Protein AF-0000000076599115 (afdb_homodimer)

Structure (mmCIF, N/CA/C/O backbone):
data_AF-0000000076599115-model_v1
#
loop_
_entity.id
_entity.type
_entity.pdbx_description
1 polymer 'N-(2-amino-2-carboxyethyl)-L-glutamate synthase'
#
loop_
_atom_site.group_PDB
_atom_site.id
_atom_site.type_symbol
_atom_site.label_atom_id
_atom_site.label_alt_id
_atom_site.label_comp_id
_atom_site.label_asym_id
_atom_site.label_entity_id
_atom_site.label_seq_id
_atom_site.pdbx_PDB_ins_code
_atom_site.Cartn_x
_atom_site.Cartn_y
_atom_site.Cartn_z
_atom_site.occupancy
_atom_site.B_iso_or_equiv
_atom_site.auth_seq_id
_atom_site.auth_comp_id
_atom_site.auth_asym_id
_atom_site.auth_atom_id
_atom_site.pdbx_PDB_model_num
ATOM 1 N N . MET A 1 1 ? 2.121 16.156 -38.375 1 24.22 1 MET A N 1
ATOM 2 C CA . MET A 1 1 ? 1.671 15.008 -37.594 1 24.22 1 MET A CA 1
ATOM 3 C C . MET A 1 1 ? 2.566 14.797 -36.375 1 24.22 1 MET A C 1
ATOM 5 O O . MET A 1 1 ? 3.771 14.594 -36.531 1 24.22 1 MET A O 1
ATOM 9 N N . ALA A 1 2 ? 2.312 15.484 -35.188 1 31.33 2 ALA A N 1
ATOM 10 C CA . ALA A 1 2 ? 3.217 15.305 -34.062 1 31.33 2 ALA A CA 1
ATOM 11 C C . ALA A 1 2 ? 3.516 13.828 -33.812 1 31.33 2 ALA A C 1
ATOM 13 O O . ALA A 1 2 ? 2.598 13.016 -33.656 1 31.33 2 ALA A O 1
ATOM 14 N N . VAL A 1 3 ? 4.473 13.273 -34.438 1 33.03 3 VAL A N 1
ATOM 15 C CA . VAL A 1 3 ? 4.926 11.906 -34.219 1 33.03 3 VAL A CA 1
ATOM 16 C C . VAL A 1 3 ? 4.906 11.602 -32.719 1 33.03 3 VAL A C 1
ATOM 18 O O . VAL A 1 3 ? 5.605 12.25 -31.938 1 33.03 3 VAL A O 1
ATOM 21 N N . ASP A 1 4 ? 3.898 11.117 -32.062 1 41.09 4 ASP A N 1
ATOM 22 C CA . ASP A 1 4 ? 3.803 10.703 -30.672 1 41.09 4 ASP A CA 1
ATOM 23 C C . ASP A 1 4 ? 5.012 9.859 -30.266 1 41.09 4 ASP A C 1
ATOM 25 O O . ASP A 1 4 ? 5.152 8.719 -30.703 1 41.09 4 ASP A O 1
ATOM 29 N N . THR A 1 5 ? 6.172 10.289 -30.281 1 46.28 5 THR A N 1
ATOM 30 C CA . THR A 1 5 ? 7.379 9.547 -29.938 1 46.28 5 THR A CA 1
ATOM 31 C C . THR A 1 5 ? 7.145 8.695 -28.688 1 46.28 5 THR A C 1
ATOM 33 O O . THR A 1 5 ? 6.844 9.219 -27.609 1 46.28 5 THR A O 1
ATOM 36 N N . LEU A 1 6 ? 6.664 7.516 -28.875 1 57.72 6 LEU A N 1
ATOM 37 C CA . LEU A 1 6 ? 6.344 6.523 -27.859 1 57.72 6 LEU A CA 1
ATOM 38 C C . LEU A 1 6 ? 7.488 6.379 -26.875 1 57.72 6 LEU A C 1
ATOM 40 O O . LEU A 1 6 ? 8.609 6.02 -27.25 1 57.72 6 LEU A O 1
ATOM 44 N N . THR A 1 7 ? 7.672 7.16 -25.781 1 78.69 7 THR A N 1
ATOM 45 C CA . THR A 1 7 ? 8.719 7.094 -24.766 1 78.69 7 THR A CA 1
ATOM 46 C C . THR A 1 7 ? 8.43 5.977 -23.781 1 78.69 7 THR A C 1
ATOM 48 O O . THR A 1 7 ? 7.27 5.707 -23.453 1 78.69 7 THR A O 1
ATOM 51 N N . GLU A 1 8 ? 9.492 5.133 -23.531 1 89.38 8 GLU A N 1
ATOM 52 C CA . GLU A 1 8 ? 9.461 4.078 -22.531 1 89.38 8 GLU A CA 1
ATOM 53 C C . GLU A 1 8 ? 9.062 4.633 -21.172 1 89.38 8 GLU A C 1
ATOM 55 O O . GLU A 1 8 ? 9.477 5.734 -20.797 1 89.38 8 GLU A O 1
ATOM 60 N N . SER A 1 9 ? 8.094 3.992 -20.562 1 95.31 9 SER A N 1
ATOM 61 C CA . SER A 1 9 ? 7.598 4.422 -19.25 1 95.31 9 SER A CA 1
ATOM 62 C C . SER A 1 9 ? 8.266 3.645 -18.125 1 95.31 9 SER A C 1
ATOM 64 O O . SER A 1 9 ? 7.695 2.686 -17.594 1 95.31 9 SER A O 1
ATOM 66 N N . VAL A 1 10 ? 9.508 4.016 -17.781 1 97.94 10 VAL A N 1
ATOM 67 C CA . VAL A 1 10 ? 10.273 3.418 -16.703 1 97.94 10 VAL A CA 1
ATOM 68 C C . VAL A 1 10 ? 10.789 4.516 -15.766 1 97.94 10 VAL A C 1
ATOM 70 O O . VAL A 1 10 ? 11.547 5.391 -16.188 1 97.94 10 VAL A O 1
ATOM 73 N N . ALA A 1 11 ? 10.328 4.496 -14.555 1 97.94 11 ALA A N 1
ATOM 74 C CA . ALA A 1 11 ? 10.789 5.469 -13.562 1 97.94 11 ALA A CA 1
ATOM 75 C C . ALA A 1 11 ? 12.203 5.152 -13.102 1 97.94 11 ALA A C 1
ATOM 77 O O . ALA A 1 11 ? 12.617 3.99 -13.078 1 97.94 11 ALA A O 1
ATOM 78 N N . GLU A 1 12 ? 12.922 6.145 -12.648 1 96.81 12 GLU A N 1
ATOM 79 C CA . GLU A 1 12 ? 14.312 5.969 -12.227 1 96.81 12 GLU A CA 1
ATOM 80 C C . GLU A 1 12 ? 14.391 5.504 -10.781 1 96.81 12 GLU A C 1
ATOM 82 O O . GLU A 1 12 ? 15.422 4.992 -10.344 1 96.81 12 GLU A O 1
ATOM 87 N N . SER A 1 13 ? 13.297 5.773 -10.031 1 96.75 13 SER A N 1
ATOM 88 C CA . SER A 1 13 ? 13.203 5.359 -8.633 1 96.75 13 SER A CA 1
ATOM 89 C C . SER A 1 13 ? 11.75 5.238 -8.195 1 96.75 13 SER A C 1
ATOM 91 O O . SER A 1 13 ? 10.844 5.703 -8.883 1 96.75 13 SER A O 1
ATOM 93 N N . VAL A 1 14 ? 11.594 4.59 -7.043 1 97 14 VAL A N 1
ATOM 94 C CA . VAL A 1 14 ? 10.25 4.398 -6.5 1 97 14 VAL A CA 1
ATOM 95 C C . VAL A 1 14 ? 9.617 5.754 -6.191 1 97 14 VAL A C 1
ATOM 97 O O . VAL A 1 14 ? 8.398 5.914 -6.281 1 97 14 VAL A O 1
ATOM 100 N N . PHE A 1 15 ? 10.414 6.777 -5.906 1 94.81 15 PHE A N 1
ATOM 101 C CA . PHE A 1 15 ? 9.898 8.086 -5.535 1 94.81 15 PHE A CA 1
ATOM 102 C C . PHE A 1 15 ? 9.336 8.812 -6.75 1 94.81 15 PHE A C 1
ATOM 104 O O . PHE A 1 15 ? 8.484 9.695 -6.613 1 94.81 15 PHE A O 1
ATOM 111 N N . GLU A 1 16 ? 9.797 8.422 -7.934 1 96.25 16 GLU A N 1
ATOM 112 C CA . GLU A 1 16 ? 9.219 8.984 -9.148 1 96.25 16 GLU A CA 1
ATOM 113 C C . GLU A 1 16 ? 7.816 8.438 -9.406 1 96.25 16 GLU A C 1
ATOM 115 O O . GLU A 1 16 ? 7.078 8.961 -10.234 1 96.25 16 GLU A O 1
ATOM 120 N N . CYS A 1 17 ? 7.48 7.418 -8.617 1 97.88 17 CYS A N 1
ATOM 121 C CA . CYS A 1 17 ? 6.168 6.805 -8.773 1 97.88 17 CYS A CA 1
ATOM 122 C C . CYS A 1 17 ? 5.152 7.441 -7.832 1 97.88 17 CYS A C 1
ATOM 124 O O . CYS A 1 17 ? 3.984 7.051 -7.812 1 97.88 17 CYS A O 1
ATOM 126 N N . VAL A 1 18 ? 5.586 8.469 -7.039 1 98.44 18 VAL A N 1
ATOM 127 C CA . VAL A 1 18 ? 4.688 9.18 -6.141 1 98.44 18 VAL A CA 1
ATOM 128 C C . VAL A 1 18 ? 3.701 10.016 -6.953 1 98.44 18 VAL A C 1
ATOM 130 O O . VAL A 1 18 ? 4.098 10.734 -7.879 1 98.44 18 VAL A O 1
ATOM 133 N N . GLY A 1 19 ? 2.428 9.906 -6.613 1 98.19 19 GLY A N 1
ATOM 134 C CA . GLY A 1 19 ? 1.408 10.727 -7.25 1 98.19 19 GLY A CA 1
ATOM 135 C C . GLY A 1 19 ? 0.569 9.961 -8.258 1 98.19 19 GLY A C 1
ATOM 136 O O . GLY A 1 19 ? 0.533 8.727 -8.234 1 98.19 19 GLY A O 1
ATOM 137 N N . ASN A 1 20 ? -0.313 10.664 -8.961 1 97.38 20 ASN A N 1
ATOM 138 C CA . ASN A 1 20 ? -1.291 10.117 -9.891 1 97.38 20 ASN A CA 1
ATOM 139 C C . ASN A 1 20 ? -2.184 9.078 -9.219 1 97.38 20 ASN A C 1
ATOM 141 O O . ASN A 1 20 ? -2.383 7.984 -9.758 1 97.38 20 ASN A O 1
ATOM 145 N N . THR A 1 21 ? -2.551 9.414 -8.016 1 98.5 21 THR A N 1
ATOM 146 C CA . THR A 1 21 ? -3.416 8.5 -7.277 1 98.5 21 THR A CA 1
ATOM 147 C C . THR A 1 21 ? -4.859 8.617 -7.758 1 98.5 21 THR A C 1
ATOM 149 O O . THR A 1 21 ? -5.277 9.672 -8.234 1 98.5 21 THR A O 1
ATOM 152 N N . PRO A 1 22 ? -5.621 7.605 -7.629 1 98.56 22 PRO A N 1
ATOM 153 C CA . PRO A 1 22 ? -6.984 7.613 -8.172 1 98.56 22 PRO A CA 1
ATOM 154 C C . PRO A 1 22 ? -7.98 8.312 -7.25 1 98.56 22 PRO A C 1
ATOM 156 O O . PRO A 1 22 ? -7.652 8.633 -6.105 1 98.56 22 PRO A O 1
ATOM 159 N N . VAL A 1 23 ? -9.094 8.695 -7.84 1 98.75 23 VAL A N 1
ATOM 160 C CA . VAL A 1 23 ? -10.289 9.148 -7.125 1 98.75 23 VAL A CA 1
ATOM 161 C C . VAL A 1 23 ? -11.391 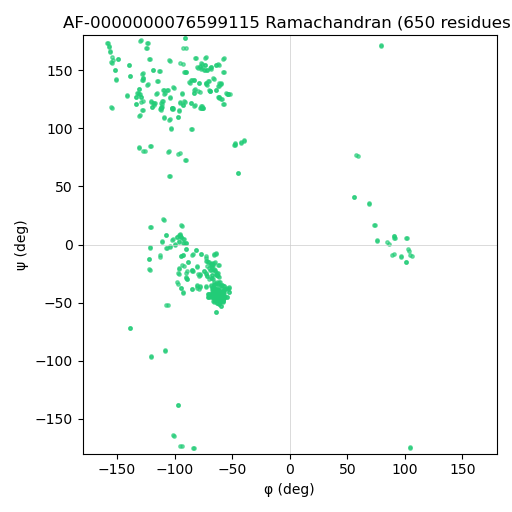8.102 -7.262 1 98.75 23 VAL A C 1
ATOM 163 O O . VAL A 1 23 ? -11.625 7.574 -8.352 1 98.75 23 VAL A O 1
ATOM 166 N N . VAL A 1 24 ? -12.016 7.793 -6.113 1 98.69 24 VAL A N 1
ATOM 167 C CA . VAL A 1 24 ? -13.031 6.742 -6.137 1 98.69 24 VAL A CA 1
ATOM 168 C C . VAL A 1 24 ? -14.32 7.254 -5.488 1 98.69 24 VAL A C 1
ATOM 170 O O . VAL A 1 24 ? -14.273 8 -4.508 1 98.69 24 VAL A O 1
ATOM 173 N N . ALA A 1 25 ? -15.43 6.867 -6.059 1 98.44 25 ALA A N 1
ATOM 174 C CA . ALA A 1 25 ? -16.719 7.152 -5.449 1 98.44 25 ALA A CA 1
ATOM 175 C C . ALA A 1 25 ? -17.016 6.176 -4.312 1 98.44 25 ALA A C 1
ATOM 177 O O . ALA A 1 25 ? -16.734 4.98 -4.422 1 98.44 25 ALA A O 1
ATOM 178 N N . LEU A 1 26 ? -17.562 6.668 -3.244 1 98.5 26 LEU A N 1
ATOM 179 C CA . LEU A 1 26 ? -17.891 5.852 -2.082 1 98.5 26 LEU A CA 1
ATOM 180 C C . LEU A 1 26 ? -19.406 5.602 -2.01 1 98.5 26 LEU A C 1
ATOM 182 O O . LEU A 1 26 ? -20.031 5.84 -0.976 1 98.5 26 LEU A O 1
ATOM 186 N N . ASN A 1 27 ? -19.922 5 -3.066 1 96.69 27 ASN A N 1
ATOM 187 C CA . ASN A 1 27 ? -21.359 4.883 -3.246 1 96.69 27 ASN A CA 1
ATOM 188 C C . ASN A 1 27 ? -21.969 3.883 -2.264 1 96.69 27 ASN A C 1
ATOM 190 O O . ASN A 1 27 ? -23.141 3.984 -1.919 1 96.69 27 ASN A O 1
ATOM 194 N N . ARG A 1 28 ? -21.219 2.906 -1.799 1 97.31 28 ARG A N 1
ATOM 195 C CA . ARG A 1 28 ? -21.75 1.896 -0.887 1 97.31 28 ARG A CA 1
ATOM 196 C C . ARG A 1 28 ? -21.797 2.422 0.544 1 97.31 28 ARG A C 1
ATOM 198 O O . ARG A 1 28 ? -22.734 2.121 1.289 1 97.31 28 ARG A O 1
ATOM 205 N N . LEU A 1 29 ? -20.859 3.207 0.912 1 98.19 29 LEU A N 1
ATOM 206 C CA . LEU A 1 29 ? -20.797 3.768 2.258 1 98.19 29 LEU A CA 1
ATOM 207 C C . LEU A 1 29 ? -21.75 4.949 2.406 1 98.19 29 LEU A C 1
ATOM 209 O O . LEU A 1 29 ? -22.297 5.172 3.484 1 98.19 29 LEU A O 1
ATOM 213 N N . PHE A 1 30 ? -21.859 5.75 1.384 1 98.19 30 PHE A N 1
ATOM 214 C CA . PHE A 1 30 ? -22.75 6.895 1.335 1 98.19 30 PHE A CA 1
ATOM 215 C C . PHE A 1 30 ? -23.734 6.762 0.178 1 98.19 30 PHE A C 1
ATOM 217 O O . PHE A 1 30 ? -23.594 7.426 -0.849 1 98.19 30 PHE A O 1
ATOM 224 N N . PRO A 1 31 ? -24.859 6.059 0.37 1 96.38 31 PRO A N 1
ATOM 225 C CA . PRO A 1 31 ? -25.734 5.672 -0.742 1 96.38 31 PRO A CA 1
ATOM 226 C C . PRO A 1 31 ? -26.812 6.715 -1.039 1 96.38 31 PRO A C 1
ATOM 228 O O . PRO A 1 31 ? -27.562 6.57 -2.002 1 96.38 31 PRO A O 1
ATOM 231 N N . GLU A 1 32 ? -26.812 7.793 -0.322 1 94.88 32 GLU A N 1
ATOM 232 C CA . GLU A 1 32 ? -27.875 8.781 -0.535 1 94.88 32 GLU A CA 1
ATOM 233 C C . GLU A 1 32 ? -27.797 9.375 -1.938 1 94.88 32 GLU A C 1
ATOM 235 O O . GLU A 1 32 ? -26.719 9.773 -2.393 1 94.88 32 GLU A O 1
ATOM 240 N N . PRO A 1 33 ? -28.891 9.469 -2.674 1 91.94 33 PRO A N 1
ATOM 241 C CA . PRO A 1 33 ? -28.891 9.883 -4.078 1 91.94 33 PRO A CA 1
ATOM 242 C C . PRO A 1 33 ? -28.453 11.336 -4.266 1 91.94 33 PRO A C 1
ATOM 244 O O . PRO A 1 33 ? -27.922 11.688 -5.316 1 91.94 33 PRO A O 1
ATOM 247 N N . ASP A 1 34 ? -28.75 12.227 -3.316 1 95.19 34 ASP A N 1
ATOM 248 C CA . ASP A 1 34 ? -28.422 13.633 -3.498 1 95.19 34 ASP A CA 1
ATOM 249 C C . ASP A 1 34 ? -27.062 13.969 -2.893 1 95.19 34 ASP A C 1
ATOM 251 O O . ASP A 1 34 ? -26.734 15.141 -2.699 1 95.19 34 ASP A O 1
ATOM 255 N N . VAL A 1 35 ? -26.328 12.883 -2.639 1 96.69 35 VAL A N 1
ATOM 256 C CA . VAL A 1 35 ? -25 13.062 -2.059 1 96.69 35 VAL A CA 1
ATOM 257 C C . VAL A 1 35 ? -23.984 12.258 -2.859 1 96.69 35 VAL A C 1
ATOM 259 O O . VAL A 1 35 ? -24.25 11.125 -3.252 1 96.69 35 VAL A O 1
ATOM 262 N N . GLU A 1 36 ? -22.969 12.859 -3.227 1 97.88 36 GLU A N 1
ATOM 263 C CA . GLU A 1 36 ? -21.828 12.18 -3.814 1 97.88 36 GLU A CA 1
ATOM 264 C C . GLU A 1 36 ? -20.562 12.391 -2.973 1 97.88 36 GLU A C 1
ATOM 266 O O . GLU A 1 36 ? -20.156 13.531 -2.74 1 97.88 36 GLU A O 1
ATOM 271 N N . VAL A 1 37 ? -20.047 11.344 -2.488 1 98.75 37 VAL A N 1
ATOM 272 C CA . VAL A 1 37 ? -18.766 11.398 -1.779 1 98.75 37 VAL A CA 1
ATOM 273 C C . VAL A 1 37 ? -17.688 10.695 -2.596 1 98.75 37 VAL A C 1
ATOM 275 O O . VAL A 1 37 ? -17.828 9.508 -2.91 1 98.75 37 VAL A O 1
ATOM 278 N N . ILE A 1 38 ? -16.656 11.414 -2.994 1 98.81 38 ILE A N 1
ATOM 279 C CA . ILE A 1 38 ? -15.531 10.836 -3.711 1 98.81 38 ILE A CA 1
ATOM 280 C C . ILE A 1 38 ? -14.25 11.023 -2.898 1 98.81 38 ILE A C 1
ATOM 282 O O . ILE A 1 38 ? -14.141 11.977 -2.123 1 98.81 38 ILE A O 1
ATOM 286 N N . ALA A 1 39 ? -13.32 10.102 -3.045 1 98.88 39 ALA A N 1
ATOM 287 C CA . ALA A 1 39 ? -12.125 10.109 -2.213 1 98.88 39 ALA A CA 1
ATOM 288 C C . ALA A 1 39 ? -10.859 10.008 -3.068 1 98.88 39 ALA A C 1
ATOM 290 O O . ALA A 1 39 ? -10.781 9.172 -3.971 1 98.88 39 ALA A O 1
ATOM 291 N N . LYS A 1 40 ? -9.922 10.953 -2.871 1 98.94 40 LYS A N 1
ATOM 292 C CA . LYS A 1 40 ? -8.57 10.867 -3.418 1 98.94 40 LYS A CA 1
ATOM 293 C C . LYS A 1 40 ? -7.723 9.867 -2.633 1 98.94 40 LYS A C 1
ATOM 295 O O . LYS A 1 40 ? -7.461 10.07 -1.444 1 98.94 40 LYS A O 1
ATOM 300 N N . LEU A 1 41 ? -7.238 8.773 -3.27 1 98.81 41 LEU A N 1
ATOM 301 C CA . LEU A 1 41 ? -6.617 7.652 -2.572 1 98.81 41 LEU A CA 1
ATOM 302 C C . LEU A 1 41 ? -5.109 7.863 -2.441 1 98.81 41 LEU A C 1
ATOM 304 O O . LEU A 1 41 ? -4.324 7.074 -2.969 1 98.81 41 LEU A O 1
ATOM 308 N N . GLU A 1 42 ? -4.742 8.766 -1.579 1 98.81 42 GLU A N 1
ATOM 309 C CA . GLU A 1 42 ? -3.33 9.039 -1.324 1 98.81 42 GLU A CA 1
ATOM 310 C C . GLU A 1 42 ? -2.662 7.855 -0.626 1 98.81 42 GLU A C 1
ATOM 312 O O . GLU A 1 42 ? -1.434 7.746 -0.62 1 98.81 42 GLU A O 1
ATOM 317 N N . LEU A 1 43 ? -3.441 6.953 -0.058 1 98.44 43 LEU A N 1
ATOM 318 C CA . LEU A 1 43 ? -2.934 5.734 0.564 1 98.44 43 LEU A CA 1
ATOM 319 C C . LEU A 1 43 ? -2.273 4.828 -0.471 1 98.44 43 LEU A C 1
ATOM 321 O O . LEU A 1 43 ? -1.613 3.85 -0.116 1 98.44 43 LEU A O 1
ATOM 325 N N . MET A 1 44 ? -2.373 5.156 -1.763 1 98.25 44 MET A N 1
ATOM 326 C CA . MET A 1 44 ? -1.821 4.316 -2.824 1 98.25 44 MET A CA 1
ATOM 327 C C . MET A 1 44 ? -0.459 4.836 -3.273 1 98.25 44 MET A C 1
ATOM 329 O O . MET A 1 44 ? 0.112 4.332 -4.242 1 98.25 44 MET A O 1
ATOM 333 N N . ASN A 1 45 ? 0.085 5.828 -2.613 1 98.5 45 ASN A N 1
ATOM 334 C CA . ASN A 1 45 ? 1.479 6.188 -2.846 1 98.5 45 ASN A CA 1
ATOM 335 C C . ASN A 1 45 ? 2.426 5.066 -2.432 1 98.5 45 ASN A C 1
ATOM 337 O O . ASN A 1 45 ? 2.09 4.254 -1.568 1 98.5 45 ASN A O 1
ATOM 341 N N . PRO A 1 46 ? 3.637 4.992 -3.021 1 97.19 46 PRO A N 1
ATOM 342 C CA . PRO A 1 46 ? 4.516 3.84 -2.809 1 97.19 46 PRO A CA 1
ATOM 343 C C . PRO A 1 46 ? 4.91 3.658 -1.345 1 97.19 46 PRO A C 1
ATOM 345 O O . PRO A 1 46 ? 5.047 2.525 -0.874 1 97.19 46 PRO A O 1
ATOM 348 N N . GLY A 1 47 ? 5.016 4.738 -0.647 1 96.56 47 GLY A N 1
ATOM 349 C CA . GLY A 1 47 ? 5.352 4.641 0.764 1 96.56 47 GLY A CA 1
ATOM 350 C C . GLY A 1 47 ? 4.148 4.395 1.65 1 96.56 47 GLY A C 1
ATOM 351 O O . GLY A 1 47 ? 4.293 4.18 2.857 1 96.56 47 GLY A O 1
ATOM 352 N N . GLY A 1 48 ? 2.953 4.465 1.083 1 97 48 GLY A N 1
ATOM 353 C CA . GLY A 1 48 ? 1.741 4.062 1.781 1 97 48 GLY A CA 1
ATOM 354 C C . GLY A 1 48 ? 0.951 5.238 2.324 1 97 48 GLY A C 1
ATOM 355 O O . GLY A 1 48 ? -0.01 5.055 3.074 1 97 48 GLY A O 1
ATOM 356 N N . SER A 1 49 ? 1.396 6.473 1.987 1 98.06 49 SER A N 1
ATOM 357 C CA . SER A 1 49 ? 0.66 7.625 2.494 1 98.06 49 SER A CA 1
ATOM 358 C C . SER A 1 49 ? 0.932 8.867 1.652 1 98.06 49 SER A C 1
ATOM 360 O O . SER A 1 49 ? 1.812 8.859 0.791 1 98.06 49 SER A O 1
ATOM 362 N N . MET A 1 50 ? 0.189 9.914 1.979 1 98.56 50 MET A N 1
ATOM 363 C CA . MET A 1 50 ? 0.322 11.188 1.277 1 98.56 50 MET A CA 1
ATOM 364 C C . MET A 1 50 ? 1.627 11.883 1.653 1 98.56 50 MET A C 1
ATOM 366 O O . MET A 1 50 ? 2.055 12.82 0.976 1 98.56 50 MET A O 1
ATOM 370 N N . LYS A 1 51 ? 2.287 11.391 2.758 1 98.75 51 LYS A N 1
ATOM 371 C CA . LYS A 1 51 ? 3.521 12.031 3.201 1 98.75 51 LYS A CA 1
ATOM 372 C C . LYS A 1 51 ? 4.648 11.82 2.193 1 98.75 51 LYS A C 1
ATOM 374 O O . LYS A 1 51 ? 5.641 12.547 2.195 1 98.75 51 LYS A O 1
ATOM 379 N N . ASP A 1 52 ? 4.5 10.82 1.324 1 98.75 52 ASP A N 1
ATOM 380 C CA . ASP A 1 52 ? 5.457 10.633 0.236 1 98.75 52 ASP A CA 1
ATOM 381 C C . ASP A 1 52 ? 5.602 11.914 -0.589 1 98.75 52 ASP A C 1
ATOM 383 O O . ASP A 1 52 ? 6.707 12.266 -1.004 1 98.75 52 ASP A O 1
ATOM 387 N N . ARG A 1 53 ? 4.484 12.602 -0.777 1 98.81 53 ARG A N 1
ATOM 388 C CA . ARG A 1 53 ? 4.496 13.812 -1.584 1 98.81 53 ARG A CA 1
ATOM 389 C C . ARG A 1 53 ? 5.312 14.914 -0.909 1 98.81 53 ARG A C 1
ATOM 391 O O . ARG A 1 53 ? 6.16 15.539 -1.543 1 98.81 53 ARG A O 1
ATOM 398 N N . SER A 1 54 ? 5.035 15.141 0.368 1 98.75 54 SER A N 1
ATOM 399 C CA . SER A 1 54 ? 5.723 16.203 1.084 1 98.75 54 SER A CA 1
ATOM 400 C C . SER A 1 54 ? 7.215 15.93 1.2 1 98.75 54 SER A C 1
ATOM 402 O O . SER A 1 54 ? 8.039 16.812 0.954 1 98.75 54 SER A O 1
ATOM 404 N N . ALA A 1 55 ? 7.547 14.672 1.573 1 98.81 55 ALA A N 1
ATOM 405 C CA . ALA A 1 55 ? 8.953 14.312 1.705 1 98.81 55 ALA A CA 1
ATOM 406 C C . ALA A 1 55 ? 9.695 14.492 0.382 1 98.81 55 ALA A C 1
ATOM 408 O O . ALA A 1 55 ? 10.773 15.086 0.342 1 98.81 55 ALA A O 1
ATOM 409 N N . ARG A 1 56 ? 9.086 14.016 -0.686 1 98.62 56 ARG A N 1
ATOM 410 C CA . ARG A 1 56 ? 9.703 14.117 -2.002 1 98.62 56 ARG A CA 1
ATOM 411 C C . ARG A 1 56 ? 9.906 15.578 -2.4 1 98.62 56 ARG A C 1
ATOM 413 O O . ARG A 1 56 ? 11 15.977 -2.797 1 98.62 56 ARG A O 1
ATOM 420 N N . HIS A 1 57 ? 8.852 16.328 -2.295 1 98.81 57 HIS A N 1
ATOM 421 C CA . HIS A 1 57 ? 8.898 17.734 -2.721 1 98.81 57 HIS A CA 1
ATOM 422 C C . HIS A 1 57 ? 9.906 18.531 -1.896 1 98.81 57 HIS A C 1
ATOM 424 O O . HIS A 1 57 ? 10.711 19.281 -2.449 1 98.81 57 HIS A O 1
ATOM 430 N N . ILE A 1 58 ? 9.906 18.375 -0.589 1 98.75 58 ILE A N 1
ATOM 431 C CA . ILE A 1 58 ? 10.805 19.094 0.302 1 98.75 58 ILE A CA 1
ATOM 432 C C . ILE A 1 58 ? 12.258 18.766 -0.04 1 98.75 58 ILE A C 1
ATOM 434 O O . ILE A 1 58 ? 13.078 19.672 -0.228 1 98.75 58 ILE A O 1
ATOM 438 N N . VAL A 1 59 ? 12.578 17.5 -0.169 1 98.62 59 VAL A N 1
ATOM 439 C CA . VAL A 1 59 ? 13.953 17.062 -0.368 1 98.62 59 VAL A CA 1
ATOM 440 C C . VAL A 1 59 ? 14.422 17.438 -1.771 1 98.62 59 VAL A C 1
ATOM 442 O O . VAL A 1 59 ? 15.5 18.016 -1.939 1 98.62 59 VAL A O 1
ATOM 445 N N . GLU A 1 60 ? 13.609 17.203 -2.799 1 98.38 60 GLU A N 1
ATOM 446 C CA . GLU A 1 60 ? 14.031 17.469 -4.172 1 98.38 60 GLU A CA 1
ATOM 447 C C . GLU A 1 60 ? 14.148 18.969 -4.434 1 98.38 60 GLU A C 1
ATOM 449 O O . GLU A 1 60 ? 15.07 19.422 -5.113 1 98.38 60 GLU A O 1
ATOM 454 N N . CYS A 1 61 ? 13.172 19.797 -3.939 1 98.5 61 CYS A N 1
ATOM 455 C CA . CYS A 1 61 ? 13.305 21.25 -4.051 1 98.5 61 CYS A CA 1
ATOM 456 C C . CYS A 1 61 ? 14.539 21.75 -3.314 1 98.5 61 CYS A C 1
ATOM 458 O O . CYS A 1 61 ? 15.266 22.594 -3.82 1 98.5 61 CYS A O 1
ATOM 460 N N . GLY A 1 62 ? 14.695 21.172 -2.08 1 98.38 62 GLY A N 1
ATOM 461 C CA . GLY A 1 62 ? 15.883 21.547 -1.328 1 98.38 62 GLY A CA 1
ATOM 462 C C . GLY A 1 62 ? 17.172 21.266 -2.07 1 98.38 62 GLY A C 1
ATOM 463 O O . GLY A 1 62 ? 18.094 22.094 -2.076 1 98.38 62 GLY A O 1
ATOM 464 N N . LEU A 1 63 ? 17.297 20.109 -2.695 1 98.06 63 LEU A N 1
ATOM 465 C CA . LEU A 1 63 ? 18.469 19.734 -3.463 1 98.06 63 LEU A CA 1
ATOM 466 C C . LEU A 1 63 ? 18.641 20.625 -4.684 1 98.06 63 LEU A C 1
ATOM 468 O O . LEU A 1 63 ? 19.75 21.078 -4.988 1 98.06 63 LEU A O 1
ATOM 472 N N . ARG A 1 64 ? 17.531 20.891 -5.359 1 98 64 ARG A N 1
ATOM 473 C CA . ARG A 1 64 ? 17.562 21.719 -6.566 1 98 64 ARG A CA 1
ATOM 474 C C . ARG A 1 64 ? 17.953 23.156 -6.242 1 98 64 ARG A C 1
ATOM 476 O O . ARG A 1 64 ? 18.75 23.766 -6.969 1 98 64 ARG A O 1
ATOM 483 N N . GLU A 1 65 ? 17.484 23.672 -5.105 1 97.81 65 GLU A N 1
ATOM 484 C CA . GLU A 1 65 ? 17.672 25.078 -4.762 1 97.81 65 GLU A CA 1
ATOM 485 C C . GLU A 1 65 ? 18.922 25.281 -3.91 1 97.81 65 GLU A C 1
ATOM 487 O O . GLU A 1 65 ? 19.375 26.406 -3.721 1 97.81 65 GLU A O 1
ATOM 492 N N . GLY A 1 66 ? 19.406 24.203 -3.336 1 96.88 66 GLY A N 1
ATOM 493 C CA . GLY A 1 66 ? 20.688 24.266 -2.648 1 96.88 66 GLY A CA 1
ATOM 494 C C . GLY A 1 66 ? 20.547 24.328 -1.138 1 96.88 66 GLY A C 1
ATOM 495 O O . GLY A 1 66 ? 21.547 24.25 -0.417 1 96.88 66 GLY A O 1
ATOM 496 N N . SER A 1 67 ? 19.297 24.406 -0.618 1 96.69 67 SER A N 1
ATOM 497 C CA . SER A 1 67 ? 19.109 24.438 0.828 1 96.69 67 SER A CA 1
ATOM 498 C C . SER A 1 67 ? 19.406 23.062 1.446 1 96.69 67 SER A C 1
ATOM 500 O O . SER A 1 67 ? 19.625 22.969 2.656 1 96.69 67 SER A O 1
ATOM 502 N N . ILE A 1 68 ? 19.406 22 0.659 1 97.31 68 ILE A N 1
ATOM 503 C CA . ILE A 1 68 ? 19.906 20.672 0.989 1 97.31 68 ILE A CA 1
ATOM 504 C C . ILE A 1 68 ? 21.062 20.312 0.047 1 97.31 68 ILE A C 1
ATOM 506 O O . ILE A 1 68 ? 20.891 20.297 -1.175 1 97.31 68 ILE A O 1
ATOM 510 N N . ARG A 1 69 ? 22.188 20.078 0.599 1 96.38 69 ARG A N 1
ATOM 511 C CA . ARG A 1 69 ? 23.359 19.719 -0.207 1 96.38 69 ARG A CA 1
ATOM 512 C C . ARG A 1 69 ? 23.5 18.203 -0.333 1 96.38 69 ARG A C 1
ATOM 514 O O . ARG A 1 69 ? 23 17.469 0.506 1 96.38 69 ARG A O 1
ATOM 521 N N . PRO A 1 70 ? 24.188 17.797 -1.428 1 95.19 70 PRO A N 1
ATOM 522 C CA . PRO A 1 70 ? 24.484 16.359 -1.5 1 95.19 70 PRO A CA 1
ATOM 523 C C . PRO A 1 70 ? 25.188 15.836 -0.246 1 95.19 70 PRO A C 1
ATOM 525 O O . PRO A 1 70 ? 26.094 16.484 0.277 1 95.19 70 PRO A O 1
ATOM 528 N N . GLY A 1 71 ? 24.641 14.75 0.295 1 95.38 71 GLY A N 1
ATOM 529 C CA . GLY A 1 71 ? 25.266 14.141 1.461 1 95.38 71 GLY A CA 1
ATOM 530 C C . GLY A 1 71 ? 24.812 14.766 2.77 1 95.38 71 GLY A C 1
ATOM 531 O O . GLY A 1 71 ? 25.25 14.336 3.844 1 95.38 71 GLY A O 1
ATOM 532 N N . SER A 1 72 ? 23.922 15.742 2.715 1 96.88 72 SER A N 1
ATOM 533 C CA . SER A 1 72 ? 23.438 16.406 3.916 1 96.88 72 SER A CA 1
ATOM 534 C C . SER A 1 72 ? 22.828 15.422 4.895 1 96.88 72 SER A C 1
ATOM 536 O O . SER A 1 72 ? 22.5 14.289 4.52 1 96.88 72 SER A O 1
ATOM 538 N N . HIS A 1 73 ? 22.766 15.898 6.133 1 98.19 73 HIS A N 1
ATOM 539 C CA . HIS A 1 73 ? 22.141 15.156 7.223 1 98.19 73 HIS A CA 1
ATOM 540 C C . HIS A 1 73 ? 20.781 15.734 7.578 1 98.19 73 HIS A C 1
ATOM 542 O O . HIS A 1 73 ? 20.688 16.828 8.148 1 98.19 73 HIS A O 1
ATOM 548 N N . LEU A 1 74 ? 19.734 15.023 7.211 1 98.69 74 LEU A N 1
ATOM 549 C CA . LEU A 1 74 ? 18.375 15.438 7.559 1 98.69 74 LEU A CA 1
ATOM 550 C C . LEU A 1 74 ? 18.016 14.992 8.969 1 98.69 74 LEU A C 1
ATOM 552 O O . LEU A 1 74 ? 18.391 13.891 9.391 1 98.69 74 LEU A O 1
ATOM 556 N N . VAL A 1 75 ? 17.297 15.828 9.703 1 98.69 75 VAL A N 1
ATOM 557 C CA . VAL A 1 75 ? 16.812 15.516 11.039 1 98.69 75 VAL A CA 1
ATOM 558 C C . VAL A 1 75 ? 15.328 15.852 11.148 1 98.69 75 VAL A C 1
ATOM 560 O O . VAL A 1 75 ? 14.891 16.891 10.641 1 98.69 75 VAL A O 1
ATOM 563 N N . GLU A 1 76 ? 14.555 15 11.68 1 98.38 76 GLU A N 1
ATOM 564 C CA . GLU A 1 76 ? 13.125 15.211 11.867 1 98.38 76 GLU A CA 1
ATOM 565 C C . GLU A 1 76 ? 12.609 14.43 13.078 1 98.38 76 GLU A C 1
ATOM 567 O O . GLU A 1 76 ? 13.219 13.445 13.492 1 98.38 76 GLU A O 1
ATOM 572 N N . SER A 1 77 ? 11.555 15 13.703 1 95.81 77 SER A N 1
ATOM 573 C CA . SER A 1 77 ? 10.852 14.297 14.766 1 95.81 77 SER A CA 1
ATOM 574 C C . SER A 1 77 ? 9.508 13.758 14.289 1 95.81 77 SER A C 1
ATOM 576 O O . SER A 1 77 ? 8.461 14.359 14.547 1 95.81 77 SER A O 1
ATOM 578 N N . SER A 1 78 ? 9.438 12.672 13.625 1 90.62 78 SER A N 1
ATOM 579 C CA . SER A 1 78 ? 8.25 11.961 13.156 1 90.62 78 SER A CA 1
ATOM 580 C C . SER A 1 78 ? 8.547 10.477 12.961 1 90.62 78 SER A C 1
ATOM 582 O O . SER A 1 78 ? 9.367 10.102 12.117 1 90.62 78 SER A O 1
ATOM 584 N N . SER A 1 79 ? 7.855 9.711 13.711 1 82.5 79 SER A N 1
ATOM 585 C CA . SER A 1 79 ? 8.109 8.281 13.594 1 82.5 79 SER A CA 1
ATOM 586 C C . SER A 1 79 ? 7.055 7.602 12.719 1 82.5 79 SER A C 1
ATOM 588 O O . SER A 1 79 ? 7.09 6.387 12.523 1 82.5 79 SER A O 1
ATOM 590 N N . GLY A 1 80 ? 6.109 8.344 12.219 1 93.62 80 GLY A N 1
ATOM 591 C CA . GLY A 1 80 ? 5.031 7.773 11.43 1 93.62 80 GLY A CA 1
ATOM 592 C C . GLY A 1 80 ? 5.266 7.867 9.938 1 93.62 80 GLY A C 1
ATOM 593 O O . GLY A 1 80 ? 6.379 7.625 9.461 1 93.62 80 GLY A O 1
ATOM 594 N N . ASN A 1 81 ? 4.25 8.188 9.242 1 96.19 81 ASN A N 1
ATOM 595 C CA . ASN A 1 81 ? 4.25 8.188 7.785 1 96.19 81 ASN A CA 1
ATOM 596 C C . ASN A 1 81 ? 5.273 9.172 7.227 1 96.19 81 ASN A C 1
ATOM 598 O O . ASN A 1 81 ? 5.957 8.875 6.246 1 96.19 81 ASN A O 1
ATOM 602 N N . PHE A 1 82 ? 5.43 10.328 7.828 1 97.94 82 PHE A N 1
ATOM 603 C CA . PHE A 1 82 ? 6.383 11.297 7.301 1 97.94 82 PHE A CA 1
ATOM 604 C C . PHE A 1 82 ? 7.816 10.828 7.531 1 97.94 82 PHE A C 1
ATOM 606 O O . PHE A 1 82 ? 8.68 11 6.664 1 97.94 82 PHE A O 1
ATOM 613 N N . GLY A 1 83 ? 8.094 10.289 8.727 1 97.75 83 GLY A N 1
ATOM 614 C CA . GLY A 1 83 ? 9.414 9.734 8.977 1 97.75 83 GLY A CA 1
ATOM 615 C C . GLY A 1 83 ? 9.828 8.688 7.965 1 97.75 83 GLY A C 1
ATOM 616 O O . GLY A 1 83 ? 10.945 8.711 7.457 1 97.75 83 GLY A O 1
ATOM 617 N N . ILE A 1 84 ? 8.93 7.812 7.668 1 97.44 84 ILE A N 1
ATOM 618 C CA . ILE A 1 84 ? 9.195 6.746 6.707 1 97.44 84 ILE A CA 1
ATOM 619 C C . ILE A 1 84 ? 9.414 7.34 5.32 1 97.44 84 ILE A C 1
ATOM 621 O O . ILE A 1 84 ? 10.367 6.977 4.625 1 97.44 84 ILE A O 1
ATOM 625 N N . ALA A 1 85 ? 8.578 8.258 4.93 1 98.62 85 ALA A N 1
ATOM 626 C CA . ALA A 1 85 ? 8.719 8.914 3.633 1 98.62 85 ALA A CA 1
ATOM 627 C C . ALA A 1 85 ? 10.055 9.641 3.523 1 98.62 85 ALA A C 1
ATOM 629 O O . ALA A 1 85 ? 10.719 9.578 2.486 1 98.62 85 ALA A O 1
ATOM 630 N N . LEU A 1 86 ? 10.43 10.32 4.57 1 98.69 86 LEU A N 1
ATOM 631 C CA . LEU A 1 86 ? 11.688 11.055 4.578 1 98.69 86 LEU A CA 1
ATOM 632 C C . LEU A 1 86 ? 12.875 10.094 4.508 1 98.69 86 LEU A C 1
ATOM 634 O O . LEU A 1 86 ? 13.891 10.391 3.869 1 98.69 86 LEU A O 1
ATOM 638 N N . ALA A 1 87 ? 12.75 8.977 5.188 1 98.5 87 ALA A N 1
ATOM 639 C CA . ALA A 1 87 ? 13.797 7.961 5.125 1 98.5 87 ALA A CA 1
ATOM 640 C C . ALA A 1 87 ? 13.969 7.441 3.703 1 98.5 87 ALA A C 1
ATOM 642 O O . ALA A 1 87 ? 15.102 7.246 3.242 1 98.5 87 ALA A O 1
ATOM 643 N N . ILE A 1 88 ? 12.898 7.207 3.01 1 98.38 88 ILE A N 1
ATOM 644 C CA . ILE A 1 88 ? 12.961 6.766 1.62 1 98.38 88 ILE A CA 1
ATOM 645 C C . ILE A 1 88 ? 13.625 7.844 0.768 1 98.38 88 ILE A C 1
ATOM 647 O O . ILE A 1 88 ? 14.508 7.551 -0.043 1 98.38 88 ILE A O 1
ATOM 651 N N . ALA A 1 89 ? 13.211 9.086 0.972 1 98.19 89 ALA A N 1
ATOM 652 C CA . ALA A 1 89 ? 13.789 10.195 0.226 1 98.19 89 ALA A CA 1
ATOM 653 C C . ALA A 1 89 ? 15.297 10.281 0.457 1 98.19 89 ALA A C 1
ATOM 655 O O . ALA A 1 89 ? 16.062 10.477 -0.487 1 98.19 89 ALA A O 1
ATOM 656 N N . ALA A 1 90 ? 15.664 10.156 1.721 1 97.94 90 ALA A N 1
ATOM 657 C CA . ALA A 1 90 ? 17.078 10.227 2.057 1 97.94 90 ALA A CA 1
ATOM 658 C C . ALA A 1 90 ? 17.859 9.102 1.372 1 97.94 90 ALA A C 1
ATOM 660 O O . ALA A 1 90 ? 18.922 9.344 0.801 1 97.94 90 ALA A O 1
ATOM 661 N N . ARG A 1 91 ? 17.328 7.934 1.364 1 96.56 91 ARG A N 1
ATOM 662 C CA . ARG A 1 91 ? 17.984 6.777 0.759 1 96.56 91 ARG A CA 1
ATOM 663 C C . ARG A 1 91 ? 18.156 6.977 -0.742 1 96.56 91 ARG A C 1
ATOM 665 O O . ARG A 1 91 ? 19.25 6.789 -1.27 1 96.56 91 ARG A O 1
ATOM 672 N N . ILE A 1 92 ? 17.125 7.402 -1.416 1 96.94 92 ILE A N 1
ATOM 673 C CA . ILE A 1 92 ? 17.109 7.523 -2.869 1 96.94 92 ILE A CA 1
ATOM 674 C C . ILE A 1 92 ? 18.078 8.625 -3.307 1 96.94 92 ILE A C 1
ATOM 676 O O . ILE A 1 92 ? 18.719 8.516 -4.359 1 96.94 92 ILE A O 1
ATOM 680 N N . HIS A 1 93 ? 18.281 9.617 -2.453 1 97.5 93 HIS A N 1
ATOM 681 C CA . HIS A 1 93 ? 19.062 10.766 -2.871 1 97.5 93 HIS A CA 1
ATOM 682 C C . HIS A 1 93 ? 20.438 10.773 -2.195 1 97.5 93 HIS A C 1
ATOM 684 O O . HIS A 1 93 ? 21.172 11.75 -2.295 1 97.5 93 HIS A O 1
ATOM 690 N N . GLY A 1 94 ? 20.766 9.672 -1.492 1 96.56 94 GLY A N 1
ATOM 691 C CA . GLY A 1 94 ? 22.078 9.555 -0.888 1 96.56 94 GLY A CA 1
ATOM 692 C C . GLY A 1 94 ? 22.297 10.523 0.26 1 96.56 94 GLY A C 1
ATOM 693 O O . GLY A 1 94 ? 23.375 11.117 0.385 1 96.56 94 GLY A O 1
ATOM 694 N N . LEU A 1 95 ? 21.312 10.82 1.062 1 97.81 95 LEU A N 1
ATOM 695 C CA . LEU A 1 95 ? 21.375 11.688 2.232 1 97.81 95 LEU A CA 1
ATOM 696 C C . LEU A 1 95 ? 21.359 10.867 3.518 1 97.81 95 LEU A C 1
ATOM 698 O O . LEU A 1 95 ? 21 9.688 3.502 1 97.81 95 LEU A O 1
ATOM 702 N N . ARG A 1 96 ? 21.828 11.453 4.566 1 97.44 96 ARG A N 1
ATOM 703 C CA . ARG A 1 96 ? 21.688 10.859 5.895 1 97.44 96 ARG A CA 1
ATOM 704 C C . ARG A 1 96 ? 20.406 11.32 6.57 1 97.44 96 ARG A C 1
ATOM 706 O O . ARG A 1 96 ? 19.922 12.43 6.324 1 97.44 96 ARG A O 1
ATOM 713 N N . PHE A 1 97 ? 19.859 10.5 7.367 1 98.44 97 PHE A N 1
ATOM 714 C CA . PHE A 1 97 ? 18.625 10.875 8.055 1 98.44 97 PHE A CA 1
ATOM 715 C C . PHE A 1 97 ? 18.625 10.359 9.484 1 98.44 97 PHE A C 1
ATOM 717 O O . PHE A 1 97 ? 18.875 9.18 9.727 1 98.44 97 PHE A O 1
ATOM 724 N N . THR A 1 98 ? 18.375 11.25 10.453 1 98.5 98 THR A N 1
ATOM 725 C CA . THR A 1 98 ? 18.094 10.906 11.852 1 98.5 98 THR A CA 1
ATOM 726 C C . THR A 1 98 ? 16.641 11.195 12.203 1 98.5 98 THR A C 1
ATOM 728 O O . THR A 1 98 ? 16.172 12.312 12.039 1 98.5 98 THR A O 1
ATOM 731 N N . CYS A 1 99 ? 16.016 10.188 12.648 1 98.38 99 CYS A N 1
ATOM 732 C CA . CYS A 1 99 ? 14.641 10.305 13.141 1 98.38 99 CYS A CA 1
ATOM 733 C C . CYS A 1 99 ? 14.617 10.328 14.664 1 98.38 99 CYS A C 1
ATOM 735 O O . CYS A 1 99 ? 14.984 9.344 15.312 1 98.38 99 CYS A O 1
ATOM 737 N N . VAL A 1 100 ? 14.148 11.414 15.25 1 98.19 100 VAL A N 1
ATOM 738 C CA . VAL A 1 100 ? 14.062 11.562 16.703 1 98.19 100 VAL A CA 1
ATOM 739 C C . VAL A 1 100 ? 12.68 11.117 17.188 1 98.19 100 VAL A C 1
ATOM 741 O O . VAL A 1 100 ? 11.664 11.68 16.766 1 98.19 100 VAL A O 1
ATOM 744 N N . LEU A 1 101 ? 12.727 10.141 18.016 1 96.62 101 LEU A N 1
ATOM 745 C CA . LEU A 1 101 ? 11.469 9.555 18.438 1 96.62 101 LEU A CA 1
ATOM 746 C C . LEU A 1 101 ? 11.398 9.453 19.969 1 96.62 101 LEU A C 1
ATOM 748 O O . LEU A 1 101 ? 12.32 9.898 20.656 1 96.62 101 LEU A O 1
ATOM 752 N N . ASP A 1 102 ? 10.266 9.016 20.453 1 94.38 102 ASP A N 1
ATOM 753 C CA . ASP A 1 102 ? 10.062 8.727 21.859 1 94.38 102 ASP A CA 1
ATOM 754 C C . ASP A 1 102 ? 9.586 7.285 22.062 1 94.38 102 ASP A C 1
ATOM 756 O O . ASP A 1 102 ? 9.367 6.559 21.094 1 94.38 102 ASP A O 1
ATOM 760 N N . PRO A 1 103 ? 9.469 6.801 23.266 1 91.12 103 PRO A N 1
ATOM 761 C CA . PRO A 1 103 ? 9.219 5.383 23.531 1 91.12 103 PRO A CA 1
ATOM 762 C C . PRO A 1 103 ? 7.848 4.926 23.031 1 91.12 103 PRO A C 1
ATOM 764 O O . PRO A 1 103 ? 7.57 3.727 23 1 91.12 103 PRO A O 1
ATOM 767 N N . LYS A 1 104 ? 7.066 5.824 22.641 1 86.75 104 LYS A N 1
ATOM 768 C CA . LYS A 1 104 ? 5.711 5.477 22.234 1 86.75 104 LYS A CA 1
ATOM 769 C C . LYS A 1 104 ? 5.656 5.164 20.734 1 86.75 104 LYS A C 1
ATOM 771 O O . LYS A 1 104 ? 4.613 4.754 20.219 1 86.75 104 LYS A O 1
ATOM 776 N N . ALA A 1 105 ? 6.723 5.324 20.062 1 89.56 105 ALA A N 1
ATOM 777 C CA . ALA A 1 105 ? 6.754 5.074 18.625 1 89.56 105 ALA A CA 1
ATOM 778 C C . ALA A 1 105 ? 6.375 3.631 18.312 1 89.56 105 ALA A C 1
ATOM 780 O O . ALA A 1 105 ? 6.797 2.705 19 1 89.56 105 ALA A O 1
ATOM 781 N N . ALA A 1 106 ? 5.543 3.451 17.219 1 88.19 106 ALA A N 1
ATOM 782 C CA . ALA A 1 106 ? 5.129 2.113 16.797 1 88.19 106 ALA A CA 1
ATOM 783 C C . ALA A 1 106 ? 6.332 1.271 16.375 1 88.19 106 ALA A C 1
ATOM 785 O O . ALA A 1 106 ? 7.098 1.66 15.492 1 88.19 106 ALA A O 1
ATOM 786 N N . PRO A 1 107 ? 6.449 0.082 16.969 1 88.81 107 PRO A N 1
ATOM 787 C CA . PRO A 1 107 ? 7.609 -0.761 16.672 1 88.81 107 PRO A CA 1
ATOM 788 C C . PRO A 1 107 ? 7.75 -1.052 15.172 1 88.81 107 PRO A C 1
ATOM 790 O O . PRO A 1 107 ? 8.867 -1.093 14.656 1 88.81 107 PRO A O 1
ATOM 793 N N . ALA A 1 108 ? 6.613 -1.246 14.516 1 88.62 108 ALA A N 1
ATOM 794 C CA . ALA A 1 108 ? 6.629 -1.528 13.086 1 88.62 108 ALA A CA 1
ATOM 795 C C . ALA A 1 108 ? 7.305 -0.398 12.312 1 88.62 108 ALA A C 1
ATOM 797 O O . ALA A 1 108 ? 8.109 -0.647 11.414 1 88.62 108 ALA A O 1
ATOM 798 N N . ASN A 1 109 ? 6.98 0.826 12.641 1 93.25 109 ASN A N 1
ATOM 799 C CA . ASN A 1 109 ? 7.562 1.98 11.969 1 93.25 109 ASN A CA 1
ATOM 800 C C . ASN A 1 109 ? 9.055 2.104 12.258 1 93.25 109 ASN A C 1
ATOM 802 O O . ASN A 1 109 ? 9.844 2.424 11.359 1 93.25 109 ASN A O 1
ATOM 806 N N . VAL A 1 110 ? 9.445 1.823 13.484 1 94.44 110 VAL A N 1
ATOM 807 C CA . VAL A 1 110 ? 10.852 1.897 13.883 1 94.44 110 VAL A CA 1
ATOM 808 C C . VAL A 1 110 ? 11.664 0.884 13.078 1 94.44 110 VAL A C 1
ATOM 810 O O . VAL A 1 110 ? 12.758 1.196 12.602 1 94.44 110 VAL A O 1
ATOM 813 N N . ALA A 1 111 ? 11.109 -0.29 12.922 1 92.88 111 ALA A N 1
ATOM 814 C CA . ALA A 1 111 ? 11.789 -1.328 12.148 1 92.88 111 ALA A CA 1
ATOM 815 C C . ALA A 1 111 ? 12 -0.887 10.703 1 92.88 111 ALA A C 1
ATOM 817 O O . ALA A 1 111 ? 13.086 -1.064 10.141 1 92.88 111 ALA A O 1
ATOM 818 N N . ILE A 1 112 ? 11 -0.349 10.086 1 95.94 112 ILE A N 1
ATOM 819 C CA . ILE A 1 112 ? 11.078 0.112 8.703 1 95.94 112 ILE A CA 1
ATOM 820 C C . ILE A 1 112 ? 12.141 1.201 8.586 1 95.94 112 ILE A C 1
ATOM 822 O O . ILE A 1 112 ? 12.969 1.17 7.668 1 95.94 112 ILE A O 1
ATOM 826 N N . LEU A 1 113 ? 12.148 2.133 9.539 1 97.62 113 LEU A N 1
ATOM 827 C CA . LEU A 1 113 ? 13.109 3.227 9.539 1 97.62 113 LEU A CA 1
ATOM 828 C C . LEU A 1 113 ? 14.539 2.693 9.602 1 97.62 113 LEU A C 1
ATOM 830 O O . LEU A 1 113 ? 15.398 3.121 8.836 1 97.62 113 LEU A O 1
ATOM 834 N N . ARG A 1 114 ? 14.758 1.738 10.445 1 96.38 114 ARG A N 1
ATOM 835 C CA . ARG A 1 114 ? 16.094 1.154 10.594 1 96.38 114 ARG A CA 1
ATOM 836 C C . ARG A 1 114 ? 16.516 0.446 9.312 1 96.38 114 ARG A C 1
ATOM 838 O O . ARG A 1 114 ? 17.672 0.576 8.875 1 96.38 114 ARG A O 1
ATOM 845 N N . HIS A 1 115 ? 15.609 -0.254 8.703 1 96.19 115 HIS A N 1
ATOM 846 C CA . HIS A 1 115 ? 15.93 -0.972 7.477 1 96.19 115 HIS A CA 1
ATOM 847 C C . HIS A 1 115 ? 16.219 -0.005 6.332 1 96.19 115 HIS A C 1
ATOM 849 O O . HIS A 1 115 ? 16.984 -0.329 5.418 1 96.19 115 HIS A O 1
ATOM 855 N N . LEU A 1 116 ? 15.656 1.154 6.426 1 97.5 116 LEU A N 1
ATOM 856 C CA . LEU A 1 116 ? 15.883 2.182 5.418 1 97.5 116 LEU A CA 1
ATOM 857 C C . LEU A 1 116 ? 17.203 2.906 5.672 1 97.5 116 LEU A C 1
ATOM 859 O O . LEU A 1 116 ? 17.594 3.783 4.898 1 97.5 116 LEU A O 1
ATOM 863 N N . GLY A 1 117 ? 17.844 2.572 6.773 1 96.88 117 GLY A N 1
ATOM 864 C CA . GLY A 1 117 ? 19.141 3.152 7.07 1 96.88 117 GLY A CA 1
ATOM 865 C C . GLY A 1 117 ? 19.062 4.426 7.887 1 96.88 117 GLY A C 1
ATOM 866 O O . GLY A 1 117 ? 20.062 5.125 8.062 1 96.88 117 GLY A O 1
ATOM 867 N N . ALA A 1 118 ? 17.875 4.746 8.344 1 97.88 118 ALA A N 1
ATOM 868 C CA . ALA A 1 118 ? 17.734 5.922 9.195 1 97.88 118 ALA A CA 1
ATOM 869 C C . ALA A 1 118 ? 18.359 5.684 10.57 1 97.88 118 ALA A C 1
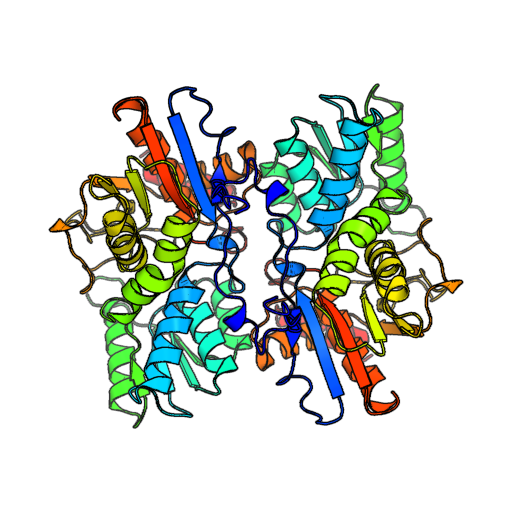ATOM 871 O O . ALA A 1 118 ? 18.266 4.582 11.117 1 97.88 118 ALA A O 1
ATOM 872 N N . GLU A 1 119 ? 19.016 6.684 11.094 1 97.5 119 GLU A N 1
ATOM 873 C CA . GLU A 1 119 ? 19.406 6.676 12.508 1 97.5 119 GLU A CA 1
ATOM 874 C C . GLU A 1 119 ? 18.219 7 13.406 1 97.5 119 GLU A C 1
ATOM 876 O O . GLU A 1 119 ? 17.594 8.062 13.273 1 97.5 119 GLU A O 1
ATOM 881 N N . VAL A 1 120 ? 17.891 6.055 14.258 1 97.56 120 VAL A N 1
ATOM 882 C CA . VAL A 1 120 ? 16.766 6.234 15.172 1 97.56 120 VAL A CA 1
ATOM 883 C C . VAL A 1 120 ? 17.266 6.727 16.516 1 97.56 120 VAL A C 1
ATOM 885 O O . VAL A 1 120 ? 18.031 6.031 17.203 1 97.56 120 VAL A O 1
ATOM 888 N N . ASP A 1 121 ? 16.891 7.938 16.891 1 97.75 121 ASP A N 1
ATOM 889 C CA . ASP A 1 121 ? 17.266 8.57 18.156 1 97.75 121 ASP A CA 1
ATOM 890 C C . ASP A 1 121 ? 16.062 8.672 19.094 1 97.75 121 ASP A C 1
ATOM 892 O O . ASP A 1 121 ? 15.188 9.523 18.906 1 97.75 121 ASP A O 1
ATOM 896 N N . VAL A 1 122 ? 16.062 7.879 20.156 1 97 122 VAL A N 1
ATOM 897 C CA . VAL A 1 122 ? 14.914 7.824 21.062 1 97 122 VAL A CA 1
ATOM 898 C C . VAL A 1 122 ? 15.195 8.641 22.312 1 97 122 VAL A C 1
ATOM 900 O O . VAL A 1 122 ? 16.094 8.312 23.094 1 97 122 VAL A O 1
ATOM 903 N N . VAL A 1 123 ? 14.398 9.656 22.484 1 96.81 123 VAL A N 1
ATOM 904 C CA . VAL A 1 123 ? 14.5 10.398 23.75 1 96.81 123 VAL A CA 1
ATOM 905 C C . VAL A 1 123 ? 13.836 9.609 24.859 1 96.81 123 VAL A C 1
ATOM 907 O O . VAL A 1 123 ? 12.883 8.859 24.625 1 96.81 123 VAL A O 1
ATOM 910 N N . THR A 1 124 ? 14.266 9.758 26.125 1 94.38 124 THR A N 1
ATOM 911 C CA . THR A 1 124 ? 13.734 8.93 27.219 1 94.38 124 THR A CA 1
ATOM 912 C C . THR A 1 124 ? 13.109 9.797 28.297 1 94.38 124 THR A C 1
ATOM 914 O O . THR A 1 124 ? 12.297 9.32 29.094 1 94.38 124 THR A O 1
ATOM 917 N N . GLU A 1 125 ? 13.5 11.047 28.359 1 94.06 125 GLU A N 1
ATOM 918 C CA . GLU A 1 125 ? 13.016 11.914 29.438 1 94.06 125 GLU A CA 1
ATOM 919 C C . GLU A 1 125 ? 11.75 12.648 29.016 1 94.06 125 GLU A C 1
ATOM 921 O O . GLU A 1 125 ? 11.727 13.344 28 1 94.06 125 GLU A O 1
ATOM 926 N N . PRO A 1 126 ? 10.695 12.492 29.781 1 92.31 126 PRO A N 1
ATOM 927 C CA . PRO A 1 126 ? 9.5 13.297 29.484 1 92.31 126 PRO A CA 1
ATOM 928 C C . PRO A 1 126 ? 9.758 14.797 29.594 1 92.31 126 PRO A C 1
ATOM 930 O O . PRO A 1 126 ? 10.688 15.219 30.281 1 92.31 126 PRO A O 1
ATOM 933 N N . ASP A 1 127 ? 8.938 15.492 28.859 1 90.88 127 ASP A N 1
ATOM 934 C CA . ASP A 1 127 ? 9.062 16.938 28.984 1 90.88 127 ASP A CA 1
ATOM 935 C C . ASP A 1 127 ? 8.297 17.469 30.188 1 90.88 127 ASP A C 1
ATOM 937 O O . ASP A 1 127 ? 7.832 16.688 31.031 1 90.88 127 ASP A O 1
ATOM 941 N N . GLU A 1 128 ? 8.227 18.797 30.375 1 86.12 128 GLU A N 1
ATOM 942 C CA . GLU A 1 128 ? 7.645 19.453 31.547 1 86.12 128 GLU A CA 1
ATOM 943 C C . GLU A 1 128 ? 6.137 19.219 31.594 1 86.12 128 GLU A C 1
ATOM 945 O O . GLU A 1 128 ? 5.523 19.391 32.656 1 86.12 128 GLU A O 1
ATOM 950 N N . MET A 1 129 ? 5.551 18.828 30.578 1 81.31 129 MET A N 1
ATOM 951 C CA . MET A 1 129 ? 4.105 18.625 30.516 1 81.31 129 MET A CA 1
ATOM 952 C C . MET A 1 129 ? 3.762 17.141 30.625 1 81.31 129 MET A C 1
ATOM 954 O O . MET A 1 129 ? 2.594 16.766 30.531 1 81.31 129 MET A O 1
ATOM 958 N N . GLY A 1 130 ? 4.734 16.344 30.828 1 79.94 130 GLY A N 1
ATOM 959 C CA . GLY A 1 130 ? 4.488 14.922 30.969 1 79.94 130 GLY A CA 1
ATOM 960 C C . GLY A 1 130 ? 4.551 14.172 29.656 1 79.94 130 GLY A C 1
ATOM 961 O O . GLY A 1 130 ? 4.539 12.938 29.641 1 79.94 130 GLY A O 1
ATOM 962 N N . GLY A 1 131 ? 4.652 14.891 28.578 1 84.62 131 GLY A N 1
ATOM 963 C CA . GLY A 1 131 ? 4.812 14.281 27.266 1 84.62 131 GLY A CA 1
ATOM 964 C C . GLY A 1 131 ? 6.246 14.32 26.766 1 84.62 131 GLY A C 1
ATOM 965 O O . GLY A 1 131 ? 7.184 14.391 27.562 1 84.62 131 GLY A O 1
ATOM 966 N N . TYR A 1 132 ? 6.477 14.102 25.5 1 91 132 TYR A N 1
ATOM 967 C CA . TYR A 1 132 ? 7.836 14.016 24.984 1 91 132 TYR A CA 1
ATOM 968 C C . TYR A 1 132 ? 8.078 15.062 23.906 1 91 132 TYR A C 1
ATOM 970 O O . TYR A 1 132 ? 9.188 15.188 23.375 1 91 132 TYR A O 1
ATOM 978 N N . LEU A 1 133 ? 7.059 15.797 23.578 1 87.62 133 LEU A N 1
ATOM 979 C CA . LEU A 1 133 ? 7.145 16.672 22.406 1 87.62 133 LEU A CA 1
ATOM 980 C C . LEU A 1 133 ? 8.281 17.672 22.562 1 87.62 133 LEU A C 1
ATOM 982 O O . LEU A 1 133 ? 9.133 17.781 21.672 1 87.62 133 LEU A O 1
ATOM 986 N N . HIS A 1 134 ? 8.312 18.391 23.625 1 91.12 134 HIS A N 1
ATOM 987 C CA . HIS A 1 134 ? 9.336 19.406 23.844 1 91.12 134 HIS A CA 1
ATOM 988 C C . HIS A 1 134 ? 10.727 18.781 23.906 1 91.12 134 HIS A C 1
ATOM 990 O O . HIS A 1 134 ? 11.695 19.344 23.406 1 91.12 134 HIS A O 1
ATOM 996 N N . THR A 1 135 ? 10.758 17.641 24.516 1 95.31 135 THR A N 1
ATOM 997 C CA . THR A 1 135 ? 12.039 16.938 24.609 1 95.31 135 THR A CA 1
ATOM 998 C C . THR A 1 135 ? 12.531 16.547 23.219 1 95.31 135 THR A C 1
ATOM 1000 O O . THR A 1 135 ? 13.719 16.672 22.922 1 95.31 135 THR A O 1
ATOM 1003 N N . ARG A 1 136 ? 11.672 16.047 22.391 1 96 136 ARG A N 1
ATOM 1004 C CA . ARG A 1 136 ? 12.047 15.672 21.031 1 96 136 ARG A CA 1
ATOM 1005 C C . ARG A 1 136 ? 12.516 16.891 20.234 1 96 136 ARG A C 1
ATOM 1007 O O . ARG A 1 136 ? 13.516 16.812 19.516 1 96 136 ARG A O 1
ATOM 1014 N N . ILE A 1 137 ? 11.875 18 20.406 1 94.19 137 ILE A N 1
ATOM 1015 C CA . ILE A 1 137 ? 12.234 19.219 19.672 1 94.19 137 ILE A CA 1
ATOM 1016 C C . ILE A 1 137 ? 13.602 19.703 20.141 1 94.19 137 ILE A C 1
ATOM 1018 O O . ILE A 1 137 ? 14.445 20.078 19.312 1 94.19 137 ILE A O 1
ATOM 1022 N N . ARG A 1 138 ? 13.812 19.703 21.422 1 96.12 138 ARG A N 1
ATOM 1023 C CA . ARG A 1 138 ? 15.109 20.094 21.953 1 96.12 138 ARG A CA 1
ATOM 1024 C C . ARG A 1 138 ? 16.219 19.203 21.406 1 96.12 138 ARG A C 1
ATOM 1026 O O . ARG A 1 138 ? 17.312 19.688 21.094 1 96.12 138 ARG A O 1
ATOM 1033 N N . ARG A 1 139 ? 15.906 17.906 21.359 1 97.44 139 ARG A N 1
ATOM 1034 C CA . ARG A 1 139 ? 16.891 16.953 20.844 1 97.44 139 ARG A CA 1
ATOM 1035 C C . ARG A 1 139 ? 17.203 17.234 19.375 1 97.44 139 ARG A C 1
ATOM 1037 O O . ARG A 1 139 ? 18.375 17.203 18.969 1 97.44 139 ARG A O 1
ATOM 1044 N N . VAL A 1 140 ? 16.203 17.531 18.531 1 97.75 140 VAL A N 1
ATOM 1045 C CA . VAL A 1 140 ? 16.406 17.891 17.125 1 97.75 140 VAL A CA 1
ATOM 1046 C C . VAL A 1 140 ? 17.312 19.109 17.031 1 97.75 140 VAL A C 1
ATOM 1048 O O . VAL A 1 140 ? 18.266 19.125 16.266 1 97.75 140 VAL A O 1
ATOM 1051 N N . GLN A 1 141 ? 17.031 20.094 17.859 1 96.88 141 GLN A N 1
ATOM 1052 C CA . GLN A 1 141 ? 17.797 21.344 17.828 1 96.88 141 GLN A CA 1
ATOM 1053 C C . GLN A 1 141 ? 19.25 21.109 18.234 1 96.88 141 GLN A C 1
ATOM 1055 O O . GLN A 1 141 ? 20.156 21.703 17.656 1 96.88 141 GLN A O 1
ATOM 1060 N N . LYS A 1 142 ? 19.391 20.266 19.172 1 97.44 142 LYS A N 1
ATOM 1061 C CA . LYS A 1 142 ? 20.75 19.938 19.625 1 97.44 142 LYS A CA 1
ATOM 1062 C C . LYS A 1 142 ? 21.547 19.266 18.5 1 97.44 142 LYS A C 1
ATOM 1064 O O . LYS A 1 142 ? 22.719 19.578 18.297 1 97.44 142 LYS A O 1
ATOM 1069 N N . ILE A 1 143 ? 20.938 18.312 17.797 1 97.38 143 ILE A N 1
ATOM 1070 C CA . ILE A 1 143 ? 21.609 17.609 16.719 1 97.38 143 ILE A CA 1
ATOM 1071 C C . ILE A 1 143 ? 21.984 18.594 15.609 1 97.38 143 ILE A C 1
ATOM 1073 O O . ILE A 1 143 ? 23.125 18.594 15.133 1 97.38 143 ILE A O 1
ATOM 1077 N N . VAL A 1 144 ? 21.078 19.422 15.273 1 97.06 144 VAL A N 1
ATOM 1078 C CA . VAL A 1 144 ? 21.281 20.359 14.172 1 97.06 144 VAL A CA 1
ATOM 1079 C C . VAL A 1 144 ? 22.375 21.359 14.547 1 97.06 144 VAL A C 1
ATOM 1081 O O . VAL A 1 144 ? 23.203 21.734 13.719 1 97.06 144 VAL A O 1
ATOM 1084 N N . ALA A 1 145 ? 22.406 21.812 15.781 1 95.75 145 ALA A N 1
ATOM 1085 C CA . ALA A 1 145 ? 23.406 22.766 16.25 1 95.75 145 ALA A CA 1
ATOM 1086 C C . ALA A 1 145 ? 24.797 22.141 16.312 1 95.75 145 ALA A C 1
ATOM 1088 O O . ALA A 1 145 ? 25.797 22.812 16.094 1 95.75 145 ALA A O 1
ATOM 1089 N N . GLY A 1 146 ? 24.891 20.859 16.531 1 93.75 146 GLY A N 1
ATOM 1090 C CA . GLY A 1 146 ? 26.156 20.203 16.766 1 93.75 146 GLY A CA 1
ATOM 1091 C C . GLY A 1 146 ? 26.781 19.609 15.516 1 93.75 146 GLY A C 1
ATOM 1092 O O . GLY A 1 146 ? 27.922 19.172 15.531 1 93.75 146 GLY A O 1
ATOM 1093 N N . ALA A 1 147 ? 26.109 19.562 14.461 1 88.62 147 ALA A N 1
ATOM 1094 C CA . ALA A 1 147 ? 26.625 18.906 13.25 1 88.62 147 ALA A CA 1
ATOM 1095 C C . ALA A 1 147 ? 26.484 19.828 12.039 1 88.62 147 ALA A C 1
ATOM 1097 O O . ALA A 1 147 ? 25.375 20.062 11.555 1 88.62 147 ALA A O 1
ATOM 1098 N N . PRO A 1 148 ? 27.719 20.25 11.602 1 85.38 148 PRO A N 1
ATOM 1099 C CA . PRO A 1 148 ? 27.672 21.062 10.391 1 85.38 148 PRO A CA 1
ATOM 1100 C C . PRO A 1 148 ? 27.016 20.344 9.219 1 85.38 148 PRO A C 1
ATOM 1102 O O . PRO A 1 148 ? 27.312 19.188 8.953 1 85.38 148 PRO A O 1
ATOM 1105 N N . GLY A 1 149 ? 25.938 20.906 8.688 1 87.5 149 GLY A N 1
ATOM 1106 C CA . GLY A 1 149 ? 25.281 20.344 7.523 1 87.5 149 GLY A CA 1
ATOM 1107 C C . GLY A 1 149 ? 23.969 19.656 7.863 1 87.5 149 GLY A C 1
ATOM 1108 O O . GLY A 1 149 ? 23.234 19.234 6.969 1 87.5 149 GLY A O 1
ATOM 1109 N N . ALA A 1 150 ? 23.734 19.484 9.203 1 96 150 ALA A N 1
ATOM 1110 C CA . ALA A 1 150 ? 22.453 18.906 9.602 1 96 150 ALA A CA 1
ATOM 1111 C C . ALA A 1 150 ? 21.312 19.891 9.398 1 96 150 ALA A C 1
ATOM 1113 O O . ALA A 1 150 ? 21.484 21.094 9.664 1 96 150 ALA A O 1
ATOM 1114 N N . ILE A 1 151 ? 20.234 19.391 8.883 1 97.75 151 ILE A N 1
ATOM 1115 C CA . ILE A 1 151 ? 19.094 20.234 8.547 1 97.75 151 ILE A CA 1
ATOM 1116 C C . ILE A 1 151 ? 17.828 19.672 9.188 1 97.75 151 ILE A C 1
ATOM 1118 O O . ILE A 1 151 ? 17.484 18.5 8.969 1 97.75 151 ILE A O 1
ATOM 1122 N N . TRP A 1 152 ? 17.188 20.547 9.992 1 98.31 152 TRP A N 1
ATOM 1123 C CA . TRP A 1 152 ? 15.844 20.188 10.438 1 98.31 152 TRP A CA 1
ATOM 1124 C C . TRP A 1 152 ? 14.82 20.422 9.336 1 98.31 152 TRP A C 1
ATOM 1126 O O . TRP A 1 152 ? 14.609 21.562 8.922 1 98.31 152 TRP A O 1
ATOM 1136 N N . ILE A 1 153 ? 14.172 19.359 8.891 1 98.31 153 ILE A N 1
ATOM 1137 C CA . ILE A 1 153 ? 13.203 19.453 7.801 1 98.31 153 ILE A CA 1
ATOM 1138 C C . ILE A 1 153 ? 11.984 20.234 8.258 1 98.31 153 ILE A C 1
ATOM 1140 O O . ILE A 1 153 ? 11.5 21.125 7.547 1 98.31 153 ILE A O 1
ATOM 1144 N N . ASN A 1 154 ? 11.453 19.953 9.508 1 97.75 154 ASN A N 1
ATOM 1145 C CA . ASN A 1 154 ? 10.391 20.688 10.18 1 97.75 154 ASN A CA 1
ATOM 1146 C C . ASN A 1 154 ? 9.117 20.734 9.344 1 97.75 154 ASN A C 1
ATOM 1148 O O . ASN A 1 154 ? 8.695 21.797 8.891 1 97.75 154 ASN A O 1
ATOM 1152 N N . GLN A 1 155 ? 8.391 19.656 9.328 1 97 155 GLN A N 1
ATOM 1153 C CA . GLN A 1 155 ? 7.199 19.531 8.5 1 97 155 GLN A CA 1
ATOM 1154 C C . GLN A 1 155 ? 6.113 20.5 8.953 1 97 155 GLN A C 1
ATOM 1156 O O . GLN A 1 155 ? 5.195 20.812 8.195 1 97 155 GLN A O 1
ATOM 1161 N N . TYR A 1 156 ? 6.195 21.078 10.133 1 96.56 156 TYR A N 1
ATOM 1162 C CA . TYR A 1 156 ? 5.156 21.938 10.695 1 96.56 156 TYR A CA 1
ATOM 1163 C C . TYR A 1 156 ? 5.301 23.375 10.188 1 96.56 156 TYR A C 1
ATOM 1165 O O . TYR A 1 156 ? 4.336 24.141 10.195 1 96.56 156 TYR A O 1
ATOM 1173 N N . ALA A 1 157 ? 6.52 23.672 9.773 1 98.06 157 ALA A N 1
ATOM 1174 C CA . ALA A 1 157 ? 6.793 25.062 9.445 1 98.06 157 ALA A CA 1
ATOM 1175 C C . ALA A 1 157 ? 7.273 25.203 8 1 98.06 157 ALA A C 1
ATOM 1177 O O . ALA A 1 157 ? 7.332 26.312 7.457 1 98.06 157 ALA A O 1
ATOM 1178 N N . ASN A 1 158 ? 7.625 24.109 7.305 1 98.56 158 ASN A N 1
ATOM 1179 C CA . ASN A 1 158 ? 8.219 24.094 5.973 1 98.56 158 ASN A CA 1
ATOM 1180 C C . ASN A 1 158 ? 7.176 24.375 4.895 1 98.56 158 ASN A C 1
ATOM 1182 O O . ASN A 1 158 ? 6.293 23.547 4.648 1 98.56 158 ASN A O 1
ATOM 1186 N N . ASP A 1 159 ? 7.316 25.469 4.137 1 98.75 159 ASP A N 1
ATOM 1187 C CA . ASP A 1 159 ? 6.344 25.859 3.125 1 98.75 159 ASP A CA 1
ATOM 1188 C C . ASP A 1 159 ? 6.277 24.828 2 1 98.75 159 ASP A C 1
ATOM 1190 O O . ASP A 1 159 ? 5.242 24.688 1.345 1 98.75 159 ASP A O 1
ATOM 1194 N N . ARG A 1 160 ? 7.27 24.109 1.868 1 98.88 160 ARG A N 1
ATOM 1195 C CA . ARG A 1 160 ? 7.277 23.094 0.822 1 98.88 160 ARG A CA 1
ATOM 1196 C C . ARG A 1 160 ? 6.316 21.953 1.155 1 98.88 160 ARG A C 1
ATOM 1198 O O . ARG A 1 160 ? 5.977 21.156 0.287 1 98.88 160 ARG A O 1
ATOM 1205 N N . ASN A 1 161 ? 5.918 21.953 2.438 1 98.81 161 ASN A N 1
ATOM 1206 C CA . ASN A 1 161 ? 4.922 20.969 2.852 1 98.81 161 ASN A CA 1
ATOM 1207 C C . ASN A 1 161 ? 3.59 21.188 2.145 1 98.81 161 ASN A C 1
ATOM 1209 O O . ASN A 1 161 ? 3.102 20.297 1.443 1 98.81 161 ASN A O 1
ATOM 1213 N N . TRP A 1 162 ? 2.959 22.375 2.264 1 98.88 162 TRP A N 1
ATOM 1214 C CA . TRP A 1 162 ? 1.688 22.594 1.584 1 98.88 162 TRP A CA 1
ATOM 1215 C C . TRP A 1 162 ? 1.892 22.75 0.08 1 98.88 162 TRP A C 1
ATOM 1217 O O . TRP A 1 162 ? 1.02 22.375 -0.711 1 98.88 162 TRP A O 1
ATOM 1227 N N . GLU A 1 163 ? 3.086 23.172 -0.394 1 98.94 163 GLU A N 1
ATOM 1228 C CA . GLU A 1 163 ? 3.375 23.281 -1.819 1 98.94 163 GLU A CA 1
ATOM 1229 C C . GLU A 1 163 ? 3.334 21.922 -2.506 1 98.94 163 GLU A C 1
ATOM 1231 O O . GLU A 1 163 ? 2.906 21.812 -3.656 1 98.94 163 GLU A O 1
ATOM 1236 N N . ALA A 1 164 ? 3.857 20.891 -1.787 1 98.94 164 ALA A N 1
ATOM 1237 C CA . ALA A 1 164 ? 3.824 19.531 -2.322 1 98.94 164 ALA A CA 1
ATOM 1238 C C . ALA A 1 164 ? 2.41 19.141 -2.738 1 98.94 164 ALA A C 1
ATOM 1240 O O . ALA A 1 164 ? 2.221 18.453 -3.744 1 98.94 164 ALA A O 1
ATOM 1241 N N . HIS A 1 165 ? 1.433 19.578 -1.984 1 98.94 165 HIS A N 1
ATOM 1242 C CA . HIS A 1 165 ? 0.043 19.219 -2.227 1 98.94 165 HIS A CA 1
ATOM 1243 C C . HIS A 1 165 ? -0.632 20.188 -3.18 1 98.94 165 HIS A C 1
ATOM 1245 O O . HIS A 1 165 ? -1.512 19.812 -3.953 1 98.94 165 HIS A O 1
ATOM 1251 N N . TYR A 1 166 ? -0.177 21.453 -3.16 1 98.94 166 TYR A N 1
ATOM 1252 C CA . TYR A 1 166 ? -0.641 22.406 -4.16 1 98.94 166 TYR A CA 1
ATOM 1253 C C . TYR A 1 166 ? -0.276 21.938 -5.566 1 98.94 166 TYR A C 1
ATOM 1255 O O . TYR A 1 166 ? -1.136 21.875 -6.449 1 98.94 166 TYR A O 1
ATOM 1263 N N . HIS A 1 167 ? 0.966 21.531 -5.762 1 98.81 167 HIS A N 1
ATOM 1264 C CA . HIS A 1 167 ? 1.475 21.141 -7.074 1 98.81 167 HIS A CA 1
ATOM 1265 C C . HIS A 1 167 ? 1.223 19.656 -7.348 1 98.81 167 HIS A C 1
ATOM 1267 O O . HIS A 1 167 ? 1.36 19.203 -8.484 1 98.81 167 HIS A O 1
ATOM 1273 N N . GLY A 1 168 ? 0.889 18.891 -6.312 1 98.62 168 GLY A N 1
ATOM 1274 C CA . GLY A 1 168 ? 0.666 17.453 -6.426 1 98.62 168 GLY A CA 1
ATOM 1275 C C . GLY A 1 168 ? -0.795 17.062 -6.297 1 98.62 168 GLY A C 1
ATOM 1276 O O . GLY A 1 168 ? -1.536 17.094 -7.281 1 98.62 168 GLY A O 1
ATOM 1277 N N . THR A 1 169 ? -1.217 16.766 -5.086 1 98.88 169 THR A N 1
ATOM 1278 C CA . THR A 1 169 ? -2.545 16.234 -4.805 1 98.88 169 THR A CA 1
ATOM 1279 C C . THR A 1 169 ? -3.627 17.188 -5.32 1 98.88 169 THR A C 1
ATOM 1281 O O . THR A 1 169 ? -4.566 16.75 -5.992 1 98.88 169 THR A O 1
ATOM 1284 N N . GLY A 1 170 ? -3.504 18.484 -4.988 1 98.88 170 GLY A N 1
ATOM 1285 C CA . GLY A 1 170 ? -4.477 19.469 -5.434 1 98.88 170 GLY A CA 1
ATOM 1286 C C . GLY A 1 170 ? -4.527 19.625 -6.941 1 98.88 170 GLY A C 1
ATOM 1287 O O . GLY A 1 170 ? -5.609 19.719 -7.523 1 98.88 170 GLY A O 1
ATOM 1288 N N . ALA A 1 171 ? -3.393 19.656 -7.578 1 98.81 171 ALA A N 1
ATOM 1289 C CA . ALA A 1 171 ? -3.324 19.766 -9.031 1 98.81 171 ALA A CA 1
ATOM 1290 C C . ALA A 1 171 ? -3.951 18.562 -9.711 1 98.81 171 ALA A C 1
ATOM 1292 O O . ALA A 1 171 ? -4.676 18.703 -10.703 1 98.81 171 ALA A O 1
ATOM 1293 N N . GLU A 1 172 ? -3.619 17.391 -9.227 1 98.75 172 GLU A N 1
ATOM 1294 C CA . GLU A 1 172 ? -4.223 16.172 -9.773 1 98.75 172 GLU A CA 1
ATOM 1295 C C . GLU A 1 172 ? -5.742 16.219 -9.656 1 98.75 172 GLU A C 1
ATOM 1297 O O . GLU A 1 172 ? -6.457 15.898 -10.609 1 98.75 172 GLU A O 1
ATOM 1302 N N . LEU A 1 173 ? -6.227 16.594 -8.484 1 98.75 173 LEU A N 1
ATOM 1303 C CA . LEU A 1 173 ? -7.664 16.672 -8.258 1 98.75 173 LEU A CA 1
ATOM 1304 C C . LEU A 1 173 ? -8.305 17.672 -9.211 1 98.75 173 LEU A C 1
ATOM 1306 O O . LEU A 1 173 ? -9.383 17.422 -9.758 1 98.75 173 LEU A O 1
ATOM 1310 N N . ALA A 1 174 ? -7.68 18.797 -9.375 1 98.44 174 ALA A N 1
ATOM 1311 C CA . ALA A 1 174 ? -8.203 19.828 -10.266 1 98.44 174 ALA A CA 1
ATOM 1312 C C . ALA A 1 174 ? -8.344 19.312 -11.688 1 98.44 174 ALA A C 1
ATOM 1314 O O . ALA A 1 174 ? -9.258 19.703 -12.414 1 98.44 174 ALA A O 1
ATOM 1315 N N . GLU A 1 175 ? -7.402 18.438 -12.062 1 97.62 175 GLU A N 1
ATOM 1316 C CA . GLU A 1 175 ? -7.449 17.844 -13.391 1 97.62 175 GLU A CA 1
ATOM 1317 C C . GLU A 1 175 ? -8.484 16.719 -13.453 1 97.62 175 GLU A C 1
ATOM 1319 O O . GLU A 1 175 ? -9.172 16.562 -14.469 1 97.62 175 GLU A O 1
ATOM 1324 N N . GLN A 1 176 ? -8.625 16 -12.43 1 98.12 176 GLN A N 1
ATOM 1325 C CA . GLN A 1 176 ? -9.461 14.805 -12.406 1 98.12 176 GLN A CA 1
ATOM 1326 C C . GLN A 1 176 ? -10.938 15.164 -12.281 1 98.12 176 GLN A C 1
ATOM 1328 O O . GLN A 1 176 ? -11.805 14.391 -12.688 1 98.12 176 GLN A O 1
ATOM 1333 N N . LEU A 1 177 ? -11.195 16.328 -11.703 1 98 177 LEU A N 1
ATOM 1334 C CA . LEU A 1 177 ? -12.586 16.703 -11.461 1 98 177 LEU A CA 1
ATOM 1335 C C . LEU A 1 177 ? -13.062 17.703 -12.508 1 98 177 LEU A C 1
ATOM 1337 O O . LEU A 1 177 ? -12.328 18.625 -12.883 1 98 177 LEU A O 1
ATOM 1341 N N . ILE A 1 178 ? -14.25 17.438 -12.977 1 96.88 178 ILE A N 1
ATOM 1342 C CA . ILE A 1 178 ? -14.898 18.375 -13.891 1 96.88 178 ILE A CA 1
ATOM 1343 C C . ILE A 1 178 ? -16.031 19.094 -13.164 1 96.88 178 ILE A C 1
ATOM 1345 O O . ILE A 1 178 ? -16.109 20.328 -13.188 1 96.88 178 ILE A O 1
ATOM 1349 N N . ARG A 1 179 ? -16.938 18.328 -12.516 1 96.44 179 ARG A N 1
ATOM 1350 C CA . ARG A 1 179 ? -18.016 18.922 -11.734 1 96.44 179 ARG A CA 1
ATOM 1351 C C . ARG A 1 179 ? -17.5 19.531 -10.438 1 96.44 179 ARG A C 1
ATOM 1353 O O . ARG A 1 179 ? -16.625 18.938 -9.773 1 96.44 179 ARG A O 1
ATOM 1360 N N . PRO A 1 180 ? -17.953 20.609 -10.07 1 97.62 180 PRO A N 1
ATOM 1361 C CA . PRO A 1 180 ? -17.469 21.297 -8.875 1 97.62 180 PRO A CA 1
ATOM 1362 C C . PRO A 1 180 ? -17.844 20.578 -7.586 1 97.62 180 PRO A C 1
ATOM 1364 O O . PRO A 1 180 ? -19.016 20.203 -7.402 1 97.62 180 PRO A O 1
ATOM 1367 N N . PRO A 1 181 ? -16.922 20.406 -6.723 1 98.31 181 PRO A N 1
ATOM 1368 C CA . PRO A 1 181 ? -17.266 19.953 -5.379 1 98.31 181 PRO A CA 1
ATOM 1369 C C . PRO A 1 181 ? -17.781 21.078 -4.484 1 98.31 181 PRO A C 1
ATOM 1371 O O . PRO A 1 181 ? -17.406 22.234 -4.664 1 98.31 181 PRO A O 1
ATOM 1374 N N . SER A 1 182 ? -18.641 20.656 -3.498 1 98.44 182 SER A N 1
ATOM 1375 C CA . SER A 1 182 ? -19.125 21.578 -2.482 1 98.44 182 SER A CA 1
ATOM 1376 C C . SER A 1 182 ? -18.141 21.688 -1.318 1 98.44 182 SER A C 1
ATOM 1378 O O . SER A 1 182 ? -17.938 22.766 -0.771 1 98.44 182 SER A O 1
ATOM 1380 N N . TYR A 1 183 ? -17.547 20.578 -0.972 1 98.75 183 TYR A N 1
ATOM 1381 C CA . TYR A 1 183 ? -16.703 20.516 0.209 1 98.75 183 TYR A CA 1
ATOM 1382 C C . TYR A 1 183 ? -15.445 19.688 -0.065 1 98.75 183 TYR A C 1
ATOM 1384 O O . TYR A 1 183 ? -15.492 18.719 -0.808 1 98.75 183 TYR A O 1
ATOM 1392 N N . LEU A 1 184 ? -14.414 20.109 0.539 1 98.94 184 LEU A N 1
ATOM 1393 C CA . LEU A 1 184 ? -13.203 19.312 0.727 1 98.94 184 LEU A CA 1
ATOM 1394 C C . LEU A 1 184 ? -13.016 18.953 2.195 1 98.94 184 LEU A C 1
ATOM 1396 O O . LEU A 1 184 ? -12.984 19.828 3.061 1 98.94 184 LEU A O 1
ATOM 1400 N N . PHE A 1 185 ? -12.961 17.641 2.453 1 98.94 185 PHE A N 1
ATOM 1401 C CA . PHE A 1 185 ? -12.648 17.172 3.795 1 98.94 185 PHE A CA 1
ATOM 1402 C C . PHE A 1 185 ? -11.227 16.609 3.857 1 98.94 185 PHE A C 1
ATOM 1404 O O . PHE A 1 185 ? -10.82 15.844 2.986 1 98.94 185 PHE A O 1
ATOM 1411 N N . GLY A 1 186 ? -10.469 16.969 4.82 1 98.94 186 GLY A N 1
ATOM 1412 C CA . GLY A 1 186 ? -9.125 16.453 5.027 1 98.94 186 GLY A CA 1
ATOM 1413 C C . GLY A 1 186 ? -8.703 16.453 6.484 1 98.94 186 GLY A C 1
ATOM 1414 O O . GLY A 1 186 ? -9.016 17.391 7.223 1 98.94 186 GLY A O 1
ATOM 1415 N N . ALA A 1 187 ? -8 15.43 6.867 1 98.88 187 ALA A N 1
ATOM 1416 C CA . ALA A 1 187 ? -7.438 15.359 8.211 1 98.88 187 ALA A CA 1
ATOM 1417 C C . ALA A 1 187 ? -6.277 16.344 8.375 1 98.88 187 ALA A C 1
ATOM 1419 O O . ALA A 1 187 ? -5.551 16.609 7.418 1 98.88 187 ALA A O 1
ATOM 1420 N N . VAL A 1 188 ? -6.105 16.828 9.641 1 98.69 188 VAL A N 1
ATOM 1421 C CA . VAL A 1 188 ? -5.051 17.812 9.82 1 98.69 188 VAL A CA 1
ATOM 1422 C C . VAL A 1 188 ? -4.129 17.391 10.961 1 98.69 188 VAL A C 1
ATOM 1424 O O . VAL A 1 188 ? -4.559 16.703 11.891 1 98.69 188 VAL A O 1
ATOM 1427 N N . SER A 1 189 ? -2.938 17.719 10.812 1 97.06 189 SER A N 1
ATOM 1428 C CA . SER A 1 189 ? -1.851 17.781 11.781 1 97.06 189 SER A CA 1
ATOM 1429 C C . SER A 1 189 ? -0.992 19.031 11.57 1 97.06 189 SER A C 1
ATOM 1431 O O . SER A 1 189 ? -1.373 20.125 11.977 1 97.06 189 SER A O 1
ATOM 1433 N N . THR A 1 190 ? -0.199 19 10.453 1 97.56 190 THR A N 1
ATOM 1434 C CA . THR A 1 190 ? 0.562 20.188 10.07 1 97.56 190 THR A CA 1
ATOM 1435 C C . THR A 1 190 ? -0.325 21.188 9.328 1 97.56 190 THR A C 1
ATOM 1437 O O . THR A 1 190 ? 0.041 22.344 9.172 1 97.56 190 THR A O 1
ATOM 1440 N N . THR A 1 191 ? -1.421 20.781 8.82 1 98.69 191 THR A N 1
ATOM 1441 C CA . THR A 1 191 ? -2.396 21.469 7.992 1 98.69 191 THR A CA 1
ATOM 1442 C C . THR A 1 191 ? -1.886 21.609 6.559 1 98.69 191 THR A C 1
ATOM 1444 O O . THR A 1 191 ? -2.576 22.156 5.695 1 98.69 191 THR A O 1
ATOM 1447 N N . GLY A 1 192 ? -0.716 21.047 6.246 1 98.69 192 GLY A N 1
ATOM 1448 C CA . GLY A 1 192 ? -0.076 21.203 4.949 1 98.69 192 GLY A CA 1
ATOM 1449 C C . GLY A 1 192 ? -0.898 20.641 3.805 1 98.69 192 GLY A C 1
ATOM 1450 O O . GLY A 1 192 ? -1.136 21.328 2.809 1 98.69 192 GLY A O 1
ATOM 1451 N N . SER A 1 193 ? -1.395 19.422 3.977 1 98.81 193 SER A N 1
ATOM 1452 C CA . SER A 1 193 ? -2.121 18.781 2.889 1 98.81 193 SER A CA 1
ATOM 1453 C C . SER A 1 193 ? -3.441 19.484 2.607 1 98.81 193 SER A C 1
ATOM 1455 O O . SER A 1 193 ? -3.791 19.719 1.448 1 98.81 193 SER A O 1
ATOM 1457 N N . LEU A 1 194 ? -4.16 19.875 3.674 1 98.88 194 LEU A N 1
ATOM 1458 C CA . LEU A 1 194 ? -5.457 20.516 3.5 1 98.88 194 LEU A CA 1
ATOM 1459 C C . LEU A 1 194 ? -5.297 21.875 2.836 1 98.88 194 LEU A C 1
ATOM 1461 O O . LEU A 1 194 ? -6.039 22.219 1.909 1 98.88 194 LEU A O 1
ATOM 1465 N N . LEU A 1 195 ? -4.316 22.625 3.285 1 98.88 195 LEU A N 1
ATOM 1466 C CA . LEU A 1 195 ? -4.074 23.953 2.734 1 98.88 195 LEU A CA 1
ATOM 1467 C C . LEU A 1 195 ? -3.643 23.875 1.274 1 98.88 195 LEU A C 1
ATOM 1469 O O . LEU A 1 195 ? -4.176 24.578 0.421 1 98.88 195 LEU A O 1
ATOM 1473 N N . GLY A 1 196 ? -2.666 22.969 1.003 1 98.94 196 GLY A N 1
ATOM 1474 C CA . GLY A 1 196 ? -2.205 22.828 -0.37 1 98.94 196 GLY A CA 1
ATOM 1475 C C . GLY A 1 196 ? -3.311 22.438 -1.331 1 98.94 196 GLY A C 1
ATOM 1476 O O . GLY A 1 196 ? -3.451 23.031 -2.4 1 98.94 196 GLY A O 1
ATOM 1477 N N . CYS A 1 197 ? -4.098 21.469 -0.968 1 98.94 197 CYS A N 1
ATOM 1478 C CA . CYS A 1 197 ? -5.188 20.984 -1.814 1 98.94 197 CYS A CA 1
ATOM 1479 C C . CYS A 1 197 ? -6.242 22.078 -2.012 1 98.94 197 CYS A C 1
ATOM 1481 O O . CYS A 1 197 ? -6.688 22.312 -3.135 1 98.94 197 CYS A O 1
ATOM 1483 N N . SER A 1 198 ? -6.66 22.734 -0.927 1 98.94 198 SER A N 1
ATOM 1484 C CA . SER A 1 198 ? -7.734 23.719 -1.016 1 98.94 198 SER A CA 1
ATOM 1485 C C . SER A 1 198 ? -7.305 24.938 -1.837 1 98.94 198 SER A C 1
ATOM 1487 O O . SER A 1 198 ? -8.086 25.453 -2.635 1 98.94 198 SER A O 1
ATOM 1489 N N . ARG A 1 199 ? -6.062 25.422 -1.615 1 98.94 199 ARG A N 1
ATOM 1490 C CA . ARG A 1 199 ? -5.551 26.547 -2.377 1 98.94 199 ARG A CA 1
ATOM 1491 C C . ARG A 1 199 ? -5.594 26.266 -3.875 1 98.94 199 ARG A C 1
ATOM 1493 O O . ARG A 1 199 ? -6.043 27.109 -4.656 1 98.94 199 ARG A O 1
ATOM 1500 N N . ARG A 1 200 ? -5.156 25.062 -4.262 1 98.94 200 ARG A N 1
ATOM 1501 C CA . ARG A 1 200 ? -5.137 24.719 -5.68 1 98.94 200 ARG A CA 1
ATOM 1502 C C . ARG A 1 200 ? -6.555 24.531 -6.219 1 98.94 200 ARG A C 1
ATOM 1504 O O . ARG A 1 200 ? -6.887 25.047 -7.285 1 98.94 200 ARG A O 1
ATOM 1511 N N . LEU A 1 201 ? -7.402 23.844 -5.504 1 98.88 201 LEU A N 1
ATOM 1512 C CA . LEU A 1 201 ? -8.75 23.531 -5.969 1 98.88 201 LEU A CA 1
ATOM 1513 C C . LEU A 1 201 ? -9.586 24.797 -6.102 1 98.88 201 LEU A C 1
ATOM 1515 O O . LEU A 1 201 ? -10.43 24.891 -6.996 1 98.88 201 LEU A O 1
ATOM 1519 N N . ARG A 1 202 ? -9.391 25.766 -5.246 1 98.81 202 ARG A N 1
ATOM 1520 C CA . ARG A 1 202 ? -10.18 27 -5.262 1 98.81 202 ARG A CA 1
ATOM 1521 C C . ARG A 1 202 ? -9.867 27.828 -6.496 1 98.81 202 ARG A C 1
ATOM 1523 O O . ARG A 1 202 ? -10.641 28.719 -6.871 1 98.81 202 ARG A O 1
ATOM 1530 N N . GLU A 1 203 ? -8.695 27.609 -7.105 1 98.75 203 GLU A N 1
ATOM 1531 C CA . GLU A 1 203 ? -8.414 28.266 -8.383 1 98.75 203 GLU A CA 1
ATOM 1532 C C . GLU A 1 203 ? -9.406 27.828 -9.453 1 98.75 203 GLU A C 1
ATOM 1534 O O . GLU A 1 203 ? -9.766 28.625 -10.328 1 98.75 203 GLU A O 1
ATOM 1539 N N . ARG A 1 204 ? -9.844 26.625 -9.406 1 97.88 204 ARG A N 1
ATOM 1540 C CA . ARG A 1 204 ? -10.781 26.078 -10.375 1 97.88 204 ARG A CA 1
ATOM 1541 C C . ARG A 1 204 ? -12.211 26.125 -9.844 1 97.88 204 ARG A C 1
ATOM 1543 O O . ARG A 1 204 ? -13.156 26.328 -10.609 1 97.88 204 ARG A O 1
ATOM 1550 N N . PHE A 1 205 ? -12.32 25.984 -8.602 1 98.44 205 PHE A N 1
ATOM 1551 C CA . PHE A 1 205 ? -13.609 25.938 -7.922 1 98.44 205 PHE A CA 1
ATOM 1552 C C . PHE A 1 205 ? -13.656 26.953 -6.781 1 98.44 205 PHE A C 1
ATOM 1554 O O . PHE A 1 205 ? -13.609 26.578 -5.609 1 98.44 205 PHE A O 1
ATOM 1561 N N . PRO A 1 206 ? -13.891 28.172 -7.023 1 98.5 206 PRO A N 1
ATOM 1562 C CA . PRO A 1 206 ? -13.719 29.25 -6.043 1 98.5 206 PRO A CA 1
ATOM 1563 C C . PRO A 1 206 ? -14.703 29.141 -4.875 1 98.5 206 PRO A C 1
ATOM 1565 O O . PRO A 1 206 ? -14.438 29.672 -3.795 1 98.5 206 PRO A O 1
ATOM 1568 N N . ASP A 1 207 ? -15.812 28.469 -4.988 1 98.19 207 ASP A N 1
ATOM 1569 C CA . ASP A 1 207 ? -16.828 28.406 -3.947 1 98.19 207 ASP A CA 1
ATOM 1570 C C . ASP A 1 207 ? -16.609 27.203 -3.039 1 98.19 207 ASP A C 1
ATOM 1572 O O . ASP A 1 207 ? -17.422 26.922 -2.154 1 98.19 207 ASP A O 1
ATOM 1576 N N . LEU A 1 208 ? -15.523 26.484 -3.25 1 98.81 208 LEU A N 1
ATOM 1577 C CA . LEU A 1 208 ? -15.219 25.281 -2.475 1 98.81 208 LEU A CA 1
ATOM 1578 C C . LEU A 1 208 ? -15.109 25.609 -0.988 1 98.81 208 LEU A C 1
ATOM 1580 O O . LEU A 1 208 ? -14.359 26.516 -0.6 1 98.81 208 LEU A O 1
ATOM 1584 N N . ARG A 1 209 ? -15.867 24.922 -0.196 1 98.75 209 ARG A N 1
ATOM 1585 C CA . ARG A 1 209 ? -15.734 25.016 1.254 1 98.75 209 ARG A CA 1
ATOM 1586 C C . ARG A 1 209 ? -14.766 23.953 1.777 1 98.75 209 ARG A C 1
ATOM 1588 O O . ARG A 1 209 ? -14.68 22.859 1.222 1 98.75 209 ARG A O 1
ATOM 1595 N N . VAL A 1 210 ? -14.094 24.297 2.816 1 98.88 210 VAL A N 1
ATOM 1596 C CA . VAL A 1 210 ? -13.031 23.438 3.338 1 98.88 210 VAL A CA 1
ATOM 1597 C C . VAL A 1 210 ? -13.352 23.031 4.777 1 98.88 210 VAL A C 1
ATOM 1599 O O . VAL A 1 210 ? -13.562 23.906 5.633 1 98.88 210 VAL A O 1
ATOM 1602 N N . ALA A 1 211 ? -13.414 21.766 5.023 1 98.88 211 ALA A N 1
ATOM 1603 C CA . ALA A 1 211 ? -13.656 21.219 6.359 1 98.88 211 ALA A CA 1
ATOM 1604 C C . ALA A 1 211 ? -12.414 20.5 6.879 1 98.88 211 ALA A C 1
ATOM 1606 O O . ALA A 1 211 ? -12.016 19.469 6.324 1 98.88 211 ALA A O 1
ATOM 1607 N N . ALA A 1 212 ? -11.844 21 7.941 1 98.94 212 ALA A N 1
ATOM 1608 C CA . ALA A 1 212 ? -10.727 20.344 8.617 1 98.94 212 ALA A CA 1
ATOM 1609 C C . ALA A 1 212 ? -11.234 19.266 9.578 1 98.94 212 ALA A C 1
ATOM 1611 O O . ALA A 1 212 ? -12.156 19.516 10.359 1 98.94 212 ALA A O 1
ATOM 1612 N N . VAL A 1 213 ? -10.656 18.109 9.461 1 98.88 213 VAL A N 1
ATOM 1613 C CA . VAL A 1 213 ? -10.938 17.047 10.406 1 98.88 213 VAL A CA 1
ATOM 1614 C C . VAL A 1 213 ? -9.797 16.922 11.406 1 98.88 213 VAL A C 1
ATOM 1616 O O . VAL A 1 213 ? -8.656 16.625 11.039 1 98.88 213 VAL A O 1
ATOM 1619 N N . ASP A 1 214 ? -10.07 17.156 12.625 1 98.69 214 ASP A N 1
ATOM 1620 C CA . ASP A 1 214 ? -9.078 17.141 13.695 1 98.69 214 ASP A CA 1
ATOM 1621 C C . ASP A 1 214 ? -9.445 16.125 14.781 1 98.69 214 ASP A C 1
ATOM 1623 O O . ASP A 1 214 ? -10.57 15.625 14.812 1 98.69 214 ASP A O 1
ATOM 1627 N N . ALA A 1 215 ? -8.445 15.742 15.547 1 97.88 215 ALA A N 1
ATOM 1628 C CA . ALA A 1 215 ? -8.68 14.766 16.609 1 97.88 215 ALA A CA 1
ATOM 1629 C C . ALA A 1 215 ? -9.125 15.453 17.891 1 97.88 215 ALA A C 1
ATOM 1631 O O . ALA A 1 215 ? -8.625 16.516 18.25 1 97.88 215 ALA A O 1
ATOM 1632 N N . VAL A 1 216 ? -10.094 14.82 18.562 1 97 216 VAL A N 1
ATOM 1633 C CA . VAL A 1 216 ? -10.352 15.242 19.938 1 97 216 VAL A CA 1
ATOM 1634 C C . VAL A 1 216 ? -9.062 15.164 20.75 1 97 216 VAL A C 1
ATOM 1636 O O . VAL A 1 216 ? -8.344 14.156 20.688 1 97 216 VAL A O 1
ATOM 1639 N N . GLY A 1 217 ? -8.75 16.25 21.453 1 95.12 217 GLY A N 1
ATOM 1640 C CA . GLY A 1 217 ? -7.504 16.328 22.188 1 95.12 217 GLY A CA 1
ATOM 1641 C C . GLY A 1 217 ? -6.434 17.141 21.484 1 95.12 217 GLY A C 1
ATOM 1642 O O . GLY A 1 217 ? -5.402 17.469 22.078 1 95.12 217 GLY A O 1
ATOM 1643 N N . SER A 1 218 ? -6.648 17.406 20.188 1 96 218 SER A N 1
ATOM 1644 C CA . SER A 1 218 ? -5.758 18.281 19.422 1 96 218 SER A CA 1
ATOM 1645 C C . SER A 1 218 ? -5.949 19.734 19.797 1 96 218 SER A C 1
ATOM 1647 O O . SER A 1 218 ? -7.07 20.172 20.062 1 96 218 SER A O 1
ATOM 1649 N N . VAL A 1 219 ? -4.918 20.578 19.703 1 96.12 219 VAL A N 1
ATOM 1650 C CA . VAL A 1 219 ? -5.023 21.969 20.141 1 96.12 219 VAL A CA 1
ATOM 1651 C C . VAL A 1 219 ? -4.98 22.891 18.938 1 96.12 219 VAL A C 1
ATOM 1653 O O . VAL A 1 219 ? -4.996 24.125 19.094 1 96.12 219 VAL A O 1
ATOM 1656 N N . ILE A 1 220 ? -4.914 22.328 17.734 1 97.69 220 ILE A N 1
ATOM 1657 C CA . ILE A 1 220 ? -4.707 23.094 16.5 1 97.69 220 ILE A CA 1
ATOM 1658 C C . ILE A 1 220 ? -5.746 24.219 16.422 1 97.69 220 ILE A C 1
ATOM 1660 O O . ILE A 1 220 ? -5.414 25.359 16.094 1 97.69 220 ILE A O 1
ATOM 1664 N N . PHE A 1 221 ? -6.949 23.922 16.781 1 97.88 221 PHE A N 1
ATOM 1665 C CA . PHE A 1 221 ? -8.031 24.875 16.625 1 97.88 221 PHE A CA 1
ATOM 1666 C C . PHE A 1 221 ? -8.492 25.391 17.984 1 97.88 221 PHE A C 1
ATOM 1668 O O . PHE A 1 221 ? -9.656 25.781 18.141 1 97.88 221 PHE A O 1
ATOM 1675 N N . GLY A 1 222 ? -7.648 25.297 18.984 1 94.06 222 GLY A N 1
ATOM 1676 C CA . GLY A 1 222 ? -7.898 25.906 20.266 1 94.06 222 GLY A CA 1
ATOM 1677 C C . GLY A 1 222 ? -8.617 25 21.234 1 94.06 222 GLY A C 1
ATOM 1678 O O . GLY A 1 222 ? -9.039 25.438 22.312 1 94.06 222 GLY A O 1
ATOM 1679 N N . GLY A 1 223 ? -8.828 23.766 20.875 1 89.06 223 GLY A N 1
ATOM 1680 C CA . GLY A 1 223 ? -9.453 22.828 21.797 1 89.06 223 GLY A CA 1
ATOM 1681 C C . GLY A 1 223 ? -8.531 22.391 22.922 1 89.06 223 GLY A C 1
ATOM 1682 O O . GLY A 1 223 ? -7.324 22.641 22.875 1 89.06 223 GLY A O 1
ATOM 1683 N N . PRO A 1 224 ? -9.125 21.891 23.984 1 91.44 224 PRO A N 1
ATOM 1684 C CA . PRO A 1 224 ? -8.312 21.406 25.109 1 91.44 224 PRO A CA 1
ATOM 1685 C C . PRO A 1 224 ? -7.395 20.25 24.734 1 91.44 224 PRO A C 1
ATOM 1687 O O . PRO A 1 224 ? -7.809 19.344 24 1 91.44 224 PRO A O 1
ATOM 1690 N N . ALA A 1 225 ? -6.176 20.328 25.203 1 91.56 225 ALA A N 1
ATOM 1691 C CA . ALA A 1 225 ? -5.246 19.234 24.984 1 91.56 225 ALA A CA 1
ATOM 1692 C C . ALA A 1 225 ? -5.762 17.938 25.625 1 91.56 225 ALA A C 1
ATOM 1694 O O . ALA A 1 225 ? -6.348 17.969 26.703 1 91.56 225 ALA A O 1
ATOM 1695 N N . GLY A 1 226 ? -5.637 16.859 25.016 1 90.25 226 GLY A N 1
ATOM 1696 C CA . GLY A 1 226 ? -6.02 15.555 25.531 1 90.25 226 GLY A CA 1
ATOM 1697 C C . GLY A 1 226 ? -5.289 14.406 24.859 1 90.25 226 GLY A C 1
ATOM 1698 O O . GLY A 1 226 ? -4.578 14.609 23.875 1 90.25 226 GLY A O 1
ATOM 1699 N N . PRO A 1 227 ? -5.453 13.25 25.422 1 89 227 PRO A N 1
ATOM 1700 C CA . PRO A 1 227 ? -4.793 12.078 24.828 1 89 227 PRO A CA 1
ATOM 1701 C C . PRO A 1 227 ? -5.336 11.719 23.453 1 89 227 PRO A C 1
ATOM 1703 O O . PRO A 1 227 ? -6.531 11.883 23.188 1 89 227 PRO A O 1
ATOM 1706 N N . ARG A 1 228 ? -4.473 11.305 22.641 1 90.88 228 ARG A N 1
ATOM 1707 C CA . ARG A 1 228 ? -4.762 10.82 21.297 1 90.88 228 ARG A CA 1
ATOM 1708 C C . ARG A 1 228 ? -4.027 9.508 21.016 1 90.88 228 ARG A C 1
ATOM 1710 O O . ARG A 1 228 ? -2.795 9.484 20.969 1 90.88 228 ARG A O 1
ATOM 1717 N N . ASP A 1 229 ? -4.746 8.469 20.719 1 92 229 ASP A N 1
ATOM 1718 C CA . ASP A 1 229 ? -4.117 7.16 20.562 1 92 229 ASP A CA 1
ATOM 1719 C C . ASP A 1 229 ? -3.844 6.859 19.094 1 92 229 ASP A C 1
ATOM 1721 O O . ASP A 1 229 ? -3.031 5.992 18.766 1 92 229 ASP A O 1
ATOM 1725 N N . VAL A 1 230 ? -4.562 7.445 18.188 1 92.88 230 VAL A N 1
ATOM 1726 C CA . VAL A 1 230 ? -4.352 7.242 16.766 1 92.88 230 VAL A CA 1
ATOM 1727 C C . VAL A 1 230 ? -3.273 8.195 16.25 1 92.88 230 VAL A C 1
ATOM 1729 O O . VAL A 1 230 ? -3.42 9.414 16.359 1 92.88 230 VAL A O 1
ATOM 1732 N N . PRO A 1 231 ? -2.225 7.668 15.695 1 90.12 231 PRO A N 1
ATOM 1733 C CA . PRO A 1 231 ? -1.14 8.531 15.227 1 90.12 231 PRO A CA 1
ATOM 1734 C C . PRO A 1 231 ? -1.477 9.234 13.906 1 90.12 231 PRO A C 1
ATOM 1736 O O . PRO A 1 231 ? -2.357 8.781 13.172 1 90.12 231 PRO A O 1
ATOM 1739 N N . GLY A 1 232 ? -0.844 10.359 13.656 1 91.19 232 GLY A N 1
ATOM 1740 C CA . GLY A 1 232 ? -0.857 10.984 12.344 1 91.19 232 GLY A CA 1
ATOM 1741 C C . GLY A 1 232 ? -1.899 12.078 12.211 1 91.19 232 GLY A C 1
ATOM 1742 O O . GLY A 1 232 ? -1.908 12.82 11.227 1 91.19 232 GLY A O 1
ATOM 1743 N N . ILE A 1 233 ? -2.791 12.18 13.219 1 96.56 233 ILE A N 1
ATOM 1744 C CA . ILE A 1 233 ? -3.826 13.203 13.172 1 96.56 233 ILE A CA 1
ATOM 1745 C C . ILE A 1 233 ? -3.812 14.016 14.461 1 96.56 233 ILE A C 1
ATOM 1747 O O . ILE A 1 233 ? -3.578 13.477 15.539 1 96.56 233 ILE A O 1
ATOM 1751 N N . GLY A 1 234 ? -4.062 15.289 14.305 1 95.69 234 GLY A N 1
ATOM 1752 C CA . GLY A 1 234 ? -4.02 16.188 15.445 1 95.69 234 GLY A CA 1
ATOM 1753 C C . GLY A 1 234 ? -2.609 16.594 15.836 1 95.69 234 GLY A C 1
ATOM 1754 O O . GLY A 1 234 ? -1.638 16.094 15.266 1 95.69 234 GLY A O 1
ATOM 1755 N N . ALA A 1 235 ? -2.539 17.516 16.734 1 93.25 235 ALA A N 1
ATOM 1756 C CA . ALA A 1 235 ? -1.244 17.969 17.219 1 93.25 235 ALA A CA 1
ATOM 1757 C C . ALA A 1 235 ? -1.374 18.562 18.625 1 93.25 235 ALA A C 1
ATOM 1759 O O . ALA A 1 235 ? -2.453 19.016 19.016 1 93.25 235 ALA A O 1
ATOM 1760 N N . SER A 1 236 ? -0.28 18.547 19.297 1 90.38 236 SER A N 1
ATOM 1761 C CA . SER A 1 236 ? -0.218 19.125 20.625 1 90.38 236 SER A CA 1
ATOM 1762 C C . SER A 1 236 ? 0.304 20.562 20.594 1 90.38 236 SER A C 1
ATOM 1764 O O . SER A 1 236 ? 0.638 21.141 21.625 1 90.38 236 SER A O 1
ATOM 1766 N N . ARG A 1 237 ? 0.424 21.094 19.422 1 90.56 237 ARG A N 1
ATOM 1767 C CA . ARG A 1 237 ? 0.78 22.484 19.172 1 90.56 237 ARG A CA 1
ATOM 1768 C C . ARG A 1 237 ? 0.127 22.984 17.891 1 90.56 237 ARG A C 1
ATOM 1770 O O . ARG A 1 237 ? -0.243 22.203 17.031 1 90.56 237 ARG A O 1
ATOM 1777 N N . VAL A 1 238 ? 0.067 24.234 17.844 1 96.69 238 VAL A N 1
ATOM 1778 C CA . VAL A 1 238 ? -0.43 24.844 16.609 1 96.69 238 VAL A CA 1
ATOM 1779 C C . VAL A 1 238 ? 0.703 24.938 15.594 1 96.69 238 VAL A C 1
ATOM 1781 O O . VAL A 1 238 ? 1.718 25.594 15.844 1 96.69 238 VAL A O 1
ATOM 1784 N N . PRO A 1 239 ? 0.573 24.297 14.438 1 97.25 239 PRO A N 1
ATOM 1785 C CA . PRO A 1 239 ? 1.657 24.344 13.453 1 97.25 239 PRO A CA 1
ATOM 1786 C C . PRO A 1 239 ? 1.828 25.734 12.844 1 97.25 239 PRO A C 1
ATOM 1788 O O . PRO A 1 239 ? 0.856 26.484 12.727 1 97.25 239 PRO A O 1
ATOM 1791 N N . GLU A 1 240 ? 3.016 26.078 12.445 1 98.19 240 GLU A N 1
ATOM 1792 C CA . GLU A 1 240 ? 3.316 27.375 11.844 1 98.19 240 GLU A CA 1
ATOM 1793 C C . GLU A 1 240 ? 2.576 27.547 10.523 1 98.19 240 GLU A C 1
ATOM 1795 O O . GLU A 1 240 ? 2.248 28.672 10.141 1 98.19 240 GLU A O 1
ATOM 1800 N N . LEU A 1 241 ? 2.258 26.453 9.891 1 98.62 241 LEU A N 1
ATOM 1801 C CA . LEU A 1 241 ? 1.604 26.5 8.586 1 98.62 241 LEU A CA 1
ATOM 1802 C C . LEU A 1 241 ? 0.121 26.828 8.734 1 98.62 241 LEU A C 1
ATOM 1804 O O . LEU A 1 241 ? -0.55 27.141 7.746 1 98.62 241 LEU A O 1
ATOM 1808 N N . PHE A 1 242 ? -0.379 26.844 9.953 1 98.5 242 PHE A N 1
ATOM 1809 C CA . PHE A 1 242 ? -1.805 26.969 10.234 1 98.5 242 PHE A CA 1
ATOM 1810 C C . PHE A 1 242 ? -2.344 28.297 9.695 1 98.5 242 PHE A C 1
ATOM 1812 O O . PHE A 1 242 ? -1.798 29.359 9.984 1 98.5 242 PHE A O 1
ATOM 1819 N N . ALA A 1 243 ? -3.391 28.172 8.891 1 98.5 243 ALA A N 1
ATOM 1820 C CA . ALA A 1 243 ? -4.082 29.328 8.312 1 98.5 243 ALA A CA 1
ATOM 1821 C C . ALA A 1 243 ? -5.59 29.219 8.523 1 98.5 243 ALA A C 1
ATOM 1823 O O . ALA A 1 243 ? -6.332 28.875 7.598 1 98.5 243 ALA A O 1
ATOM 1824 N N . PRO A 1 244 ? -6.066 29.625 9.68 1 97.44 244 PRO A N 1
ATOM 1825 C CA . PRO A 1 244 ? -7.469 29.406 10.031 1 97.44 244 PRO A CA 1
ATOM 1826 C C . PRO A 1 244 ? -8.438 30.109 9.086 1 97.44 244 PRO A C 1
ATOM 1828 O O . PRO A 1 244 ? -9.547 29.625 8.852 1 97.44 244 PRO A O 1
ATOM 1831 N N . ALA A 1 245 ? -8.062 31.219 8.461 1 98.25 245 ALA A N 1
ATOM 1832 C CA . ALA A 1 245 ? -8.93 31.984 7.57 1 98.25 245 ALA A CA 1
ATOM 1833 C C . ALA A 1 245 ? -9.25 31.188 6.305 1 98.25 245 ALA A C 1
ATOM 1835 O O . ALA A 1 245 ? -10.211 31.5 5.598 1 98.25 245 ALA A O 1
ATOM 1836 N N . GLU A 1 246 ? -8.445 30.141 6.039 1 98.62 246 GLU A N 1
ATOM 1837 C CA . GLU A 1 246 ? -8.617 29.359 4.816 1 98.62 246 GLU A CA 1
ATOM 1838 C C . GLU A 1 246 ? -9.453 28.109 5.07 1 98.62 246 GLU A C 1
ATOM 1840 O O . GLU A 1 246 ? -9.688 27.328 4.156 1 98.62 246 GLU A O 1
ATOM 1845 N N . ILE A 1 247 ? -9.906 27.969 6.25 1 98.75 247 ILE A N 1
ATOM 1846 C CA . ILE A 1 247 ? -10.68 26.812 6.664 1 98.75 247 ILE A CA 1
ATOM 1847 C C . ILE A 1 247 ? -12.094 27.25 7.055 1 98.75 247 ILE A C 1
ATOM 1849 O O . ILE A 1 247 ? -12.266 28.141 7.883 1 98.75 247 ILE A O 1
ATOM 1853 N N . ASP A 1 248 ? -13.07 26.609 6.535 1 98.56 248 ASP A N 1
ATOM 1854 C CA . ASP A 1 248 ? -14.453 27.047 6.727 1 98.56 248 ASP A CA 1
ATOM 1855 C C . ASP A 1 248 ? -15.102 26.328 7.906 1 98.56 248 ASP A C 1
ATOM 1857 O O . ASP A 1 248 ? -15.945 26.891 8.602 1 98.56 248 ASP A O 1
ATOM 1861 N N . ASP A 1 249 ? -14.797 25.078 8.078 1 98.12 249 ASP A N 1
ATOM 1862 C CA . ASP A 1 249 ? -15.391 24.25 9.125 1 98.12 249 ASP A CA 1
ATOM 1863 C C . ASP A 1 249 ? -14.352 23.344 9.766 1 98.12 249 ASP A C 1
ATOM 1865 O O . ASP A 1 249 ? -13.32 23.047 9.164 1 98.12 249 ASP A O 1
ATOM 1869 N N . VAL A 1 250 ? -14.609 22.969 11 1 98.5 250 VAL A N 1
ATOM 1870 C CA . VAL A 1 250 ? -13.766 22.031 11.719 1 98.5 250 VAL A CA 1
ATOM 1871 C C . VAL A 1 250 ? -14.633 20.953 12.367 1 98.5 250 VAL A C 1
ATOM 1873 O O . VAL A 1 250 ? -15.68 21.25 12.938 1 98.5 250 VAL A O 1
ATOM 1876 N N . VAL A 1 251 ? -14.312 19.719 12.188 1 98.44 251 VAL A N 1
ATOM 1877 C CA . VAL A 1 251 ? -14.969 18.594 12.836 1 98.44 251 VAL A CA 1
ATOM 1878 C C . VAL A 1 251 ? -13.953 17.828 13.688 1 98.44 251 VAL A C 1
ATOM 1880 O O . VAL A 1 251 ? -12.93 17.375 13.18 1 98.44 251 VAL A O 1
ATOM 1883 N N . HIS A 1 252 ? -14.203 17.703 14.977 1 98.31 252 HIS A N 1
ATOM 1884 C CA . HIS A 1 252 ? -13.359 16.906 15.859 1 98.31 252 HIS A CA 1
ATOM 1885 C C . HIS A 1 252 ? -13.891 15.484 15.992 1 98.31 252 HIS A C 1
ATOM 1887 O O . HIS A 1 252 ? -15.078 15.281 16.219 1 98.31 252 HIS A O 1
ATOM 1893 N N . VAL A 1 253 ? -13.016 14.562 15.805 1 98 253 VAL A N 1
ATOM 1894 C CA . VAL A 1 253 ? -13.383 13.148 15.883 1 98 253 VAL A CA 1
ATOM 1895 C C . VAL A 1 253 ? -12.508 12.445 16.922 1 98 253 VAL A C 1
ATOM 1897 O O . VAL A 1 253 ? -11.312 12.727 17.031 1 98 253 VAL A O 1
ATOM 1900 N N . ASN A 1 254 ? -13.078 11.578 17.75 1 97.56 254 ASN A N 1
ATOM 1901 C CA . ASN A 1 254 ? -12.289 10.844 18.734 1 97.56 254 ASN A CA 1
ATOM 1902 C C . ASN A 1 254 ? -11.789 9.516 18.172 1 97.56 254 ASN A C 1
ATOM 1904 O O . ASN A 1 254 ? -12.117 9.141 17.047 1 97.56 254 ASN A O 1
ATOM 1908 N N . ASP A 1 255 ? -11.023 8.797 18.984 1 97.81 255 ASP A N 1
ATOM 1909 C CA . ASP A 1 255 ? -10.344 7.586 18.547 1 97.81 255 ASP A CA 1
ATOM 1910 C C . ASP A 1 255 ? -11.344 6.504 18.156 1 97.81 255 ASP A C 1
ATOM 1912 O O . ASP A 1 255 ? -11.125 5.758 17.203 1 97.81 255 ASP A O 1
ATOM 1916 N N . PHE A 1 256 ? -12.422 6.422 18.938 1 98.25 256 PHE A N 1
ATOM 1917 C CA . PHE A 1 256 ? -13.422 5.395 18.656 1 98.25 256 PHE A CA 1
ATOM 1918 C C . PHE A 1 256 ? -14.133 5.664 17.344 1 98.25 256 PHE A C 1
ATOM 1920 O O . PHE A 1 256 ? -14.305 4.758 16.516 1 98.25 256 PHE A O 1
ATOM 1927 N N . GLU A 1 257 ? -14.531 6.91 17.109 1 98.38 257 GLU A N 1
ATOM 1928 C CA . GLU A 1 257 ? -15.156 7.305 15.859 1 98.38 257 GLU A CA 1
ATOM 1929 C C . GLU A 1 257 ? -14.234 7.039 14.672 1 98.38 257 GLU A C 1
ATOM 1931 O O . GLU A 1 257 ? -14.68 6.598 13.609 1 98.38 257 GLU A O 1
ATOM 1936 N N . THR A 1 258 ? -12.961 7.348 14.883 1 98.62 258 THR A N 1
ATOM 1937 C CA . THR A 1 258 ? -11.945 7.082 13.875 1 98.62 258 THR A CA 1
ATOM 1938 C C . THR A 1 258 ? -11.914 5.602 13.516 1 98.62 258 THR A C 1
ATOM 1940 O O . THR A 1 258 ? -11.93 5.246 12.336 1 98.62 258 THR A O 1
ATOM 1943 N N . ALA A 1 259 ? -11.891 4.73 14.516 1 98.44 259 ALA A N 1
ATOM 1944 C CA . ALA A 1 259 ? -11.82 3.287 14.297 1 98.44 259 ALA A CA 1
ATOM 1945 C C . ALA A 1 259 ? -13.062 2.777 13.578 1 98.44 259 ALA A C 1
ATOM 1947 O O . ALA A 1 259 ? -12.969 1.948 12.672 1 98.44 259 ALA A O 1
ATOM 1948 N N . VAL A 1 260 ? -14.227 3.299 13.953 1 98.56 260 VAL A N 1
ATOM 1949 C CA . VAL A 1 260 ? -15.477 2.93 13.297 1 98.56 260 VAL A CA 1
ATOM 1950 C C . VAL A 1 260 ? -15.438 3.348 11.828 1 98.56 260 VAL A C 1
ATOM 1952 O O . VAL A 1 260 ? -15.836 2.584 10.945 1 98.56 260 VAL A O 1
ATOM 1955 N N . GLY A 1 261 ? -14.93 4.543 11.578 1 98.81 261 GLY A N 1
ATOM 1956 C CA . GLY A 1 261 ? -14.797 5.012 10.211 1 98.81 261 GLY A CA 1
ATOM 1957 C C . GLY A 1 261 ? -13.938 4.109 9.352 1 98.81 261 GLY A C 1
ATOM 1958 O O . GLY A 1 261 ? -14.289 3.807 8.211 1 98.81 261 GLY A O 1
ATOM 1959 N N . CYS A 1 262 ? -12.812 3.672 9.891 1 98.69 262 CYS A N 1
ATOM 1960 C CA . CYS A 1 262 ? -11.914 2.771 9.172 1 98.69 262 CYS A CA 1
ATOM 1961 C C . CYS A 1 262 ? -12.602 1.442 8.875 1 98.69 262 CYS A C 1
ATOM 1963 O O . CYS A 1 262 ? -12.57 0.96 7.742 1 98.69 262 CYS A O 1
ATOM 1965 N N . ARG A 1 263 ? -13.172 0.872 9.906 1 98.38 263 ARG A N 1
ATOM 1966 C CA . ARG A 1 263 ? -13.781 -0.453 9.805 1 98.38 263 ARG A CA 1
ATOM 1967 C C . ARG A 1 263 ? -14.969 -0.442 8.859 1 98.38 263 ARG A C 1
ATOM 1969 O O . ARG A 1 263 ? -15.133 -1.356 8.047 1 98.38 263 ARG A O 1
ATOM 1976 N N . ASP A 1 264 ? -15.789 0.633 8.883 1 98.5 264 ASP A N 1
ATOM 1977 C CA . ASP A 1 264 ? -16.922 0.759 7.973 1 98.5 264 ASP A CA 1
ATOM 1978 C C . ASP A 1 264 ? -16.453 0.924 6.527 1 98.5 264 ASP A C 1
ATOM 1980 O O . ASP A 1 264 ? -17.062 0.383 5.605 1 98.5 264 ASP A O 1
ATOM 1984 N N . LEU A 1 265 ? -15.438 1.739 6.375 1 98.81 265 LEU A N 1
ATOM 1985 C CA . LEU A 1 265 ? -14.875 1.948 5.047 1 98.81 265 LEU A CA 1
ATOM 1986 C C . LEU A 1 265 ? -14.406 0.629 4.441 1 98.81 265 LEU A C 1
ATOM 1988 O O . LEU A 1 265 ? -14.656 0.356 3.266 1 98.81 265 LEU A O 1
ATOM 1992 N N . LEU A 1 266 ? -13.695 -0.183 5.195 1 98.5 266 LEU A N 1
ATOM 1993 C CA . LEU A 1 266 ? -13.234 -1.492 4.746 1 98.5 266 LEU A CA 1
ATOM 1994 C C . LEU A 1 266 ? -14.414 -2.408 4.438 1 98.5 266 LEU A C 1
ATOM 1996 O O . LEU A 1 266 ? -14.461 -3.023 3.371 1 98.5 266 LEU A O 1
ATOM 2000 N N . ALA A 1 267 ? -15.367 -2.432 5.305 1 97.81 267 ALA A N 1
ATOM 2001 C CA . ALA A 1 267 ? -16.516 -3.32 5.199 1 97.81 267 ALA A CA 1
ATOM 2002 C C . ALA A 1 267 ? -17.391 -2.961 3.996 1 97.81 267 ALA A C 1
ATOM 2004 O O . ALA A 1 267 ? -17.938 -3.844 3.332 1 97.81 267 ALA A O 1
ATOM 2005 N N . ALA A 1 268 ? -17.516 -1.694 3.727 1 98.19 268 ALA A N 1
ATOM 2006 C CA . ALA A 1 268 ? -18.469 -1.266 2.701 1 98.19 268 ALA A CA 1
ATOM 2007 C C . ALA A 1 268 ? -17.781 -1.148 1.341 1 98.19 268 ALA A C 1
ATOM 2009 O O . ALA A 1 268 ? -18.375 -1.513 0.316 1 98.19 268 ALA A O 1
ATOM 2010 N N . GLU A 1 269 ? -16.562 -0.604 1.322 1 98.5 269 GLU A N 1
ATOM 2011 C CA . GLU A 1 269 ? -15.953 -0.192 0.059 1 98.5 269 GLU A CA 1
ATOM 2012 C C . GLU A 1 269 ? -14.75 -1.06 -0.282 1 98.5 269 GLU A C 1
ATOM 2014 O O . GLU A 1 269 ? -14.211 -0.976 -1.389 1 98.5 269 GLU A O 1
ATOM 2019 N N . GLY A 1 270 ? -14.258 -1.923 0.663 1 98.25 270 GLY A N 1
ATOM 2020 C CA . GLY A 1 270 ? -13.062 -2.723 0.444 1 98.25 270 GLY A CA 1
ATOM 2021 C C . GLY A 1 270 ? -11.781 -1.912 0.512 1 98.25 270 GLY A C 1
ATOM 2022 O O . GLY A 1 270 ? -10.742 -2.332 -0.01 1 98.25 270 GLY A O 1
ATOM 2023 N N . ILE A 1 271 ? -11.867 -0.718 1.082 1 98.62 271 ILE A N 1
ATOM 2024 C CA . ILE A 1 271 ? -10.688 0.133 1.191 1 98.62 271 ILE A CA 1
ATOM 2025 C C . ILE A 1 271 ? -10.062 -0.022 2.578 1 98.62 271 ILE A C 1
ATOM 2027 O O . ILE A 1 271 ? -10.68 0.333 3.586 1 98.62 271 ILE A O 1
ATOM 2031 N N . PHE A 1 272 ? -8.914 -0.645 2.672 1 98.12 272 PHE A N 1
ATOM 2032 C CA . PHE A 1 272 ? -8.164 -0.863 3.904 1 98.12 272 PHE A CA 1
ATOM 2033 C C . PHE A 1 272 ? -7.301 0.345 4.23 1 98.12 272 PHE A C 1
ATOM 2035 O O . PHE A 1 272 ? -6.191 0.479 3.711 1 98.12 272 PHE A O 1
ATOM 2042 N N . ALA A 1 273 ? -7.785 1.21 5.148 1 98.44 273 ALA A N 1
ATOM 2043 C CA . ALA A 1 273 ? -7.168 2.521 5.336 1 98.44 273 ALA A CA 1
ATOM 2044 C C . ALA A 1 273 ? -6.75 2.727 6.789 1 98.44 273 ALA A C 1
ATOM 2046 O O . ALA A 1 273 ? -7.035 1.888 7.648 1 98.44 273 ALA A O 1
ATOM 2047 N N . GLY A 1 274 ? -5.98 3.783 7.016 1 97.81 274 GLY A N 1
ATOM 2048 C CA . GLY A 1 274 ? -5.461 4.109 8.336 1 97.81 274 GLY A CA 1
ATOM 2049 C C . GLY A 1 274 ? -6.32 5.109 9.086 1 97.81 274 GLY A C 1
ATOM 2050 O O . GLY A 1 274 ? -7.41 5.461 8.633 1 97.81 274 GLY A O 1
ATOM 2051 N N . GLY A 1 275 ? -5.809 5.531 10.227 1 98 275 GLY A N 1
ATOM 2052 C CA . GLY A 1 275 ? -6.562 6.336 11.18 1 98 275 GLY A CA 1
ATOM 2053 C C . GLY A 1 275 ? -6.988 7.676 10.617 1 98 275 GLY A C 1
ATOM 2054 O O . GLY A 1 275 ? -8.133 8.102 10.805 1 98 275 GLY A O 1
ATOM 2055 N N . SER A 1 276 ? -6.043 8.398 9.945 1 98.44 276 SER A N 1
ATOM 2056 C CA . SER A 1 276 ? -6.398 9.695 9.375 1 98.44 276 SER A CA 1
ATOM 2057 C C . SER A 1 276 ? -7.555 9.562 8.391 1 98.44 276 SER A C 1
ATOM 2059 O O . SER A 1 276 ? -8.469 10.391 8.383 1 98.44 276 SER A O 1
ATOM 2061 N N . THR A 1 277 ? -7.539 8.508 7.598 1 98.88 277 THR A N 1
ATOM 2062 C CA . THR A 1 277 ? -8.609 8.258 6.641 1 98.88 277 THR A CA 1
ATOM 2063 C C . THR A 1 277 ? -9.922 7.945 7.367 1 98.88 277 THR A C 1
ATOM 2065 O O . THR A 1 277 ? -10.969 8.484 7.016 1 98.88 277 THR A O 1
ATOM 2068 N N . GLY A 1 278 ? -9.836 7.086 8.398 1 98.81 278 GLY A N 1
ATOM 2069 C CA . GLY A 1 278 ? -11.031 6.777 9.172 1 98.81 278 GLY A CA 1
ATOM 2070 C C . GLY A 1 278 ? -11.656 8 9.82 1 98.81 278 GLY A C 1
ATOM 2071 O O . GLY A 1 278 ? -12.883 8.094 9.922 1 98.81 278 GLY A O 1
ATOM 2072 N N . SER A 1 279 ? -10.812 8.93 10.258 1 98.88 279 SER A N 1
ATOM 2073 C CA . SER A 1 279 ? -11.305 10.172 10.836 1 98.88 279 SER A CA 1
ATOM 2074 C C . SER A 1 279 ? -12.086 10.992 9.82 1 98.88 279 SER A C 1
ATOM 2076 O O . SER A 1 279 ? -13.125 11.578 10.148 1 98.88 279 SER A O 1
ATOM 2078 N N . VAL A 1 280 ? -11.625 11.031 8.617 1 98.94 280 VAL A N 1
ATOM 2079 C CA . VAL A 1 280 ? -12.289 11.781 7.559 1 98.94 280 VAL A CA 1
ATOM 2080 C C . VAL A 1 280 ? -13.656 11.164 7.266 1 98.94 280 VAL A C 1
ATOM 2082 O O . VAL A 1 280 ? -14.648 11.875 7.129 1 98.94 280 VAL A O 1
ATOM 2085 N N . VAL A 1 281 ? -13.719 9.836 7.215 1 98.94 281 VAL A N 1
ATOM 2086 C CA . VAL A 1 281 ? -14.977 9.133 6.984 1 98.94 281 VAL A CA 1
ATOM 2087 C C . VAL A 1 281 ? -15.969 9.461 8.094 1 98.94 281 VAL A C 1
ATOM 2089 O O . VAL A 1 281 ? -17.125 9.789 7.832 1 98.94 281 VAL A O 1
ATOM 2092 N N . ALA A 1 282 ? -15.492 9.406 9.328 1 98.88 282 ALA A N 1
ATOM 2093 C CA . ALA A 1 282 ? -16.344 9.703 10.477 1 98.88 282 ALA A CA 1
ATOM 2094 C C . ALA A 1 282 ? -16.859 11.141 10.422 1 98.88 282 ALA A C 1
ATOM 2096 O O . ALA A 1 282 ? -18.031 11.391 10.703 1 98.88 282 ALA A O 1
ATOM 2097 N N . ALA A 1 283 ? -15.992 12.062 10.078 1 98.88 283 ALA A N 1
ATOM 2098 C CA . ALA A 1 283 ? -16.359 13.469 10 1 98.88 283 ALA A CA 1
ATOM 2099 C C . ALA A 1 283 ? -17.438 13.695 8.93 1 98.88 283 ALA A C 1
ATOM 2101 O O . ALA A 1 283 ? -18.391 14.438 9.156 1 98.88 283 ALA A O 1
ATOM 2102 N N . ILE A 1 284 ? -17.266 13.078 7.781 1 98.88 284 ILE A N 1
ATOM 2103 C CA . ILE A 1 284 ? -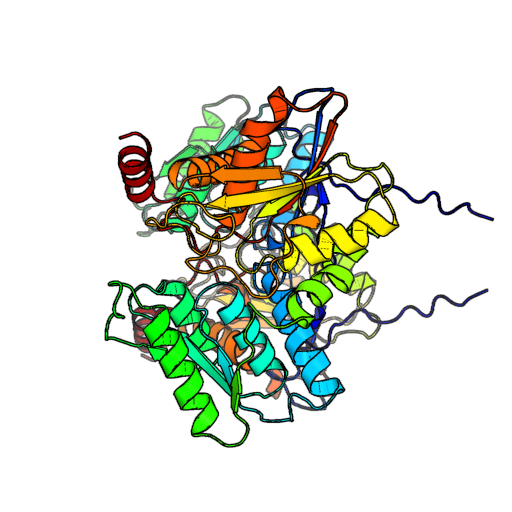18.234 13.219 6.695 1 98.88 284 ILE A CA 1
ATOM 2104 C C . ILE A 1 284 ? -19.594 12.672 7.137 1 98.88 284 ILE A C 1
ATOM 2106 O O . ILE A 1 284 ? -20.625 13.32 6.945 1 98.88 284 ILE A O 1
ATOM 2110 N N . ARG A 1 285 ? -19.547 11.508 7.742 1 98.12 285 ARG A N 1
ATOM 2111 C CA . ARG A 1 285 ? -20.797 10.883 8.195 1 98.12 285 ARG A CA 1
ATOM 2112 C C . ARG A 1 285 ? -21.547 11.797 9.164 1 98.12 285 ARG A C 1
ATOM 2114 O O . ARG A 1 285 ? -22.766 11.914 9.086 1 98.12 285 ARG A O 1
ATOM 2121 N N . ARG A 1 286 ? -20.828 12.43 9.984 1 97.75 286 ARG A N 1
ATOM 2122 C CA . ARG A 1 286 ? -21.406 13.297 11 1 97.75 286 ARG A CA 1
ATOM 2123 C C . ARG A 1 286 ? -21.953 14.578 10.375 1 97.75 286 ARG A C 1
ATOM 2125 O O . ARG A 1 286 ? -22.969 15.109 10.82 1 97.75 286 ARG A O 1
ATOM 2132 N N . THR A 1 287 ? -21.328 15.094 9.406 1 97.75 287 THR A N 1
ATOM 2133 C CA . THR A 1 287 ? -21.625 16.422 8.867 1 97.75 287 THR A CA 1
ATOM 2134 C C . THR A 1 287 ? -22.672 16.344 7.758 1 97.75 287 THR A C 1
ATOM 2136 O O . THR A 1 287 ? -23.453 17.266 7.57 1 97.75 287 THR A O 1
ATOM 2139 N N . LEU A 1 288 ? -22.75 15.273 7.07 1 96.44 288 LEU A N 1
ATOM 2140 C CA . LEU A 1 288 ? -23.5 15.125 5.832 1 96.44 288 LEU A CA 1
ATOM 2141 C C . LEU A 1 288 ? -24.969 15.461 6.043 1 96.44 288 LEU A C 1
ATOM 2143 O O . LEU A 1 288 ? -25.578 16.156 5.227 1 96.44 288 LEU A O 1
ATOM 2147 N N . PRO A 1 289 ? -25.625 15.031 7.18 1 95.19 289 PRO A N 1
ATOM 2148 C CA . PRO A 1 289 ? -27.047 15.312 7.375 1 95.19 289 PRO A CA 1
ATOM 2149 C C . PRO A 1 289 ? -27.344 16.812 7.445 1 95.19 289 PRO A C 1
ATOM 2151 O O . PRO A 1 289 ? -28.484 17.219 7.215 1 95.19 289 PRO A O 1
ATOM 2154 N N . HIS A 1 290 ? -26.359 17.641 7.672 1 95.19 290 HIS A N 1
ATOM 2155 C CA . HIS A 1 290 ? -26.578 19.062 7.891 1 95.19 290 HIS A CA 1
ATOM 2156 C C . HIS A 1 290 ? -26.125 19.891 6.684 1 95.19 290 HIS A C 1
ATOM 2158 O O . HIS A 1 290 ? -26.281 21.109 6.664 1 95.19 290 HIS A O 1
ATOM 2164 N N . LEU A 1 291 ? -25.578 19.234 5.723 1 95.62 291 LEU A N 1
ATOM 2165 C CA . LEU A 1 291 ? -25.078 19.938 4.547 1 95.62 291 LEU A CA 1
ATOM 2166 C C . LEU A 1 291 ? -26.203 20.172 3.533 1 95.62 291 LEU A C 1
ATOM 2168 O O . LEU A 1 291 ? -27.078 19.312 3.371 1 95.62 291 LEU A O 1
ATOM 2172 N N . PRO A 1 292 ? -26.188 21.344 2.893 1 94.56 292 PRO A N 1
ATOM 2173 C CA . PRO A 1 292 ? -27.172 21.578 1.832 1 94.56 292 PRO A CA 1
ATOM 2174 C C . PRO A 1 292 ? -27.094 20.531 0.725 1 94.56 292 PRO A C 1
ATOM 2176 O O . PRO A 1 292 ? -26.016 20.047 0.404 1 94.56 292 PRO A O 1
ATOM 2179 N N . ARG A 1 293 ? -28.266 20.219 0.097 1 94.75 293 ARG A N 1
ATOM 2180 C CA . ARG A 1 293 ? -28.344 19.234 -0.977 1 94.75 293 ARG A CA 1
ATOM 2181 C C . ARG A 1 293 ? -28.719 19.891 -2.299 1 94.75 293 ARG A C 1
ATOM 2183 O O . ARG A 1 293 ? -29.469 20.875 -2.32 1 94.75 293 ARG A O 1
ATOM 2190 N N . PRO A 1 294 ? -28.297 19.422 -3.463 1 96.56 294 PRO A N 1
ATOM 2191 C CA . PRO A 1 294 ? -27.344 18.328 -3.602 1 96.56 294 PRO A CA 1
ATOM 2192 C C . PRO A 1 294 ? -25.938 18.719 -3.115 1 96.56 294 PRO A C 1
ATOM 2194 O O . PRO A 1 294 ? -25.594 19.906 -3.08 1 96.56 294 PRO A O 1
ATOM 2197 N N . CYS A 1 295 ? -25.203 17.766 -2.682 1 96.94 295 CYS A N 1
ATOM 2198 C CA . CYS A 1 295 ? -23.891 18.016 -2.107 1 96.94 295 CYS A CA 1
ATOM 2199 C C . CYS A 1 295 ? -22.844 17.047 -2.68 1 96.94 295 CYS A C 1
ATOM 2201 O O . CYS A 1 295 ? -23.094 15.844 -2.742 1 96.94 295 CYS A O 1
ATOM 2203 N N . ARG A 1 296 ? -21.797 17.562 -3.168 1 98.25 296 ARG A N 1
ATOM 2204 C CA . ARG A 1 296 ? -20.656 16.766 -3.615 1 98.25 296 ARG A CA 1
ATOM 2205 C C . ARG A 1 296 ? -19.438 16.984 -2.723 1 98.25 296 ARG A C 1
ATOM 2207 O O . ARG A 1 296 ? -18.922 18.109 -2.648 1 98.25 296 ARG A O 1
ATOM 2214 N N . VAL A 1 297 ? -18.984 15.922 -2.066 1 98.75 297 VAL A N 1
ATOM 2215 C CA . VAL A 1 297 ? -17.891 15.984 -1.115 1 98.75 297 VAL A CA 1
ATOM 2216 C C . VAL A 1 297 ? -16.656 15.32 -1.711 1 98.75 297 VAL A C 1
ATOM 2218 O O . VAL A 1 297 ? -16.734 14.203 -2.236 1 98.75 297 VAL A O 1
ATOM 2221 N N . VAL A 1 298 ? -15.523 15.992 -1.658 1 98.88 298 VAL A N 1
ATOM 2222 C CA . VAL A 1 298 ? -14.219 15.406 -1.94 1 98.88 298 VAL A CA 1
ATOM 2223 C C . VAL A 1 298 ? -13.469 15.164 -0.634 1 98.88 298 VAL A C 1
ATOM 2225 O O . VAL A 1 298 ? -13.352 16.062 0.198 1 98.88 298 VAL A O 1
ATOM 2228 N N . ALA A 1 299 ? -13.031 13.953 -0.46 1 98.94 299 ALA A N 1
ATOM 2229 C CA . ALA A 1 299 ? -12.281 13.57 0.732 1 98.94 299 ALA A CA 1
ATOM 2230 C C . ALA A 1 299 ? -10.852 13.18 0.377 1 98.94 299 ALA A C 1
ATOM 2232 O O . ALA A 1 299 ? -10.609 12.547 -0.651 1 98.94 299 ALA A O 1
ATOM 2233 N N . ILE A 1 300 ? -9.898 13.562 1.201 1 98.94 300 ILE A N 1
ATOM 2234 C CA . ILE A 1 300 ? -8.523 13.086 1.074 1 98.94 300 ILE A CA 1
ATOM 2235 C C . ILE A 1 300 ? -8.305 11.891 1.996 1 98.94 300 ILE A C 1
ATOM 2237 O O . ILE A 1 300 ? -8.531 11.984 3.205 1 98.94 300 ILE A O 1
ATOM 2241 N N . PHE A 1 301 ? -7.906 10.742 1.452 1 98.94 301 PHE A N 1
ATOM 2242 C CA . PHE A 1 301 ? -7.578 9.539 2.209 1 98.94 301 PHE A CA 1
ATOM 2243 C C . PHE A 1 301 ? -6.066 9.359 2.303 1 98.94 301 PHE A C 1
ATOM 2245 O O . PHE A 1 301 ? -5.449 8.797 1.396 1 98.94 301 PHE A O 1
ATOM 2252 N N . PRO A 1 302 ? -5.465 9.742 3.418 1 98.62 302 PRO A N 1
ATOM 2253 C CA . PRO A 1 302 ? -4.023 9.992 3.477 1 98.62 302 PRO A CA 1
ATOM 2254 C C . PRO A 1 302 ? -3.209 8.703 3.598 1 98.62 302 PRO A C 1
ATOM 2256 O O . PRO A 1 302 ? -2.031 8.68 3.23 1 98.62 302 PRO A O 1
ATOM 2259 N N . ASP A 1 303 ? -3.818 7.586 4.152 1 97.94 303 ASP A N 1
ATOM 2260 C CA . ASP A 1 303 ? -2.898 6.527 4.559 1 97.94 303 ASP A CA 1
ATOM 2261 C C . ASP A 1 303 ? -3.582 5.164 4.527 1 97.94 303 ASP A C 1
ATOM 2263 O O . ASP A 1 303 ? -4.809 5.078 4.613 1 97.94 303 ASP A O 1
ATOM 2267 N N . ARG A 1 304 ? -2.732 4.121 4.441 1 97.06 304 ARG A N 1
ATOM 2268 C CA . ARG A 1 304 ? -3.244 2.758 4.344 1 97.06 304 ARG A CA 1
ATOM 2269 C C . ARG A 1 304 ? -3.361 2.119 5.723 1 97.06 304 ARG A C 1
ATOM 2271 O O . ARG A 1 304 ? -2.822 2.639 6.703 1 97.06 304 ARG A O 1
ATOM 2278 N N . GLY A 1 305 ? -4.004 1 5.816 1 96.44 305 GLY A N 1
ATOM 2279 C CA . GLY A 1 305 ? -4.41 0.41 7.082 1 96.44 305 GLY A CA 1
ATOM 2280 C C . GLY A 1 305 ? -3.393 -0.568 7.637 1 96.44 305 GLY A C 1
ATOM 2281 O O . GLY A 1 305 ? -3.463 -0.944 8.812 1 96.44 305 GLY A O 1
ATOM 2282 N N . ASP A 1 306 ? -2.363 -0.938 6.887 1 92.94 306 ASP A N 1
ATOM 2283 C CA . ASP A 1 306 ? -1.475 -2.049 7.219 1 92.94 306 ASP A CA 1
ATOM 2284 C C . ASP A 1 306 ? -0.726 -1.785 8.523 1 92.94 306 ASP A C 1
ATOM 2286 O O . ASP A 1 306 ? -0.395 -2.721 9.25 1 92.94 306 ASP A O 1
ATOM 2290 N N . ARG A 1 307 ? -0.58 -0.558 8.859 1 89.56 307 ARG A N 1
ATOM 2291 C CA . ARG A 1 307 ? 0.232 -0.208 10.016 1 89.56 307 ARG A CA 1
ATOM 2292 C C . ARG A 1 307 ? -0.637 -0.024 11.258 1 89.56 307 ARG A C 1
ATOM 2294 O O . ARG A 1 307 ? -0.154 0.424 12.297 1 89.56 307 ARG A O 1
ATOM 2301 N N . TYR A 1 308 ? -1.914 -0.375 11.117 1 93.5 308 TYR A N 1
ATOM 2302 C CA . TYR A 1 308 ? -2.852 -0.125 12.203 1 93.5 308 TYR A CA 1
ATOM 2303 C C . TYR A 1 308 ? -3.502 -1.422 12.672 1 93.5 308 TYR A C 1
ATOM 2305 O O . TYR A 1 308 ? -4.531 -1.397 13.352 1 93.5 308 TYR A O 1
ATOM 2313 N N . LEU A 1 309 ? -2.924 -2.557 12.289 1 92 309 LEU A N 1
ATOM 2314 C CA . LEU A 1 309 ? -3.512 -3.855 12.594 1 92 309 LEU A CA 1
ATOM 2315 C C . LEU A 1 309 ? -3.574 -4.082 14.102 1 92 309 LEU A C 1
ATOM 2317 O O . LEU A 1 309 ? -4.508 -4.719 14.594 1 92 309 LEU A O 1
ATOM 2321 N N . ASP A 1 310 ? -2.643 -3.568 14.859 1 90.5 310 ASP A N 1
ATOM 2322 C CA . ASP A 1 310 ? -2.604 -3.758 16.297 1 90.5 310 ASP A CA 1
ATOM 2323 C C . ASP A 1 310 ? -3.277 -2.596 17.031 1 90.5 310 ASP A C 1
ATOM 2325 O O . ASP A 1 310 ? -3.207 -2.498 18.25 1 90.5 310 ASP A O 1
ATOM 2329 N N . LEU A 1 311 ? -3.883 -1.703 16.359 1 93.5 311 LEU A N 1
ATOM 2330 C CA . LEU A 1 311 ? -4.621 -0.555 16.875 1 93.5 311 LEU A CA 1
ATOM 2331 C C . LEU A 1 311 ? -6.074 -0.597 16.422 1 93.5 311 LEU A C 1
ATOM 2333 O O . LEU A 1 311 ? -6.848 -1.448 16.875 1 93.5 311 LEU A O 1
ATOM 2337 N N . ILE A 1 312 ? -6.309 0.102 15.391 1 95.62 312 ILE A N 1
ATOM 2338 C CA . ILE A 1 312 ? -7.641 0.368 14.852 1 95.62 312 ILE A CA 1
ATOM 2339 C C . ILE A 1 312 ? -8.344 -0.95 14.539 1 95.62 312 ILE A C 1
ATOM 2341 O O . ILE A 1 312 ? -9.539 -1.097 14.797 1 95.62 312 ILE A O 1
ATOM 2345 N N . TYR A 1 313 ? -7.621 -1.95 14.094 1 96.19 313 TYR A N 1
ATOM 2346 C CA . TYR A 1 313 ? -8.242 -3.174 13.602 1 96.19 313 TYR A CA 1
ATOM 2347 C C . TYR A 1 313 ? -8.125 -4.297 14.625 1 96.19 313 TYR A C 1
ATOM 2349 O O . TYR A 1 313 ? -8.578 -5.418 14.383 1 96.19 313 TYR A O 1
ATOM 2357 N N . ASP A 1 314 ? -7.473 -4.012 15.727 1 95.44 314 ASP A N 1
ATOM 2358 C CA . ASP A 1 314 ? -7.402 -4.953 16.844 1 95.44 314 ASP A CA 1
ATOM 2359 C C . ASP A 1 314 ? -8.656 -4.867 17.703 1 95.44 314 ASP A C 1
ATOM 2361 O O . ASP A 1 314 ? -9.062 -3.777 18.109 1 95.44 314 ASP A O 1
ATOM 2365 N N . GLU A 1 315 ? -9.234 -6.012 18.062 1 95.75 315 GLU A N 1
ATOM 2366 C CA . GLU A 1 315 ? -10.484 -6.035 18.812 1 95.75 315 GLU A CA 1
ATOM 2367 C C . GLU A 1 315 ? -10.305 -5.492 20.219 1 95.75 315 GLU A C 1
ATOM 2369 O O . GLU A 1 315 ? -11.188 -4.82 20.75 1 95.75 315 GLU A O 1
ATOM 2374 N N . GLY A 1 316 ? -9.219 -5.906 20.812 1 96.69 316 GLY A N 1
ATOM 2375 C CA . GLY A 1 316 ? -8.945 -5.383 22.156 1 96.69 316 GLY A CA 1
ATOM 2376 C C . GLY A 1 316 ? -8.781 -3.873 22.172 1 96.69 316 GLY A C 1
ATOM 2377 O O . GLY A 1 316 ? -9.367 -3.197 23.031 1 96.69 316 GLY A O 1
ATOM 2378 N N . TRP A 1 317 ? -7.988 -3.338 21.281 1 96.19 317 TRP A N 1
ATOM 2379 C CA . TRP A 1 317 ? -7.809 -1.895 21.172 1 96.19 317 TRP A CA 1
ATOM 2380 C C . TRP A 1 317 ? -9.141 -1.197 20.906 1 96.19 317 TRP A C 1
ATOM 2382 O O . TRP A 1 317 ? -9.422 -0.151 21.5 1 96.19 317 TRP A O 1
ATOM 2392 N N . PHE A 1 318 ? -9.961 -1.786 20.031 1 97.12 318 PHE A N 1
ATOM 2393 C CA . PHE A 1 318 ? -11.25 -1.218 19.656 1 97.12 318 PHE A CA 1
ATOM 2394 C C . PHE A 1 318 ? -12.164 -1.11 20.859 1 97.12 318 PHE A C 1
ATOM 2396 O O . PHE A 1 318 ? -12.789 -0.071 21.094 1 97.12 318 PHE A O 1
ATOM 2403 N N . ALA A 1 319 ? -12.219 -2.141 21.641 1 97.25 319 ALA A N 1
ATOM 2404 C CA . ALA A 1 319 ? -13.047 -2.164 22.844 1 97.25 319 ALA A CA 1
ATOM 2405 C C . ALA A 1 319 ? -12.578 -1.124 23.844 1 97.25 319 ALA A C 1
ATOM 2407 O O . ALA A 1 319 ? -13.391 -0.461 24.5 1 97.25 319 ALA A O 1
ATOM 2408 N N . ALA A 1 320 ? -11.336 -1.012 23.969 1 96.62 320 ALA A N 1
ATOM 2409 C CA . ALA A 1 320 ? -10.773 -0.034 24.906 1 96.62 320 ALA A CA 1
ATOM 2410 C C . ALA A 1 320 ? -11.094 1.391 24.469 1 96.62 320 ALA A C 1
ATOM 2412 O O . ALA A 1 320 ? -11.391 2.252 25.297 1 96.62 320 ALA A O 1
ATOM 2413 N N . ALA A 1 321 ? -10.961 1.629 23.156 1 96.44 321 ALA A N 1
ATOM 2414 C CA . ALA A 1 321 ? -11.281 2.947 22.609 1 96.44 321 ALA A CA 1
ATOM 2415 C C . ALA A 1 321 ? -12.75 3.293 22.844 1 96.44 321 ALA A C 1
ATOM 2417 O O . ALA A 1 321 ? -13.078 4.434 23.188 1 96.44 321 ALA A O 1
ATOM 2418 N N . ARG A 1 322 ? -13.602 2.33 22.656 1 96.25 322 ARG A N 1
ATOM 2419 C CA . ARG A 1 322 ? -15.023 2.535 22.891 1 96.25 322 ARG A CA 1
ATOM 2420 C C . ARG A 1 322 ? -15.289 2.941 24.328 1 96.25 322 ARG A C 1
ATOM 2422 O O . ARG A 1 322 ? -16.047 3.879 24.594 1 96.25 322 ARG A O 1
ATOM 2429 N N . GLN A 1 323 ? -14.641 2.258 25.203 1 95.19 323 GLN A N 1
ATOM 2430 C CA . GLN A 1 323 ? -14.82 2.533 26.625 1 95.19 323 GLN A CA 1
ATOM 2431 C C . GLN A 1 323 ? -14.297 3.922 26.984 1 95.19 323 GLN A C 1
ATOM 2433 O O . GLN A 1 323 ? -14.945 4.656 27.734 1 95.19 323 GLN A O 1
ATOM 2438 N N . ARG A 1 324 ? -13.18 4.293 26.453 1 92.31 324 ARG A N 1
ATOM 2439 C CA . ARG A 1 324 ? -12.539 5.566 26.75 1 92.31 324 ARG A CA 1
ATOM 2440 C C . ARG A 1 324 ? -13.344 6.734 26.203 1 92.31 324 ARG A C 1
ATOM 2442 O O . ARG A 1 324 ? -13.398 7.805 26.812 1 92.31 324 ARG A O 1
ATOM 2449 N N . CYS A 1 325 ? -13.977 6.566 25.062 1 88 325 CYS A N 1
ATOM 2450 C CA . CYS A 1 325 ? -14.594 7.688 24.359 1 88 325 CYS A CA 1
ATOM 2451 C C . CYS A 1 325 ? -16.078 7.781 24.688 1 88 325 CYS A C 1
ATOM 2453 O O . CYS A 1 325 ? -16.719 8.789 24.406 1 88 325 CYS A O 1
ATOM 2455 N N . THR A 1 326 ? -16.734 6.727 25.156 1 81.19 326 THR A N 1
ATOM 2456 C CA . THR A 1 326 ? -18.141 6.77 25.531 1 81.19 326 THR A CA 1
ATOM 2457 C C . THR A 1 326 ? -18.312 7.176 27 1 81.19 326 THR A C 1
ATOM 2459 O O . THR A 1 326 ? -19.375 7.645 27.391 1 81.19 326 THR A O 1
ATOM 2462 N N . ASN A 1 327 ? -17.328 6.984 27.766 1 67.44 327 ASN A N 1
ATOM 2463 C CA . ASN A 1 327 ? -17.438 7.414 29.156 1 67.44 327 ASN A CA 1
ATOM 2464 C C . ASN A 1 327 ? -17.109 8.898 29.297 1 67.44 327 ASN A C 1
ATOM 2466 O O . ASN A 1 327 ? -16.172 9.398 28.688 1 67.44 327 ASN A O 1
ATOM 2470 N N . MET B 1 1 ? -11.438 18.406 -35.5 1 23.69 1 MET B N 1
ATOM 2471 C CA . MET B 1 1 ? -10.742 18.594 -34.219 1 23.69 1 MET B CA 1
ATOM 2472 C C . MET B 1 1 ? -11.32 17.688 -33.125 1 23.69 1 MET B C 1
ATOM 2474 O O . MET B 1 1 ? -12.508 17.766 -32.812 1 23.69 1 MET B O 1
ATOM 2478 N N . ALA B 1 2 ? -10.867 16.375 -32.969 1 31.3 2 ALA B N 1
ATOM 2479 C CA . ALA B 1 2 ? -11.484 15.516 -31.984 1 31.3 2 ALA B CA 1
ATOM 2480 C C . ALA B 1 2 ? -11.617 16.234 -30.641 1 31.3 2 ALA B C 1
ATOM 2482 O O . ALA B 1 2 ? -10.633 16.75 -30.109 1 31.3 2 ALA B O 1
ATOM 2483 N N . VAL B 1 3 ? -12.633 16.953 -30.422 1 33.22 3 VAL B N 1
ATOM 2484 C CA . VAL B 1 3 ? -12.914 17.609 -29.141 1 33.22 3 VAL B CA 1
ATOM 2485 C C . VAL B 1 3 ? -12.555 16.688 -27.984 1 33.22 3 VAL B C 1
ATOM 2487 O O . VAL B 1 3 ? -13.117 15.594 -27.859 1 33.22 3 VAL B O 1
ATOM 2490 N N . ASP B 1 4 ? -11.383 16.609 -27.406 1 41.44 4 ASP B N 1
ATOM 2491 C CA . ASP B 1 4 ? -10.953 15.82 -26.25 1 41.44 4 ASP B CA 1
ATOM 2492 C C . ASP B 1 4 ? -11.977 15.906 -25.125 1 41.44 4 ASP B C 1
ATOM 2494 O O . ASP B 1 4 ? -12.125 16.953 -24.484 1 41.44 4 ASP B O 1
ATOM 2498 N N . THR B 1 5 ? -13.141 15.516 -25.234 1 46.53 5 THR B N 1
ATOM 2499 C CA . THR B 1 5 ? -14.18 15.594 -24.203 1 46.53 5 THR B CA 1
ATOM 2500 C C . THR B 1 5 ? -13.617 15.219 -22.844 1 46.53 5 THR B C 1
ATOM 2502 O O . THR B 1 5 ? -13.148 14.094 -22.641 1 46.53 5 THR B O 1
ATOM 2505 N N . LEU B 1 6 ? -13.094 16.172 -22.141 1 58.16 6 LEU B N 1
ATOM 2506 C CA . LEU B 1 6 ? -12.484 16.062 -20.828 1 58.16 6 LEU B CA 1
ATOM 2507 C C . LEU B 1 6 ? -13.383 15.281 -19.875 1 58.16 6 LEU B C 1
ATOM 2509 O O . LEU B 1 6 ? -14.516 15.688 -19.609 1 58.16 6 LEU B O 1
ATOM 2513 N N . THR B 1 7 ? -13.398 13.945 -19.766 1 78.94 7 THR B N 1
ATOM 2514 C CA . THR B 1 7 ? -14.203 13.109 -18.875 1 78.94 7 THR B CA 1
ATOM 2515 C C . THR B 1 7 ? -13.609 13.078 -17.469 1 78.94 7 THR B C 1
ATOM 2517 O O . THR B 1 7 ? -12.391 13.125 -17.312 1 78.94 7 THR B O 1
ATOM 2520 N N . GLU B 1 8 ? -14.523 13.305 -16.469 1 89.69 8 GLU B N 1
ATOM 2521 C CA . GLU B 1 8 ? -14.18 13.203 -15.047 1 89.69 8 GLU B CA 1
ATOM 2522 C C . GLU B 1 8 ? -13.555 11.844 -14.734 1 89.69 8 GLU B C 1
ATOM 2524 O O . GLU B 1 8 ? -13.977 10.82 -15.273 1 89.69 8 GLU B O 1
ATOM 2529 N N . SER B 1 9 ? -12.422 11.883 -14.062 1 95.5 9 SER B N 1
ATOM 2530 C CA . SER B 1 9 ? -11.703 10.664 -13.703 1 95.5 9 SER B CA 1
ATOM 2531 C C . SER B 1 9 ? -12.023 10.227 -12.281 1 95.5 9 SER B C 1
ATOM 2533 O O . SER B 1 9 ? -11.266 10.5 -11.352 1 95.5 9 SER B O 1
ATOM 2535 N N . VAL B 1 10 ? -13.188 9.602 -12.094 1 97.94 10 VAL B N 1
ATOM 2536 C CA . VAL B 1 10 ? -13.641 9.07 -10.812 1 97.94 10 VAL B CA 1
ATOM 2537 C C . VAL B 1 10 ? -14.055 7.609 -10.977 1 97.94 10 VAL B C 1
ATOM 2539 O O . VAL B 1 10 ? -14.969 7.301 -11.742 1 97.94 10 VAL B O 1
ATOM 2542 N N . ALA B 1 11 ? -13.344 6.734 -10.328 1 97.94 11 ALA B N 1
ATOM 2543 C CA . ALA B 1 11 ? -13.68 5.312 -10.375 1 97.94 11 ALA B CA 1
ATOM 2544 C C . ALA B 1 11 ? -14.922 5.012 -9.547 1 97.94 11 ALA B C 1
ATOM 2546 O O . ALA B 1 11 ? -15.195 5.695 -8.555 1 97.94 11 ALA B O 1
ATOM 2547 N N . GLU B 1 12 ? -15.625 3.971 -9.875 1 96.81 12 GLU B N 1
ATOM 2548 C CA . GLU B 1 12 ? -16.859 3.615 -9.18 1 96.81 12 GLU B CA 1
ATOM 2549 C C . GLU B 1 12 ? -16.578 2.795 -7.926 1 96.81 12 GLU B C 1
ATOM 2551 O O . GLU B 1 12 ? -17.438 2.68 -7.047 1 96.81 12 GLU B O 1
ATOM 2556 N N . SER B 1 13 ? -15.383 2.164 -7.918 1 96.81 13 SER B N 1
ATOM 2557 C CA . SER B 1 13 ? -14.945 1.368 -6.773 1 96.81 13 SER B CA 1
ATOM 2558 C C . SER B 1 13 ? -13.422 1.251 -6.727 1 96.81 13 SER B C 1
ATOM 2560 O O . SER B 1 13 ? -12.742 1.585 -7.699 1 96.81 13 SER B O 1
ATOM 2562 N N . VAL B 1 14 ? -12.961 0.791 -5.582 1 97 14 VAL B N 1
ATOM 2563 C CA . VAL B 1 14 ? -11.523 0.636 -5.398 1 97 14 VAL B CA 1
ATOM 2564 C C . VAL B 1 14 ? -10.984 -0.399 -6.383 1 97 14 VAL B C 1
ATOM 2566 O O . VAL B 1 14 ? -9.828 -0.311 -6.816 1 97 14 VAL B O 1
ATOM 2569 N N . PHE B 1 15 ? -11.781 -1.349 -6.855 1 94.94 15 PHE B N 1
ATOM 2570 C CA . PHE B 1 15 ? -11.336 -2.408 -7.75 1 94.94 15 PHE B CA 1
ATOM 2571 C C . PHE B 1 15 ? -11.125 -1.871 -9.164 1 94.94 15 PHE B C 1
ATOM 2573 O O . PHE B 1 15 ? -10.352 -2.441 -9.938 1 94.94 15 PHE B O 1
ATOM 2580 N N . GLU B 1 16 ? -11.789 -0.769 -9.453 1 96.31 16 GLU B N 1
ATOM 2581 C CA . GLU B 1 16 ? -11.547 -0.13 -10.742 1 96.31 16 GLU B CA 1
ATOM 2582 C C . GLU B 1 16 ? -10.18 0.547 -10.773 1 96.31 16 GLU B C 1
ATOM 2584 O O . GLU B 1 16 ? -9.695 0.927 -11.836 1 96.31 16 GLU B O 1
ATOM 2589 N N . CYS B 1 17 ? -9.594 0.639 -9.586 1 97.94 17 CYS B N 1
ATOM 2590 C CA . CYS B 1 17 ? -8.281 1.277 -9.484 1 97.94 17 CYS B CA 1
ATOM 2591 C C . CYS B 1 17 ? -7.164 0.25 -9.609 1 97.94 17 CYS B C 1
ATOM 2593 O O . CYS B 1 17 ? -5.984 0.602 -9.555 1 97.94 17 CYS B O 1
ATOM 2595 N N . VAL B 1 18 ? -7.52 -1.059 -9.812 1 98.5 18 VAL B N 1
ATOM 2596 C CA . VAL B 1 18 ? -6.527 -2.111 -9.992 1 98.5 18 VAL B CA 1
ATOM 2597 C C . VAL B 1 18 ? -5.82 -1.929 -11.336 1 98.5 18 VAL B C 1
ATOM 2599 O O . VAL B 1 18 ? -6.473 -1.722 -12.367 1 98.5 18 VAL B O 1
ATOM 2602 N N . GLY B 1 19 ? -4.496 -1.989 -11.312 1 98.19 19 GLY B N 1
ATOM 2603 C CA . GLY B 1 19 ? -3.719 -1.923 -12.539 1 98.19 19 GLY B CA 1
ATOM 2604 C C . GLY B 1 19 ? -3.047 -0.579 -12.75 1 98.19 19 GLY B C 1
ATOM 2605 O O . GLY B 1 19 ? -2.885 0.194 -11.805 1 98.19 19 GLY B O 1
ATOM 2606 N N . ASN B 1 20 ? -2.416 -0.398 -13.906 1 97.38 20 ASN B N 1
ATOM 2607 C CA . ASN B 1 20 ? -1.612 0.766 -14.266 1 97.38 20 ASN B CA 1
ATOM 2608 C C . ASN B 1 20 ? -0.496 1.01 -13.258 1 97.38 20 ASN B C 1
ATOM 2610 O O . ASN B 1 20 ? -0.308 2.135 -12.789 1 97.38 20 ASN B O 1
ATOM 2614 N N . THR B 1 21 ? 0.083 -0.093 -12.859 1 98.5 21 THR B N 1
ATOM 2615 C CA . THR B 1 21 ? 1.176 0.015 -11.898 1 98.5 21 THR B CA 1
ATOM 2616 C C . THR B 1 21 ? 2.463 0.456 -12.594 1 98.5 21 THR B C 1
ATOM 2618 O O . THR B 1 21 ? 2.658 0.188 -13.781 1 98.5 21 THR B O 1
ATOM 2621 N N . PRO B 1 22 ? 3.336 1.091 -11.914 1 98.5 22 PRO B N 1
ATOM 2622 C CA . PRO B 1 22 ? 4.539 1.639 -12.539 1 98.5 22 PRO B CA 1
ATOM 2623 C C . PRO B 1 22 ? 5.637 0.594 -12.727 1 98.5 22 PRO B C 1
ATOM 2625 O O . PRO B 1 22 ? 5.535 -0.515 -12.195 1 98.5 22 PRO B O 1
ATOM 2628 N N . VAL B 1 23 ? 6.551 0.9 -13.617 1 98.75 23 VAL B N 1
ATOM 2629 C CA . VAL B 1 23 ? 7.816 0.19 -13.781 1 98.75 23 VAL B CA 1
ATOM 2630 C C . VAL B 1 23 ? 8.969 1.073 -13.305 1 98.75 23 VAL B C 1
ATOM 2632 O O . VAL B 1 23 ? 9.008 2.268 -13.617 1 98.75 23 VAL B O 1
ATOM 2635 N N . VAL B 1 24 ? 9.852 0.464 -12.492 1 98.69 24 VAL B N 1
ATOM 2636 C CA . VAL B 1 24 ? 10.938 1.254 -11.93 1 98.69 24 VAL B CA 1
ATOM 2637 C C . VAL B 1 24 ? 12.273 0.568 -12.203 1 98.69 24 VAL B C 1
ATOM 2639 O O . VAL B 1 24 ? 12.367 -0.661 -12.164 1 98.69 24 VAL B O 1
ATOM 2642 N N . ALA B 1 25 ? 13.273 1.366 -12.5 1 98.44 25 ALA B N 1
ATOM 2643 C CA . ALA B 1 25 ? 14.633 0.851 -12.633 1 98.44 25 ALA B CA 1
ATOM 2644 C C . ALA B 1 25 ? 15.266 0.638 -11.258 1 98.44 25 ALA B C 1
ATOM 2646 O O . ALA B 1 25 ? 15.086 1.454 -10.352 1 98.44 25 ALA B O 1
ATOM 2647 N N . LEU B 1 26 ? 15.969 -0.438 -11.094 1 98.5 26 LEU B N 1
ATOM 2648 C CA . LEU B 1 26 ? 16.625 -0.771 -9.836 1 98.5 26 LEU B CA 1
ATOM 2649 C C . LEU B 1 26 ? 18.125 -0.51 -9.93 1 98.5 26 LEU B C 1
ATOM 2651 O O . LEU B 1 26 ? 18.938 -1.389 -9.617 1 98.5 26 LEU B O 1
ATOM 2655 N N . ASN B 1 27 ? 18.469 0.738 -10.219 1 96.69 27 ASN B N 1
ATOM 2656 C CA . ASN B 1 27 ? 19.844 1.104 -10.555 1 96.69 27 ASN B CA 1
ATOM 2657 C C . ASN B 1 27 ? 20.75 1.051 -9.328 1 96.69 27 ASN B C 1
ATOM 2659 O O . ASN B 1 27 ? 21.953 0.845 -9.445 1 96.69 27 ASN B O 1
ATOM 2663 N N . ARG B 1 28 ? 20.219 1.243 -8.133 1 97.31 28 ARG B N 1
ATOM 2664 C CA . ARG B 1 28 ? 21.031 1.246 -6.918 1 97.31 28 ARG B CA 1
ATOM 2665 C C . ARG B 1 28 ? 21.328 -0.177 -6.461 1 97.31 28 ARG B C 1
ATOM 2667 O O . ARG B 1 28 ? 22.438 -0.458 -5.984 1 97.31 28 ARG B O 1
ATOM 2674 N N . LEU B 1 29 ? 20.422 -1.061 -6.641 1 98.12 29 LEU B N 1
ATOM 2675 C CA . LEU B 1 29 ? 20.594 -2.453 -6.234 1 98.12 29 LEU B CA 1
ATOM 2676 C C . LEU B 1 29 ? 21.422 -3.221 -7.254 1 98.12 29 LEU B C 1
ATOM 2678 O O . LEU B 1 29 ? 22.172 -4.133 -6.891 1 98.12 29 LEU B O 1
ATOM 2682 N N . PHE B 1 30 ? 21.234 -2.936 -8.508 1 98.19 30 PHE B N 1
ATOM 2683 C CA . PHE B 1 30 ? 21.969 -3.535 -9.609 1 98.19 30 PHE B CA 1
ATOM 2684 C C . PHE B 1 30 ? 22.688 -2.467 -10.43 1 98.19 30 PHE B C 1
ATOM 2686 O O . PHE B 1 30 ? 22.25 -2.127 -11.531 1 98.19 30 PHE B O 1
ATOM 2693 N N . PRO B 1 31 ? 23.891 -2.049 -10.016 1 96.31 31 PRO B N 1
ATOM 2694 C CA . PRO B 1 31 ? 24.531 -0.864 -10.586 1 96.31 31 PRO B CA 1
ATOM 2695 C C . PRO B 1 31 ? 25.406 -1.193 -11.797 1 96.31 31 PRO B C 1
ATOM 2697 O O . PRO B 1 31 ? 25.953 -0.288 -12.438 1 96.31 31 PRO B O 1
ATOM 2700 N N . GLU B 1 32 ? 25.453 -2.422 -12.18 1 94.81 32 GLU B N 1
ATOM 2701 C CA . GLU B 1 32 ? 26.328 -2.779 -13.289 1 94.81 32 GLU B CA 1
ATOM 2702 C C . GLU B 1 32 ? 25.891 -2.094 -14.586 1 94.81 32 GLU B C 1
ATOM 2704 O O . GLU B 1 32 ? 24.719 -2.109 -14.938 1 94.81 32 GLU B O 1
ATOM 2709 N N . PRO B 1 33 ? 26.797 -1.486 -15.336 1 91.75 33 PRO B N 1
ATOM 2710 C CA . PRO B 1 33 ? 26.469 -0.682 -16.516 1 91.75 33 PRO B CA 1
ATOM 2711 C C . PRO B 1 33 ? 25.844 -1.511 -17.641 1 91.75 33 PRO B C 1
ATOM 2713 O O . PRO B 1 33 ? 25.047 -0.993 -18.422 1 91.75 33 PRO B O 1
ATOM 2716 N N . ASP B 1 34 ? 26.234 -2.771 -17.812 1 95.06 34 ASP B N 1
ATOM 2717 C CA . ASP B 1 34 ? 25.734 -3.564 -18.938 1 95.06 34 ASP B CA 1
ATOM 2718 C C . ASP B 1 34 ? 24.516 -4.383 -18.531 1 95.06 34 ASP B C 1
ATOM 2720 O O . ASP B 1 34 ? 24.109 -5.312 -19.234 1 95.06 34 ASP B O 1
ATOM 2724 N N . VAL B 1 35 ? 23.969 -3.949 -17.391 1 96.62 35 VAL B N 1
ATOM 2725 C CA . VAL B 1 35 ? 22.797 -4.645 -16.875 1 96.62 35 VAL B CA 1
ATOM 2726 C C . VAL B 1 35 ? 21.703 -3.629 -16.531 1 96.62 35 VAL B C 1
ATOM 2728 O O . VAL B 1 35 ? 22 -2.576 -15.953 1 96.62 35 VAL B O 1
ATOM 2731 N N . GLU B 1 36 ? 20.594 -3.834 -16.984 1 97.88 36 GLU B N 1
ATOM 2732 C CA . GLU B 1 36 ? 19.422 -3.07 -16.578 1 97.88 36 GLU B CA 1
ATOM 2733 C C . GLU B 1 36 ? 18.359 -3.979 -15.953 1 97.88 36 GLU B C 1
ATOM 2735 O O . GLU B 1 36 ? 17.891 -4.926 -16.594 1 97.88 36 GLU B O 1
ATOM 2740 N N . VAL B 1 37 ? 18.062 -3.736 -14.742 1 98.75 37 VAL B N 1
ATOM 2741 C CA . VAL B 1 37 ? 16.984 -4.445 -14.078 1 98.75 37 VAL B CA 1
ATOM 2742 C C . VAL B 1 37 ? 15.828 -3.484 -13.797 1 98.75 37 VAL B C 1
ATOM 2744 O O . VAL B 1 37 ? 16 -2.475 -13.117 1 98.75 37 VAL B O 1
ATOM 2747 N N . ILE B 1 38 ? 14.656 -3.746 -14.367 1 98.81 38 ILE B N 1
ATOM 2748 C CA . ILE B 1 38 ? 13.469 -2.947 -14.109 1 98.81 38 ILE B CA 1
ATOM 2749 C C . ILE B 1 38 ? 12.383 -3.82 -13.484 1 98.81 38 ILE B C 1
ATOM 2751 O O . ILE B 1 38 ? 12.344 -5.031 -13.711 1 98.81 38 ILE B O 1
ATOM 2755 N N . ALA B 1 39 ? 11.547 -3.211 -12.672 1 98.88 39 ALA B N 1
ATOM 2756 C CA . ALA B 1 39 ? 10.562 -3.973 -11.914 1 98.88 39 ALA B CA 1
ATOM 2757 C C . ALA B 1 39 ? 9.164 -3.389 -12.086 1 98.88 39 ALA B C 1
ATOM 2759 O O . ALA B 1 39 ? 8.969 -2.174 -11.984 1 98.88 39 ALA B O 1
ATOM 2760 N N . LYS B 1 40 ? 8.195 -4.242 -12.484 1 98.94 40 LYS B N 1
ATOM 2761 C CA . LYS B 1 40 ? 6.773 -3.91 -12.461 1 98.94 40 LYS B CA 1
ATOM 2762 C C . LYS B 1 40 ? 6.219 -3.959 -11.039 1 98.94 40 LYS B C 1
ATOM 2764 O O . LYS B 1 40 ? 6.199 -5.02 -10.414 1 98.94 40 LYS B O 1
ATOM 2769 N N . LEU B 1 41 ? 5.719 -2.822 -10.492 1 98.81 41 LEU B N 1
ATOM 2770 C CA . LEU B 1 41 ? 5.383 -2.697 -9.078 1 98.81 41 LEU B CA 1
ATOM 2771 C C . LEU B 1 41 ? 3.93 -3.082 -8.828 1 98.81 41 LEU B C 1
ATOM 2773 O O . LEU B 1 41 ? 3.133 -2.254 -8.383 1 98.81 41 LEU B O 1
ATOM 2777 N N . GLU B 1 42 ? 3.668 -4.359 -8.906 1 98.81 42 GLU B N 1
ATOM 2778 C CA . GLU B 1 42 ? 2.324 -4.867 -8.648 1 98.81 42 GLU B CA 1
ATOM 2779 C C . GLU B 1 42 ? 1.944 -4.703 -7.18 1 98.81 42 GLU B C 1
ATOM 2781 O O . GLU B 1 42 ? 0.764 -4.762 -6.828 1 98.81 42 GLU B O 1
ATOM 2786 N N . LEU B 1 43 ? 2.914 -4.477 -6.309 1 98.44 43 LEU B N 1
ATOM 2787 C CA . LEU B 1 43 ? 2.676 -4.219 -4.895 1 98.44 43 LEU B CA 1
ATOM 2788 C C . LEU B 1 43 ? 1.903 -2.92 -4.703 1 98.44 43 LEU B C 1
ATOM 2790 O O . LEU B 1 43 ? 1.438 -2.627 -3.598 1 98.44 43 LEU B O 1
ATOM 2794 N N . MET B 1 44 ? 1.691 -2.133 -5.766 1 98.25 44 MET B N 1
ATOM 2795 C CA . MET B 1 44 ? 1.012 -0.845 -5.66 1 98.25 44 MET B CA 1
ATOM 2796 C C . MET B 1 44 ? -0.461 -0.975 -6.039 1 98.25 44 MET B C 1
ATOM 2798 O O . MET B 1 44 ? -1.174 0.026 -6.125 1 98.25 44 MET B O 1
ATOM 2802 N N . ASN B 1 45 ? -0.939 -2.17 -6.273 1 98.5 45 ASN B N 1
ATOM 2803 C CA . ASN B 1 45 ? -2.381 -2.367 -6.395 1 98.5 45 ASN B CA 1
ATOM 2804 C C . ASN B 1 45 ? -3.1 -2.055 -5.086 1 98.5 45 ASN B C 1
ATOM 2806 O O . ASN B 1 45 ? -2.51 -2.156 -4.008 1 98.5 45 ASN B O 1
ATOM 2810 N N . PRO B 1 46 ? -4.402 -1.681 -5.141 1 97.25 46 PRO B N 1
ATOM 2811 C CA . PRO B 1 46 ? -5.098 -1.193 -3.945 1 97.25 46 PRO B CA 1
ATOM 2812 C C . PRO B 1 46 ? -5.148 -2.232 -2.826 1 97.25 46 PRO B C 1
ATOM 2814 O O . PRO B 1 46 ? -5.062 -1.878 -1.647 1 97.25 46 PRO B O 1
ATOM 2817 N N . GLY B 1 47 ? -5.211 -3.461 -3.193 1 96.56 47 GLY B N 1
ATOM 2818 C CA . GLY B 1 47 ? -5.234 -4.508 -2.186 1 96.56 47 GLY B CA 1
ATOM 2819 C C . GLY B 1 47 ? -3.85 -4.906 -1.709 1 96.56 47 GLY B C 1
ATOM 2820 O O . GLY B 1 47 ? -3.713 -5.703 -0.777 1 96.56 47 GLY B O 1
ATOM 2821 N N . GLY B 1 48 ? -2.812 -4.406 -2.371 1 96.94 48 GLY B N 1
ATOM 2822 C CA . GLY B 1 48 ? -1.448 -4.562 -1.896 1 96.94 48 GLY B CA 1
ATOM 2823 C C . GLY B 1 48 ? -0.682 -5.648 -2.627 1 96.94 48 GLY B C 1
ATOM 2824 O O . GLY B 1 48 ? 0.432 -6 -2.234 1 96.94 48 GLY B O 1
ATOM 2825 N N . SER B 1 49 ? -1.32 -6.23 -3.672 1 98 49 SER B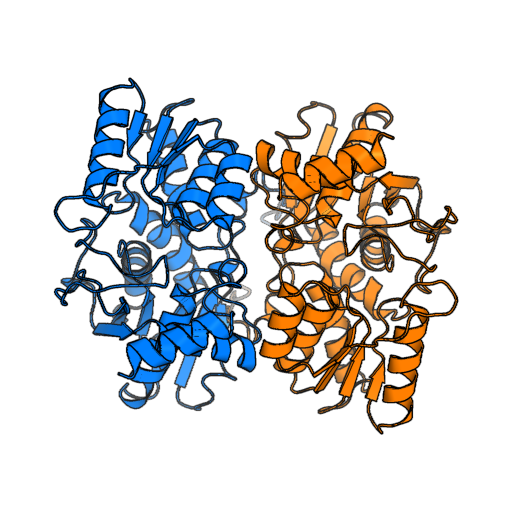 N 1
ATOM 2826 C CA . SER B 1 49 ? -0.612 -7.277 -4.395 1 98 49 SER B CA 1
ATOM 2827 C C . SER B 1 49 ? -1.176 -7.457 -5.801 1 98 49 SER B C 1
ATOM 2829 O O . SER B 1 49 ? -2.213 -6.883 -6.137 1 98 49 SER B O 1
ATOM 2831 N N . MET B 1 50 ? -0.489 -8.305 -6.559 1 98.5 50 MET B N 1
ATOM 2832 C CA . MET B 1 50 ? -0.895 -8.594 -7.93 1 98.5 50 MET B CA 1
ATOM 2833 C C . MET B 1 50 ? -2.15 -9.461 -7.953 1 98.5 50 MET B C 1
ATOM 2835 O O . MET B 1 50 ? -2.805 -9.586 -8.992 1 98.5 50 MET B O 1
ATOM 2839 N N . LYS B 1 51 ? -2.508 -10.062 -6.766 1 98.69 51 LYS B N 1
ATOM 2840 C CA . LYS B 1 51 ? -3.676 -10.938 -6.723 1 98.69 51 LYS B CA 1
ATOM 2841 C C . LYS B 1 51 ? -4.965 -10.141 -6.93 1 98.69 51 LYS B C 1
ATOM 2843 O O . LYS B 1 51 ? -6 -10.711 -7.27 1 98.69 51 LYS B O 1
ATOM 2848 N N . ASP B 1 52 ? -4.906 -8.828 -6.727 1 98.75 52 ASP B N 1
ATOM 2849 C CA . ASP B 1 52 ? -6.051 -7.98 -7.047 1 98.75 52 ASP B CA 1
ATOM 2850 C C . ASP B 1 52 ? -6.5 -8.188 -8.492 1 98.75 52 ASP B C 1
ATOM 2852 O O . ASP B 1 52 ? -7.699 -8.203 -8.781 1 98.75 52 ASP B O 1
ATOM 2856 N N . ARG B 1 53 ? -5.516 -8.359 -9.367 1 98.81 53 ARG B N 1
ATOM 2857 C CA . ARG B 1 53 ? -5.824 -8.523 -10.789 1 98.81 53 ARG B CA 1
ATOM 2858 C C . ARG B 1 53 ? -6.582 -9.82 -11.039 1 98.81 53 ARG B C 1
ATOM 2860 O O . ARG B 1 53 ? -7.609 -9.828 -11.719 1 98.81 53 ARG B O 1
ATOM 2867 N N . SER B 1 54 ? -6.062 -10.922 -10.5 1 98.75 54 SER B N 1
ATOM 2868 C CA . SER B 1 54 ? -6.688 -12.219 -10.727 1 98.75 54 SER B CA 1
ATOM 2869 C C . SER B 1 54 ? -8.086 -12.281 -10.117 1 98.75 54 SER B C 1
ATOM 2871 O O . SER B 1 54 ? -9.031 -12.734 -10.766 1 98.75 54 SER B O 1
ATOM 2873 N N . ALA B 1 55 ? -8.195 -11.805 -8.859 1 98.75 55 ALA B N 1
ATOM 2874 C CA . ALA B 1 55 ? -9.5 -11.82 -8.203 1 98.75 55 ALA B CA 1
ATOM 2875 C C . ALA B 1 55 ? -10.523 -11 -8.984 1 98.75 55 ALA B C 1
ATOM 2877 O O . ALA B 1 55 ? -11.641 -11.453 -9.234 1 98.75 55 ALA B O 1
ATOM 2878 N N . ARG B 1 56 ? -10.117 -9.812 -9.398 1 98.56 56 ARG B N 1
ATOM 2879 C CA . ARG B 1 56 ? -11.008 -8.938 -10.148 1 98.56 56 ARG B CA 1
ATOM 2880 C C . ARG B 1 56 ? -11.438 -9.586 -11.461 1 98.56 56 ARG B C 1
ATOM 2882 O O . ARG B 1 56 ? -12.633 -9.648 -11.773 1 98.56 56 ARG B O 1
ATOM 2889 N N . HIS B 1 57 ? -10.469 -10.047 -12.211 1 98.81 57 HIS B N 1
ATOM 2890 C CA . HIS B 1 57 ? -10.75 -10.617 -13.523 1 98.81 57 HIS B CA 1
ATOM 2891 C C . HIS B 1 57 ? -11.625 -11.852 -13.406 1 98.81 57 HIS B C 1
ATOM 2893 O O . HIS B 1 57 ? -12.602 -12 -14.148 1 98.81 57 HIS B O 1
ATOM 2899 N N . ILE B 1 58 ? -11.336 -12.75 -12.492 1 98.75 58 ILE B N 1
ATOM 2900 C CA . ILE B 1 58 ? -12.086 -13.984 -12.312 1 98.75 58 ILE B CA 1
ATOM 2901 C C . ILE B 1 58 ? -13.531 -13.664 -11.953 1 98.75 58 ILE B C 1
ATOM 2903 O O . ILE B 1 58 ? -14.461 -14.172 -12.586 1 98.75 58 ILE B O 1
ATOM 2907 N N . VAL B 1 59 ? -13.742 -12.789 -10.984 1 98.62 59 VAL B N 1
ATOM 2908 C CA . VAL B 1 59 ? -15.078 -12.5 -10.477 1 98.62 59 VAL B CA 1
ATOM 2909 C C . VAL B 1 59 ? -15.867 -11.719 -11.523 1 98.62 59 VAL B C 1
ATOM 2911 O O . VAL B 1 59 ? -17.016 -12.07 -11.828 1 98.62 59 VAL B O 1
ATOM 2914 N N . GLU B 1 60 ? -15.289 -10.703 -12.148 1 98.38 60 GLU B N 1
ATOM 2915 C CA . GLU B 1 60 ? -16.016 -9.867 -13.102 1 98.38 60 GLU B CA 1
ATOM 2916 C C . GLU B 1 60 ? -16.344 -10.633 -14.375 1 98.38 60 GLU B C 1
ATOM 2918 O O . GLU B 1 60 ? -17.438 -10.492 -14.938 1 98.38 60 GLU B O 1
ATOM 2923 N N . CYS B 1 61 ? -15.375 -11.445 -14.922 1 98.5 61 CYS B N 1
ATOM 2924 C CA . CYS B 1 61 ? -15.672 -12.297 -16.062 1 98.5 61 CYS B CA 1
ATOM 2925 C C . CYS B 1 61 ? -16.766 -13.297 -15.734 1 98.5 61 CYS B C 1
ATOM 2927 O O . CYS B 1 61 ? -17.672 -13.523 -16.531 1 98.5 61 CYS B O 1
ATOM 2929 N N . GLY B 1 62 ? -16.594 -13.898 -14.508 1 98.31 62 GLY B N 1
ATOM 2930 C CA . GLY B 1 62 ? -17.625 -14.828 -14.078 1 98.31 62 GLY B CA 1
ATOM 2931 C C . GLY B 1 62 ? -19.016 -14.211 -14.039 1 98.31 62 GLY B C 1
ATOM 2932 O O . GLY B 1 62 ? -19.984 -14.82 -14.469 1 98.31 62 GLY B O 1
ATOM 2933 N N . LEU B 1 63 ? -19.141 -13.008 -13.508 1 98.06 63 LEU B N 1
ATOM 2934 C CA . LEU B 1 63 ? -20.422 -12.297 -13.43 1 98.06 63 LEU B CA 1
ATOM 2935 C C . LEU B 1 63 ? -20.922 -11.953 -14.828 1 98.06 63 LEU B C 1
ATOM 2937 O O . LEU B 1 63 ? -22.109 -12.125 -15.109 1 98.06 63 LEU B O 1
ATOM 2941 N N . ARG B 1 64 ? -20.031 -11.492 -15.68 1 98.06 64 ARG B N 1
ATOM 2942 C CA . ARG B 1 64 ? -20.406 -11.094 -17.031 1 98.06 64 ARG B CA 1
ATOM 2943 C C . ARG B 1 64 ? -20.875 -12.297 -17.844 1 98.06 64 ARG B C 1
ATOM 2945 O O . ARG B 1 64 ? -21.859 -12.211 -18.578 1 98.06 64 ARG B O 1
ATOM 2952 N N . GLU B 1 65 ? -20.203 -13.461 -17.656 1 97.81 65 GLU B N 1
ATOM 2953 C CA . GLU B 1 65 ? -20.453 -14.641 -18.484 1 97.81 65 GLU B CA 1
ATOM 2954 C C . GLU B 1 65 ? -21.516 -15.539 -17.844 1 97.81 65 GLU B C 1
ATOM 2956 O O . GLU B 1 65 ? -22.031 -16.453 -18.5 1 97.81 65 GLU B O 1
ATOM 2961 N N . GLY B 1 66 ? -21.75 -15.344 -16.562 1 96.88 66 GLY B N 1
ATOM 2962 C CA . GLY B 1 66 ? -22.844 -16.047 -15.93 1 96.88 66 GLY B CA 1
ATOM 2963 C C . GLY B 1 66 ? -22.391 -17.219 -15.078 1 96.88 66 GLY B C 1
ATOM 2964 O O . GLY B 1 66 ? -23.203 -17.828 -14.375 1 96.88 66 GLY B O 1
ATOM 2965 N N . SER B 1 67 ? -21.078 -17.547 -15.094 1 96.69 67 SER B N 1
ATOM 2966 C CA . SER B 1 67 ? -20.578 -18.641 -14.266 1 96.69 67 SER B CA 1
ATOM 2967 C C . SER B 1 67 ? -20.609 -18.266 -12.789 1 96.69 67 SER B C 1
ATOM 2969 O O . SER B 1 67 ? -20.531 -19.141 -11.922 1 96.69 67 SER B O 1
ATOM 2971 N N . ILE B 1 68 ? -20.656 -16.984 -12.453 1 97.31 68 ILE B N 1
ATOM 2972 C CA . ILE B 1 68 ? -20.953 -16.438 -11.133 1 97.31 68 ILE B CA 1
ATOM 2973 C C . ILE B 1 68 ? -22.234 -15.609 -11.188 1 97.31 68 ILE B C 1
ATOM 2975 O O . ILE B 1 68 ? -22.328 -14.664 -11.977 1 97.31 68 ILE B O 1
ATOM 2979 N N . ARG B 1 69 ? -23.188 -15.969 -10.414 1 96.38 69 ARG B N 1
ATOM 2980 C CA . ARG B 1 69 ? -24.453 -15.25 -10.391 1 96.38 69 ARG B CA 1
ATOM 2981 C C . ARG B 1 69 ? -24.469 -14.203 -9.281 1 96.38 69 ARG B C 1
ATOM 2983 O O . ARG B 1 69 ? -23.719 -14.32 -8.305 1 96.38 69 ARG B O 1
ATOM 2990 N N . PRO B 1 70 ? -25.328 -13.18 -9.484 1 95.19 70 PRO B N 1
ATOM 2991 C CA . PRO B 1 70 ? -25.5 -12.25 -8.367 1 95.19 70 PRO B CA 1
ATOM 2992 C C . PRO B 1 70 ? -25.844 -12.945 -7.059 1 95.19 70 PRO B C 1
ATOM 2994 O O . PRO B 1 70 ? -26.688 -13.859 -7.043 1 95.19 70 PRO B O 1
ATOM 2997 N N . GLY B 1 71 ? -25.094 -12.609 -6.016 1 95.31 71 GLY B N 1
ATOM 2998 C CA . GLY B 1 71 ? -25.375 -13.18 -4.703 1 95.31 71 GLY B CA 1
ATOM 2999 C C . GLY B 1 71 ? -24.734 -14.531 -4.484 1 95.31 71 GLY B C 1
ATOM 3000 O O . GLY B 1 71 ? -24.859 -15.117 -3.41 1 95.31 71 GLY B O 1
ATOM 3001 N N . SER B 1 72 ? -23.969 -15.016 -5.457 1 96.88 72 SER B N 1
ATOM 3002 C CA . SER B 1 72 ? -23.312 -16.312 -5.344 1 96.88 72 SER B CA 1
ATOM 3003 C C . SER B 1 72 ? -22.391 -16.359 -4.125 1 96.88 72 SER B C 1
ATOM 3005 O O . SER B 1 72 ? -22.047 -15.32 -3.562 1 96.88 72 SER B O 1
ATOM 3007 N N . HIS B 1 73 ? -22.125 -17.609 -3.744 1 98.19 73 HIS B N 1
ATOM 3008 C CA . HIS B 1 73 ? -21.203 -17.891 -2.645 1 98.19 73 HIS B CA 1
ATOM 3009 C C . HIS B 1 73 ? -19.859 -18.391 -3.162 1 98.19 73 HIS B C 1
ATOM 3011 O O . HIS B 1 73 ? -19.766 -19.516 -3.668 1 98.19 73 HIS B O 1
ATOM 3017 N N . LEU B 1 74 ? -18.844 -17.562 -3.072 1 98.69 74 LEU B N 1
ATOM 3018 C CA . LEU B 1 74 ? -17.5 -17.953 -3.467 1 98.69 74 LEU B CA 1
ATOM 3019 C C . LEU B 1 74 ? -16.797 -18.703 -2.342 1 98.69 74 LEU B C 1
ATOM 3021 O O . LEU B 1 74 ? -16.969 -18.359 -1.166 1 98.69 74 LEU B O 1
ATOM 3025 N N . VAL B 1 75 ? -16.031 -19.719 -2.689 1 98.69 75 VAL B N 1
ATOM 3026 C CA . VAL B 1 75 ? -15.25 -20.5 -1.737 1 98.69 75 VAL B CA 1
ATOM 3027 C C . VAL B 1 75 ? -13.812 -20.641 -2.25 1 98.69 75 VAL B C 1
ATOM 3029 O O . VAL B 1 75 ? -13.594 -20.875 -3.443 1 98.69 75 VAL B O 1
ATOM 3032 N N . GLU B 1 76 ? -12.859 -20.438 -1.444 1 98.38 76 GLU B N 1
ATOM 3033 C CA . GLU B 1 76 ? -11.445 -20.562 -1.795 1 98.38 76 GLU B CA 1
ATOM 3034 C C . GLU B 1 76 ? -10.609 -20.938 -0.577 1 98.38 76 GLU B C 1
ATOM 3036 O O . GLU B 1 76 ? -11.008 -20.688 0.561 1 98.38 76 GLU B O 1
ATOM 3041 N N . SER B 1 77 ? -9.5 -21.672 -0.846 1 95.81 77 SER B N 1
ATOM 3042 C CA . SER B 1 77 ? -8.523 -21.969 0.193 1 95.81 77 SER B CA 1
ATOM 3043 C C . SER B 1 77 ? -7.266 -21.125 0.02 1 95.81 77 SER B C 1
ATOM 3045 O O . SER B 1 77 ? -6.254 -21.594 -0.498 1 95.81 77 SER B O 1
ATOM 3047 N N . SER B 1 78 ? -7.227 -19.906 0.411 1 90.75 78 SER B N 1
ATOM 3048 C CA . SER B 1 78 ? -6.105 -18.969 0.418 1 90.75 78 SER B CA 1
ATOM 3049 C C . SER B 1 78 ? -6.285 -17.891 1.488 1 90.75 78 SER B C 1
ATOM 3051 O O . SER B 1 78 ? -7.227 -17.109 1.428 1 90.75 78 SER B O 1
ATOM 3053 N N . SER B 1 79 ? -5.391 -17.906 2.391 1 82.75 79 SER B N 1
ATOM 3054 C CA . SER B 1 79 ? -5.52 -16.922 3.463 1 82.75 79 SER B CA 1
ATOM 3055 C C . SER B 1 79 ? -4.609 -15.727 3.227 1 82.75 79 SER B C 1
ATOM 3057 O O . SER B 1 79 ? -4.562 -14.805 4.047 1 82.75 79 SER B O 1
ATOM 3059 N N . GLY B 1 80 ? -3.877 -15.727 2.152 1 93.69 80 GLY B N 1
ATOM 3060 C CA . GLY B 1 80 ? -2.938 -14.656 1.877 1 93.69 80 GLY B CA 1
ATOM 3061 C C . GLY B 1 80 ? -3.498 -13.594 0.942 1 93.69 80 GLY B C 1
ATOM 3062 O O . GLY B 1 80 ? -4.652 -13.188 1.079 1 93.69 80 GLY B O 1
ATOM 3063 N N . ASN B 1 81 ? -2.688 -13.172 0.058 1 96.25 81 ASN B N 1
ATOM 3064 C CA . ASN B 1 81 ? -3 -12.062 -0.836 1 96.25 81 ASN B CA 1
ATOM 3065 C C . ASN B 1 81 ? -4.215 -12.367 -1.707 1 96.25 81 ASN B C 1
ATOM 3067 O O . ASN B 1 81 ? -5.062 -11.5 -1.926 1 96.25 81 ASN B O 1
ATOM 3071 N N . PHE B 1 82 ? -4.359 -13.578 -2.189 1 97.88 82 PHE B N 1
ATOM 3072 C CA . PHE B 1 82 ? -5.5 -13.891 -3.043 1 97.88 82 PHE B CA 1
ATOM 3073 C C . PHE B 1 82 ? -6.793 -13.914 -2.236 1 97.88 82 PHE B C 1
ATOM 3075 O O . PHE B 1 82 ? -7.832 -13.453 -2.707 1 97.88 82 PHE B O 1
ATOM 3082 N N . GLY B 1 83 ? -6.746 -14.516 -1.044 1 97.75 83 GLY B N 1
ATOM 3083 C CA . GLY B 1 83 ? -7.914 -14.492 -0.178 1 97.75 83 GLY B CA 1
ATOM 3084 C C . GLY B 1 83 ? -8.422 -13.086 0.095 1 97.75 83 GLY B C 1
ATOM 3085 O O . GLY B 1 83 ? -9.625 -12.828 0.007 1 97.75 83 GLY B O 1
ATOM 3086 N N . ILE B 1 84 ? -7.527 -12.203 0.384 1 97.44 84 ILE B N 1
ATOM 3087 C CA . ILE B 1 84 ? -7.883 -10.82 0.671 1 97.44 84 ILE B CA 1
ATOM 3088 C C . ILE B 1 84 ? -8.461 -10.164 -0.583 1 97.44 84 ILE B C 1
ATOM 3090 O O . ILE B 1 84 ? -9.492 -9.5 -0.524 1 97.44 84 ILE B O 1
ATOM 3094 N N . ALA B 1 85 ? -7.824 -10.367 -1.7 1 98.62 85 ALA B N 1
ATOM 3095 C CA . ALA B 1 85 ? -8.305 -9.812 -2.963 1 98.62 85 ALA B CA 1
ATOM 3096 C C . ALA B 1 85 ? -9.703 -10.328 -3.293 1 98.62 85 ALA B C 1
ATOM 3098 O O . ALA B 1 85 ? -10.562 -9.57 -3.738 1 98.62 85 ALA B O 1
ATOM 3099 N N . LEU B 1 86 ? -9.906 -11.602 -3.094 1 98.69 86 LEU B N 1
ATOM 3100 C CA . LEU B 1 86 ? -11.211 -12.203 -3.373 1 98.69 86 LEU B CA 1
ATOM 3101 C C . LEU B 1 86 ? -12.273 -11.656 -2.43 1 98.69 86 LEU B C 1
ATOM 3103 O O . LEU B 1 86 ? -13.422 -11.461 -2.828 1 98.69 86 LEU B O 1
ATOM 3107 N N . ALA B 1 87 ? -11.891 -11.453 -1.189 1 98.5 87 ALA B N 1
ATOM 3108 C CA . ALA B 1 87 ? -12.82 -10.867 -0.227 1 98.5 87 ALA B CA 1
ATOM 3109 C C . ALA B 1 87 ? -13.242 -9.469 -0.661 1 98.5 87 ALA B C 1
ATOM 3111 O O . ALA B 1 87 ? -14.414 -9.102 -0.551 1 98.5 87 ALA B O 1
ATOM 3112 N N . ILE B 1 88 ? -12.32 -8.672 -1.133 1 98.38 88 ILE B N 1
ATOM 3113 C CA . ILE B 1 88 ? -12.641 -7.336 -1.63 1 98.38 88 ILE B CA 1
ATOM 3114 C C . ILE B 1 88 ? -13.578 -7.445 -2.832 1 98.38 88 ILE B C 1
ATOM 3116 O O . ILE B 1 88 ? -14.578 -6.727 -2.914 1 98.38 88 ILE B O 1
ATOM 3120 N N . ALA B 1 89 ? -13.25 -8.344 -3.744 1 98.19 89 ALA B N 1
ATOM 3121 C CA . ALA B 1 89 ? -14.086 -8.547 -4.926 1 98.19 89 ALA B CA 1
ATOM 3122 C C . ALA B 1 89 ? -15.508 -8.93 -4.527 1 98.19 89 ALA B C 1
ATOM 3124 O O . ALA B 1 89 ? -16.484 -8.406 -5.086 1 98.19 89 ALA B O 1
ATOM 3125 N N . ALA B 1 90 ? -15.578 -9.859 -3.586 1 97.94 90 ALA B N 1
ATOM 3126 C CA . ALA B 1 90 ? -16.891 -10.297 -3.127 1 97.94 90 ALA B CA 1
ATOM 3127 C C . ALA B 1 90 ? -17.688 -9.141 -2.525 1 97.94 90 ALA B C 1
ATOM 3129 O O . ALA B 1 90 ? -18.859 -8.961 -2.83 1 97.94 90 ALA B O 1
ATOM 3130 N N . ARG B 1 91 ? -17.047 -8.328 -1.751 1 96.5 91 ARG B N 1
ATOM 3131 C CA . ARG B 1 91 ? -17.688 -7.195 -1.099 1 96.5 91 ARG B CA 1
ATOM 3132 C C . ARG B 1 91 ? -18.219 -6.195 -2.127 1 96.5 91 ARG B C 1
ATOM 3134 O O . ARG B 1 91 ? -19.375 -5.789 -2.072 1 96.5 91 ARG B O 1
ATOM 3141 N N . ILE B 1 92 ? -17.406 -5.844 -3.084 1 97 92 ILE B N 1
ATOM 3142 C CA . ILE B 1 92 ? -17.703 -4.809 -4.066 1 97 92 ILE B CA 1
ATOM 3143 C C . ILE B 1 92 ? -18.859 -5.273 -4.965 1 97 92 ILE B C 1
ATOM 3145 O O . ILE B 1 92 ? -19.688 -4.465 -5.387 1 97 92 ILE B O 1
ATOM 3149 N N . HIS B 1 93 ? -18.969 -6.586 -5.152 1 97.5 93 HIS B N 1
ATOM 3150 C CA . HIS B 1 93 ? -19.953 -7.086 -6.113 1 97.5 93 HIS B CA 1
ATOM 3151 C C . HIS B 1 93 ? -21.141 -7.738 -5.406 1 97.5 93 HIS B C 1
ATOM 3153 O O . HIS B 1 93 ? -21.984 -8.359 -6.051 1 97.5 93 HIS B O 1
ATOM 3159 N N . GLY B 1 94 ? -21.188 -7.609 -4.062 1 96.56 94 GLY B N 1
ATOM 3160 C CA . GLY B 1 94 ? -22.328 -8.125 -3.318 1 96.56 94 GLY B CA 1
ATOM 3161 C C . GLY B 1 94 ? -22.391 -9.641 -3.307 1 96.56 94 GLY B C 1
ATOM 3162 O O . GLY B 1 94 ? -23.469 -10.227 -3.43 1 96.56 94 GLY B O 1
ATOM 3163 N N . LEU B 1 95 ? -21.281 -10.344 -3.268 1 97.81 95 LEU B N 1
ATOM 3164 C CA . LEU B 1 95 ? -21.172 -11.797 -3.201 1 97.81 95 LEU B CA 1
ATOM 3165 C C . LEU B 1 95 ? -20.797 -12.25 -1.794 1 97.81 95 LEU B C 1
ATOM 3167 O O . LEU B 1 95 ? -20.344 -11.445 -0.981 1 97.81 95 LEU B O 1
ATOM 3171 N N . ARG B 1 96 ? -21.094 -13.469 -1.499 1 97.44 96 ARG B N 1
ATOM 3172 C CA . ARG B 1 96 ? -20.609 -14.094 -0.268 1 97.44 96 ARG B CA 1
ATOM 3173 C C . ARG B 1 96 ? -19.266 -14.773 -0.484 1 97.44 96 ARG B C 1
ATOM 3175 O O . ARG B 1 96 ? -18.969 -15.25 -1.583 1 97.44 96 ARG B O 1
ATOM 3182 N N . PHE B 1 97 ? -18.484 -14.805 0.504 1 98.44 97 PHE B N 1
ATOM 3183 C CA . PHE B 1 97 ? -17.188 -15.445 0.371 1 98.44 97 PHE B CA 1
ATOM 3184 C C . PHE B 1 97 ? -16.828 -16.203 1.637 1 98.44 97 PHE B C 1
ATOM 3186 O O . PHE B 1 97 ? -16.891 -15.664 2.74 1 98.44 97 PHE B O 1
ATOM 3193 N N . THR B 1 98 ? -16.453 -17.484 1.495 1 98.5 98 THR B N 1
ATOM 3194 C CA . THR B 1 98 ? -15.852 -18.297 2.549 1 98.5 98 THR B CA 1
ATOM 3195 C C . THR B 1 98 ? -14.391 -18.609 2.234 1 98.5 98 THR B C 1
ATOM 3197 O O . THR B 1 98 ? -14.078 -19.156 1.171 1 98.5 98 THR B O 1
ATOM 3200 N N . CYS B 1 99 ? -13.578 -18.25 3.133 1 98.38 99 CYS B N 1
ATOM 3201 C CA . CYS B 1 99 ? -12.156 -18.547 3.053 1 98.38 99 CYS B CA 1
ATOM 3202 C C . CYS B 1 99 ? -11.805 -19.719 3.961 1 98.38 99 CYS B C 1
ATOM 3204 O O . CYS B 1 99 ? -11.922 -19.625 5.184 1 98.38 99 CYS B O 1
ATOM 3206 N N . VAL B 1 100 ? -11.336 -20.812 3.395 1 98.19 100 VAL B N 1
ATOM 3207 C CA . VAL B 1 100 ? -10.953 -22 4.145 1 98.19 100 VAL B CA 1
ATOM 3208 C C . VAL B 1 100 ? -9.461 -21.953 4.48 1 98.19 100 VAL B C 1
ATOM 3210 O O . VAL B 1 100 ? -8.625 -21.875 3.58 1 98.19 100 VAL B O 1
ATOM 3213 N N . LEU B 1 101 ? -9.234 -21.969 5.742 1 96.69 101 LEU B N 1
ATOM 3214 C CA . LEU B 1 101 ? -7.855 -21.797 6.18 1 96.69 101 LEU B CA 1
ATOM 3215 C C . LEU B 1 101 ? -7.461 -22.891 7.176 1 96.69 101 LEU B C 1
ATOM 3217 O O . LEU B 1 101 ? -8.25 -23.781 7.469 1 96.69 101 LEU B O 1
ATOM 3221 N N . ASP B 1 102 ? -6.207 -22.875 7.555 1 94.38 102 ASP B N 1
ATOM 3222 C CA . ASP B 1 102 ? -5.68 -23.734 8.602 1 94.38 102 ASP B CA 1
ATOM 3223 C C . ASP B 1 102 ? -5.027 -22.922 9.719 1 94.38 102 ASP B C 1
ATOM 3225 O O . ASP B 1 102 ? -4.953 -21.688 9.633 1 94.38 102 ASP B O 1
ATOM 3229 N N . PRO B 1 103 ? -4.61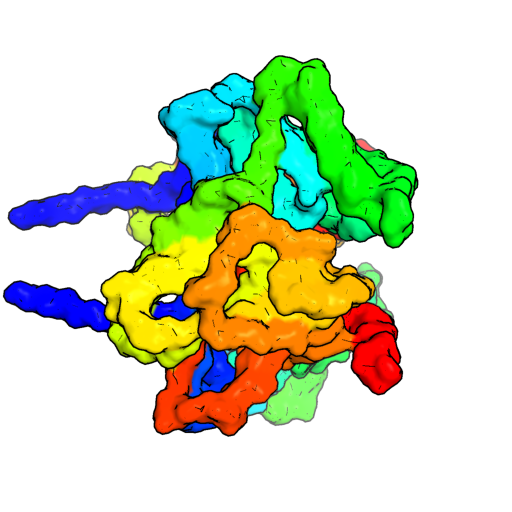3 -23.516 10.805 1 91.25 103 PRO B N 1
ATOM 3230 C CA . PRO B 1 103 ? -4.168 -22.781 11.992 1 91.25 103 PRO B CA 1
ATOM 3231 C C . PRO B 1 103 ? -2.895 -21.984 11.742 1 91.25 103 PRO B C 1
ATOM 3233 O O . PRO B 1 103 ? -2.512 -21.156 12.57 1 91.25 103 PRO B O 1
ATOM 3236 N N . LYS B 1 104 ? -2.301 -22.172 10.648 1 86.81 104 LYS B N 1
ATOM 3237 C CA . LYS B 1 104 ? -1.038 -21.5 10.367 1 86.81 104 LYS B CA 1
ATOM 3238 C C . LYS B 1 104 ? -1.273 -20.156 9.68 1 86.81 104 LYS B C 1
ATOM 3240 O O . LYS B 1 104 ? -0.331 -19.391 9.461 1 86.81 104 LYS B O 1
ATOM 3245 N N . ALA B 1 105 ? -2.479 -19.844 9.375 1 89.75 105 ALA B N 1
ATOM 3246 C CA . ALA B 1 105 ? -2.789 -18.594 8.695 1 89.75 105 ALA B CA 1
ATOM 3247 C C . ALA B 1 105 ? -2.344 -17.391 9.523 1 89.75 105 ALA B C 1
ATOM 3249 O O . ALA B 1 105 ? -2.512 -17.375 10.742 1 89.75 105 ALA B O 1
ATOM 3250 N N . ALA B 1 106 ? -1.743 -16.359 8.812 1 88.19 106 ALA B N 1
ATOM 3251 C CA . ALA B 1 106 ? -1.293 -15.148 9.484 1 88.19 106 ALA B CA 1
ATOM 3252 C C . ALA B 1 106 ? -2.465 -14.414 10.133 1 88.19 106 ALA B C 1
ATOM 3254 O O . ALA B 1 106 ? -3.436 -14.062 9.461 1 88.19 106 ALA B O 1
ATOM 3255 N N . PRO B 1 107 ? -2.326 -14.117 11.43 1 88.94 107 PRO B N 1
ATOM 3256 C CA . PRO B 1 107 ? -3.43 -13.461 12.141 1 88.94 107 PRO B CA 1
ATOM 3257 C C . PRO B 1 107 ? -3.861 -12.156 11.477 1 88.94 107 PRO B C 1
ATOM 3259 O O . PRO B 1 107 ? -5.055 -11.852 11.43 1 88.94 107 PRO B O 1
ATOM 3262 N N . ALA B 1 108 ? -2.873 -11.414 10.977 1 88.69 108 ALA B N 1
ATOM 3263 C CA . ALA B 1 108 ? -3.172 -10.141 10.32 1 88.69 108 ALA B CA 1
ATOM 3264 C C . ALA B 1 108 ? -4.109 -10.344 9.133 1 88.69 108 ALA B C 1
ATOM 3266 O O . ALA B 1 108 ? -5.066 -9.586 8.953 1 88.69 108 ALA B O 1
ATOM 3267 N N . ASN B 1 109 ? -3.85 -11.344 8.336 1 93.25 109 ASN B N 1
ATOM 3268 C CA . ASN B 1 109 ? -4.68 -11.625 7.168 1 93.25 109 ASN B CA 1
ATOM 3269 C C . ASN B 1 109 ? -6.078 -12.078 7.57 1 93.25 109 ASN B C 1
ATOM 3271 O O . ASN B 1 109 ? -7.066 -11.68 6.949 1 93.25 109 ASN B O 1
ATOM 3275 N N . VAL B 1 110 ? -6.164 -12.875 8.617 1 94.44 110 VAL B N 1
ATOM 3276 C CA . VAL B 1 110 ? -7.449 -13.367 9.109 1 94.44 110 VAL B CA 1
ATOM 3277 C C . VAL B 1 110 ? -8.312 -12.188 9.562 1 94.44 110 VAL B C 1
ATOM 3279 O O . VAL B 1 110 ? -9.508 -12.133 9.273 1 94.44 110 VAL B O 1
ATOM 3282 N N . ALA B 1 111 ? -7.688 -11.266 10.242 1 92.94 111 ALA B N 1
ATOM 3283 C CA . ALA B 1 111 ? -8.406 -10.078 10.703 1 92.94 111 ALA B CA 1
ATOM 3284 C C . ALA B 1 111 ? -8.961 -9.281 9.531 1 92.94 111 ALA B C 1
ATOM 3286 O O . ALA B 1 111 ? -10.117 -8.844 9.562 1 92.94 111 ALA B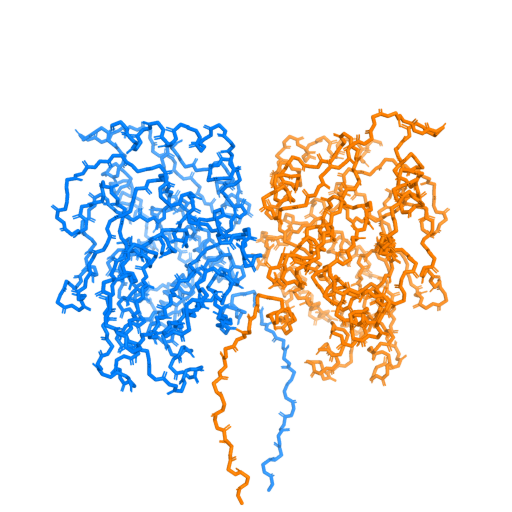 O 1
ATOM 3287 N N . ILE B 1 112 ? -8.188 -9.055 8.531 1 95.94 112 ILE B N 1
ATOM 3288 C CA . ILE B 1 112 ? -8.602 -8.305 7.348 1 95.94 112 ILE B CA 1
ATOM 3289 C C . ILE B 1 112 ? -9.773 -9.016 6.676 1 95.94 112 ILE B C 1
ATOM 3291 O O . ILE B 1 112 ? -10.773 -8.383 6.316 1 95.94 112 ILE B O 1
ATOM 3295 N N . LEU B 1 113 ? -9.664 -10.336 6.555 1 97.62 113 LEU B N 1
ATOM 3296 C CA . LEU B 1 113 ? -10.719 -11.133 5.93 1 97.62 113 LEU B CA 1
ATOM 3297 C C . LEU B 1 113 ? -12.031 -10.984 6.684 1 97.62 113 LEU B C 1
ATOM 3299 O O . LEU B 1 113 ? -13.078 -10.758 6.074 1 97.62 113 LEU B O 1
ATOM 3303 N N . ARG B 1 114 ? -11.969 -11.039 7.973 1 96.44 114 ARG B N 1
ATOM 3304 C CA . ARG B 1 114 ? -13.172 -10.906 8.797 1 96.44 114 ARG B CA 1
ATOM 3305 C C . ARG B 1 114 ? -13.789 -9.523 8.648 1 96.44 114 ARG B C 1
ATOM 3307 O O . ARG B 1 114 ? -15.016 -9.391 8.531 1 96.44 114 ARG B O 1
ATOM 3314 N N . HIS B 1 115 ? -12.969 -8.523 8.609 1 96.19 115 HIS B N 1
ATOM 3315 C CA . HIS B 1 115 ? -13.469 -7.16 8.477 1 96.19 115 HIS B CA 1
ATOM 3316 C C . HIS B 1 115 ? -14.094 -6.938 7.102 1 96.19 115 HIS B C 1
ATOM 3318 O O . HIS B 1 115 ? -14.992 -6.105 6.953 1 96.19 115 HIS B O 1
ATOM 3324 N N . LEU B 1 116 ? -13.641 -7.688 6.156 1 97.5 116 LEU B N 1
ATOM 3325 C CA . LEU B 1 116 ? -14.188 -7.594 4.805 1 97.5 116 LEU B CA 1
ATOM 3326 C C . LEU B 1 116 ? -15.484 -8.383 4.691 1 97.5 116 LEU B C 1
ATOM 3328 O O . LEU B 1 116 ? -16.109 -8.398 3.633 1 97.5 116 LEU B O 1
ATOM 3332 N N . GLY B 1 117 ? -15.836 -9.078 5.754 1 96.81 117 GLY B N 1
ATOM 3333 C CA . GLY B 1 117 ? -17.094 -9.805 5.773 1 96.81 117 GLY B CA 1
ATOM 3334 C C . GLY B 1 117 ? -16.969 -11.234 5.281 1 96.81 117 GLY B C 1
ATOM 3335 O O . GLY B 1 117 ? -17.969 -11.914 5.074 1 96.81 117 GLY B O 1
ATOM 3336 N N . ALA B 1 118 ? -15.742 -11.672 5.059 1 97.94 118 ALA B N 1
ATOM 3337 C CA . ALA B 1 118 ? -15.547 -13.055 4.652 1 97.94 118 ALA B CA 1
ATOM 3338 C C . ALA B 1 118 ? -15.844 -14.016 5.801 1 97.94 118 ALA B C 1
ATOM 3340 O O . ALA B 1 118 ? -15.531 -13.719 6.957 1 97.94 118 ALA B O 1
ATOM 3341 N N . GLU B 1 119 ? -16.469 -15.117 5.5 1 97.5 119 GLU B N 1
ATOM 3342 C CA . GLU B 1 119 ? -16.547 -16.234 6.449 1 97.5 119 GLU B CA 1
ATOM 3343 C C . GLU B 1 119 ? -15.227 -17 6.5 1 97.5 119 GLU B C 1
ATOM 3345 O O . GLU B 1 119 ? -14.766 -17.516 5.477 1 97.5 119 GLU B O 1
ATOM 3350 N N . VAL B 1 120 ? -14.648 -17.016 7.672 1 97.62 120 VAL B N 1
ATOM 3351 C CA . VAL B 1 120 ? -13.375 -17.719 7.852 1 97.62 120 VAL B CA 1
ATOM 3352 C C . VAL B 1 120 ? -13.633 -19.125 8.406 1 97.62 120 VAL B C 1
ATOM 3354 O O . VAL B 1 120 ? -14.164 -19.266 9.508 1 97.62 120 VAL B O 1
ATOM 3357 N N . ASP B 1 121 ? -13.305 -20.141 7.633 1 97.75 121 ASP B N 1
ATOM 3358 C CA . ASP B 1 121 ? -13.453 -21.547 7.992 1 97.75 121 ASP B CA 1
ATOM 3359 C C . ASP B 1 121 ? -12.094 -22.203 8.227 1 97.75 121 ASP B C 1
ATOM 3361 O O . ASP B 1 121 ? -11.383 -22.516 7.27 1 97.75 121 ASP B O 1
ATOM 3365 N N . VAL B 1 122 ? -11.797 -22.516 9.484 1 97 122 VAL B N 1
ATOM 3366 C CA . VAL B 1 122 ? -10.484 -23.047 9.828 1 97 122 VAL B CA 1
ATOM 3367 C C . VAL B 1 122 ? -10.57 -24.562 10.023 1 97 122 VAL B C 1
ATOM 3369 O O . VAL B 1 122 ? -11.25 -25.031 10.938 1 97 122 VAL B O 1
ATOM 3372 N N . VAL B 1 123 ? -9.859 -25.25 9.195 1 96.88 123 VAL B N 1
ATOM 3373 C CA . VAL B 1 123 ? -9.758 -26.688 9.414 1 96.88 123 VAL B CA 1
ATOM 3374 C C . VAL B 1 123 ? -8.781 -26.969 10.547 1 96.88 123 VAL B C 1
ATOM 3376 O O . VAL B 1 123 ? -7.828 -26.219 10.758 1 96.88 123 VAL B O 1
ATOM 3379 N N . THR B 1 124 ? -8.938 -28.078 11.305 1 94.31 124 THR B N 1
ATOM 3380 C CA . THR B 1 124 ? -8.102 -28.312 12.469 1 94.31 124 THR B CA 1
ATOM 3381 C C . THR B 1 124 ? -7.359 -29.641 12.344 1 94.31 124 THR B C 1
ATOM 3383 O O . THR B 1 124 ? -6.344 -29.859 13.008 1 94.31 124 THR B O 1
ATOM 3386 N N . GLU B 1 125 ? -7.844 -30.516 11.523 1 94.12 125 GLU B N 1
ATOM 3387 C CA . GLU B 1 125 ? -7.238 -31.844 11.406 1 94.12 125 GLU B CA 1
ATOM 3388 C C . GLU B 1 125 ? -6.172 -31.875 10.32 1 94.12 125 GLU B C 1
ATOM 3390 O O . GLU B 1 125 ? -6.441 -31.531 9.164 1 94.12 125 GLU B O 1
ATOM 3395 N N . PRO B 1 126 ? -4.965 -32.25 10.68 1 92.38 126 PRO B N 1
ATOM 3396 C CA . PRO B 1 126 ? -3.953 -32.406 9.633 1 92.38 126 PRO B CA 1
ATOM 3397 C C . PRO B 1 126 ? -4.332 -33.5 8.609 1 92.38 126 PRO B C 1
ATOM 3399 O O . PRO B 1 126 ? -5.125 -34.375 8.914 1 92.38 126 PRO B O 1
ATOM 3402 N N . ASP B 1 127 ? -3.756 -33.312 7.457 1 90.88 127 ASP B N 1
ATOM 3403 C CA . ASP B 1 127 ? -4.004 -34.312 6.449 1 90.88 127 ASP B CA 1
ATOM 3404 C C . ASP B 1 127 ? -3.047 -35.5 6.621 1 90.88 127 ASP B C 1
ATOM 3406 O O . ASP B 1 127 ? -2.338 -35.594 7.625 1 90.88 127 ASP B O 1
ATOM 3410 N N . GLU B 1 128 ? -3.072 -36.469 5.699 1 86.06 128 GLU B N 1
ATOM 3411 C CA . GLU B 1 128 ? -2.316 -37.719 5.789 1 86.06 128 GLU B CA 1
ATOM 3412 C C . GLU B 1 128 ? -0.815 -37.469 5.68 1 86.06 128 GLU B C 1
ATOM 3414 O O . GLU B 1 128 ? -0.006 -38.312 6.078 1 86.06 128 GLU B O 1
ATOM 3419 N N . MET B 1 129 ? -0.421 -36.375 5.234 1 81.31 129 MET B N 1
ATOM 3420 C CA . MET B 1 129 ? 0.99 -36.031 5.051 1 81.31 129 MET B CA 1
ATOM 3421 C C . MET B 1 129 ? 1.493 -35.125 6.176 1 81.31 129 MET B C 1
ATOM 3423 O O . MET B 1 129 ? 2.639 -34.688 6.152 1 81.31 129 MET B O 1
ATOM 3427 N N . GLY B 1 130 ? 0.663 -34.906 7.109 1 80 130 GLY B N 1
ATOM 3428 C CA . GLY B 1 130 ? 1.073 -34.062 8.234 1 80 130 GLY B CA 1
ATOM 3429 C C . GLY B 1 130 ? 0.798 -32.594 8.016 1 80 130 GLY B C 1
ATOM 3430 O O . GLY B 1 130 ? 0.92 -31.797 8.945 1 80 130 GLY B O 1
ATOM 3431 N N . GLY B 1 131 ? 0.404 -32.219 6.828 1 84.75 131 GLY B N 1
ATOM 3432 C CA . GLY B 1 131 ? 0.024 -30.859 6.523 1 84.75 131 GLY B CA 1
ATOM 3433 C C . GLY B 1 131 ? -1.479 -30.656 6.496 1 84.75 131 GLY B C 1
ATOM 3434 O O . GLY B 1 131 ? -2.229 -31.406 7.113 1 84.75 131 GLY B O 1
ATOM 3435 N N . TYR B 1 132 ? -1.951 -29.578 5.949 1 91 132 TYR B N 1
ATOM 3436 C CA . TYR B 1 132 ? -3.377 -29.266 5.992 1 91 132 TYR B CA 1
ATOM 3437 C C . TYR B 1 132 ? -3.945 -29.125 4.586 1 91 132 TYR B C 1
ATOM 3439 O O . TYR B 1 132 ? -5.152 -28.922 4.414 1 91 132 TYR B O 1
ATOM 3447 N N . LEU B 1 133 ? -3.109 -29.25 3.609 1 87.5 133 LEU B N 1
ATOM 3448 C CA . LEU B 1 133 ? -3.527 -28.922 2.252 1 87.5 133 LEU B CA 1
ATOM 3449 C C . LEU B 1 133 ? -4.703 -29.797 1.816 1 87.5 133 LEU B C 1
ATOM 3451 O O . LEU B 1 133 ? -5.727 -29.281 1.365 1 87.5 133 LEU B O 1
ATOM 3455 N N . HIS B 1 134 ? -4.566 -31.062 1.924 1 91.12 134 HIS B N 1
ATOM 3456 C CA . HIS B 1 134 ? -5.617 -31.969 1.489 1 91.12 134 HIS B CA 1
ATOM 3457 C C . HIS B 1 134 ? -6.891 -31.781 2.305 1 91.12 134 HIS B C 1
ATOM 3459 O O . HIS B 1 134 ? -7.996 -31.844 1.765 1 91.12 134 HIS B O 1
ATOM 3465 N N . THR B 1 135 ? -6.676 -31.531 3.555 1 95.38 135 THR B N 1
ATOM 3466 C CA . THR B 1 135 ? -7.828 -31.281 4.414 1 95.38 135 THR B CA 1
ATOM 3467 C C . THR B 1 135 ? -8.562 -30.016 3.984 1 95.38 135 THR B C 1
ATOM 3469 O O . THR B 1 135 ? -9.797 -29.984 3.957 1 95.38 135 THR B O 1
ATOM 3472 N N . ARG B 1 136 ? -7.867 -28.969 3.67 1 96 136 ARG B N 1
ATOM 3473 C CA . ARG B 1 136 ? -8.484 -27.734 3.211 1 96 136 ARG B CA 1
ATOM 3474 C C . ARG B 1 136 ? -9.234 -27.953 1.902 1 96 136 ARG B C 1
ATOM 3476 O O . ARG B 1 136 ? -10.352 -27.453 1.731 1 96 136 ARG B O 1
ATOM 3483 N N . ILE B 1 137 ? -8.688 -28.719 1.014 1 94.19 137 ILE B N 1
ATOM 3484 C CA . ILE B 1 137 ? -9.312 -28.969 -0.281 1 94.19 137 ILE B CA 1
ATOM 3485 C C . ILE B 1 137 ? -10.586 -29.781 -0.088 1 94.19 137 ILE B C 1
ATOM 3487 O O . ILE B 1 137 ? -11.625 -29.484 -0.688 1 94.19 137 ILE B O 1
ATOM 3491 N N . ARG B 1 138 ? -10.516 -30.781 0.748 1 96.12 138 ARG B N 1
ATOM 3492 C CA . ARG B 1 138 ? -11.703 -31.578 1.045 1 96.12 138 ARG B CA 1
ATOM 3493 C C . ARG B 1 138 ? -12.812 -30.703 1.631 1 96.12 138 ARG B C 1
ATOM 3495 O O . ARG B 1 138 ? -13.984 -30.875 1.298 1 96.12 138 ARG B O 1
ATOM 3502 N N . ARG B 1 139 ? -12.398 -29.812 2.525 1 97.5 139 ARG B N 1
ATOM 3503 C CA . ARG B 1 139 ? -13.367 -28.906 3.146 1 97.5 139 ARG B CA 1
ATOM 3504 C C . ARG B 1 139 ? -14.016 -28 2.105 1 97.5 139 ARG B C 1
ATOM 3506 O O . ARG B 1 139 ? -15.227 -27.797 2.135 1 97.5 139 ARG B O 1
ATOM 3513 N N . VAL B 1 140 ? -13.258 -27.438 1.151 1 97.75 140 VAL B N 1
ATOM 3514 C CA . VAL B 1 140 ? -13.781 -26.625 0.062 1 97.75 140 VAL B CA 1
ATOM 3515 C C . VAL B 1 140 ? -14.805 -27.422 -0.738 1 97.75 140 VAL B C 1
ATOM 3517 O O . VAL B 1 140 ? -15.906 -26.922 -1.005 1 97.75 140 VAL B O 1
ATOM 3520 N N . GLN B 1 141 ? -14.453 -28.641 -1.048 1 96.88 141 GLN B N 1
ATOM 3521 C CA . GLN B 1 141 ? -15.32 -29.5 -1.852 1 96.88 141 GLN B CA 1
ATOM 3522 C C . GLN B 1 141 ? -16.625 -29.797 -1.114 1 96.88 141 GLN B C 1
ATOM 3524 O O . GLN B 1 141 ? -17.703 -29.828 -1.723 1 96.88 141 GLN B O 1
ATOM 3529 N N . LYS B 1 142 ? -16.484 -30 0.134 1 97.44 142 LYS B N 1
ATOM 3530 C CA . LYS B 1 142 ? -17.672 -30.266 0.952 1 97.44 142 LYS B CA 1
ATOM 3531 C C . LYS B 1 142 ? -18.609 -29.062 0.956 1 97.44 142 LYS B C 1
ATOM 3533 O O . LYS B 1 142 ? -19.828 -29.234 0.835 1 97.44 142 LYS B O 1
ATOM 3538 N N . ILE B 1 143 ? -18.094 -27.859 1.114 1 97.38 143 ILE B N 1
ATOM 3539 C CA . ILE B 1 143 ? -18.891 -26.641 1.137 1 97.38 143 ILE B CA 1
ATOM 3540 C C . ILE B 1 143 ? -19.594 -26.469 -0.206 1 97.38 143 ILE B C 1
ATOM 3542 O O . ILE B 1 143 ? -20.797 -26.219 -0.252 1 97.38 143 ILE B O 1
ATOM 3546 N N . VAL B 1 144 ? -18.859 -26.656 -1.249 1 97.12 144 VAL B N 1
ATOM 3547 C CA . VAL B 1 144 ? -19.406 -26.422 -2.588 1 97.12 144 VAL B CA 1
ATOM 3548 C C . VAL B 1 144 ? -20.484 -27.469 -2.895 1 97.12 144 VAL B C 1
ATOM 3550 O O . VAL B 1 144 ? -21.5 -27.141 -3.498 1 97.12 144 VAL B O 1
ATOM 3553 N N . ALA B 1 145 ? -20.297 -28.688 -2.461 1 95.81 145 ALA B N 1
ATOM 3554 C CA . ALA B 1 145 ? -21.25 -29.766 -2.699 1 95.81 145 ALA B CA 1
ATOM 3555 C C . ALA B 1 145 ? -22.531 -29.547 -1.89 1 95.81 145 ALA B C 1
ATOM 3557 O O . ALA B 1 145 ? -23.625 -29.922 -2.322 1 95.81 145 ALA B O 1
ATOM 3558 N N . GLY B 1 146 ? -22.453 -28.906 -0.756 1 93.81 146 GLY B N 1
ATOM 3559 C CA . GLY B 1 146 ? -23.562 -28.797 0.174 1 93.81 146 GLY B CA 1
ATOM 3560 C C . GLY B 1 146 ? -24.375 -27.531 -0.013 1 93.81 146 GLY B C 1
ATOM 3561 O O . GLY B 1 146 ? -25.453 -27.375 0.586 1 93.81 146 GLY B O 1
ATOM 3562 N N . ALA B 1 147 ? -23.969 -26.625 -0.759 1 88.69 147 ALA B N 1
ATOM 3563 C CA . ALA B 1 147 ? -24.656 -25.344 -0.885 1 88.69 147 ALA B CA 1
ATOM 3564 C C . ALA B 1 147 ? -24.875 -24.969 -2.352 1 88.69 147 ALA B C 1
ATOM 3566 O O . ALA B 1 147 ? -23.922 -24.656 -3.07 1 88.69 147 ALA B O 1
ATOM 3567 N N . PRO B 1 148 ? -26.234 -25.031 -2.676 1 85.06 148 PRO B N 1
ATOM 3568 C CA . PRO B 1 148 ? -26.531 -24.609 -4.051 1 85.06 148 PRO B CA 1
ATOM 3569 C C . PRO B 1 148 ? -26.047 -23.188 -4.355 1 85.06 148 PRO B C 1
ATOM 3571 O O . PRO B 1 148 ? -26.266 -22.281 -3.559 1 85.06 148 PRO B O 1
ATOM 3574 N N . GLY B 1 149 ? -25.172 -23.031 -5.348 1 87.38 149 GLY B N 1
ATOM 3575 C CA . GLY B 1 149 ? -24.703 -21.719 -5.766 1 87.38 149 GLY B CA 1
ATOM 3576 C C . GLY B 1 149 ? -23.297 -21.406 -5.301 1 87.38 149 GLY B C 1
ATOM 3577 O O . GLY B 1 149 ? -22.734 -20.375 -5.684 1 87.38 149 GLY B O 1
ATOM 3578 N N . ALA B 1 150 ? -22.766 -22.312 -4.406 1 96.06 150 ALA B N 1
ATOM 3579 C CA . ALA B 1 150 ? -21.375 -22.125 -3.992 1 96.06 150 ALA B CA 1
ATOM 3580 C C . ALA B 1 150 ? -20.422 -22.484 -5.117 1 96.06 150 ALA B C 1
ATOM 3582 O O . ALA B 1 150 ? -20.641 -23.469 -5.84 1 96.06 150 ALA B O 1
ATOM 3583 N N . ILE B 1 151 ? -19.406 -21.656 -5.273 1 97.75 151 ILE B N 1
ATOM 3584 C CA . ILE B 1 151 ? -18.453 -21.828 -6.367 1 97.75 151 ILE B CA 1
ATOM 3585 C C . ILE B 1 151 ? -17.031 -21.812 -5.82 1 97.75 151 ILE B C 1
ATOM 3587 O O . ILE B 1 151 ? -16.625 -20.875 -5.137 1 97.75 151 ILE B O 1
ATOM 3591 N N . TRP B 1 152 ? -16.328 -22.938 -6.129 1 98.31 152 TRP B N 1
ATOM 3592 C CA . TRP B 1 152 ? -14.898 -22.906 -5.875 1 98.31 152 TRP B CA 1
ATOM 3593 C C . TRP B 1 152 ? -14.164 -22.109 -6.953 1 98.31 152 TRP B C 1
ATOM 3595 O O . TRP B 1 152 ? -14.172 -22.5 -8.125 1 98.31 152 TRP B O 1
ATOM 3605 N N . ILE B 1 153 ? -13.523 -21.031 -6.547 1 98.31 153 ILE B N 1
ATOM 3606 C CA . ILE B 1 153 ? -12.836 -20.156 -7.492 1 98.31 153 ILE B CA 1
ATOM 3607 C C . ILE B 1 153 ? -11.625 -20.891 -8.078 1 98.31 153 ILE B C 1
ATOM 3609 O O . ILE B 1 153 ? -11.398 -20.844 -9.289 1 98.31 153 ILE B O 1
ATOM 3613 N N . ASN B 1 154 ? -10.805 -21.594 -7.215 1 97.75 154 ASN B N 1
ATOM 3614 C CA . ASN B 1 154 ? -9.711 -22.484 -7.609 1 97.75 154 ASN B CA 1
ATOM 3615 C C . ASN B 1 154 ? -8.656 -21.734 -8.422 1 97.75 154 ASN B C 1
ATOM 3617 O O . ASN B 1 154 ? -8.453 -22.031 -9.602 1 97.75 154 ASN B O 1
ATOM 3621 N N . GLN B 1 155 ? -7.848 -20.953 -7.758 1 97.06 155 GLN B N 1
ATOM 3622 C CA . GLN B 1 155 ? -6.852 -20.125 -8.43 1 97.06 155 GLN B CA 1
ATOM 3623 C C . GLN B 1 155 ? -5.801 -20.984 -9.125 1 97.06 155 GLN B C 1
ATOM 3625 O O . GLN B 1 155 ? -5.102 -20.516 -10.023 1 97.06 155 GLN B O 1
ATOM 3630 N N . TYR B 1 156 ? -5.695 -22.266 -8.828 1 96.56 156 TYR B N 1
ATOM 3631 C CA . TYR B 1 156 ? -4.652 -23.141 -9.359 1 96.56 156 TYR B CA 1
ATOM 3632 C C . TYR B 1 156 ? -5.039 -23.688 -10.727 1 96.56 156 TYR B C 1
ATOM 3634 O O . TYR B 1 156 ? -4.172 -24.078 -11.508 1 96.56 156 TYR B O 1
ATOM 3642 N N . ALA B 1 157 ? -6.332 -23.688 -10.945 1 98 157 ALA B N 1
ATOM 3643 C CA . ALA B 1 157 ? -6.809 -24.359 -12.156 1 98 157 ALA B CA 1
ATOM 3644 C C . ALA B 1 157 ? -7.598 -23.391 -13.039 1 98 157 ALA B C 1
ATOM 3646 O O . ALA B 1 157 ? -7.879 -23.688 -14.195 1 98 157 ALA B O 1
ATOM 3647 N N . ASN B 1 158 ? -7.984 -22.203 -12.555 1 98.56 158 ASN B N 1
ATOM 3648 C CA . ASN B 1 158 ? -8.844 -21.234 -13.234 1 98.56 158 ASN B CA 1
ATOM 3649 C C . ASN B 1 158 ? -8.094 -20.484 -14.328 1 98.56 158 ASN B C 1
ATOM 3651 O O . ASN B 1 158 ? -7.207 -19.688 -14.039 1 98.56 158 ASN B O 1
ATOM 3655 N N . ASP B 1 159 ? -8.508 -20.625 -15.586 1 98.75 159 ASP B N 1
ATOM 3656 C CA . ASP B 1 159 ? -7.82 -20 -16.719 1 98.75 159 ASP B CA 1
ATOM 3657 C C . ASP B 1 159 ? -7.898 -18.469 -16.625 1 98.75 159 ASP B C 1
ATOM 3659 O O . ASP B 1 159 ? -7.023 -17.781 -17.125 1 98.75 159 ASP B O 1
ATOM 3663 N N . ARG B 1 160 ? -8.828 -18.016 -15.945 1 98.81 160 ARG B N 1
ATOM 3664 C CA . ARG B 1 160 ? -8.961 -16.578 -15.805 1 98.81 160 ARG B CA 1
ATOM 3665 C C . ARG B 1 160 ? -7.84 -16 -14.945 1 98.81 160 ARG B C 1
ATOM 3667 O O . ARG B 1 160 ? -7.617 -14.789 -14.93 1 98.81 160 ARG B O 1
ATOM 3674 N N . ASN B 1 161 ? -7.172 -16.938 -14.242 1 98.81 161 ASN B N 1
ATOM 3675 C CA . ASN B 1 161 ? -6.016 -16.531 -13.453 1 98.81 161 ASN B CA 1
ATOM 3676 C C . ASN B 1 161 ? -4.895 -15.992 -14.336 1 98.81 161 ASN B C 1
ATOM 3678 O O . ASN B 1 161 ? -4.48 -14.836 -14.195 1 98.81 161 ASN B O 1
ATOM 3682 N N . TRP B 1 162 ? -4.375 -16.766 -15.312 1 98.88 162 TRP B N 1
ATOM 3683 C CA . TRP B 1 162 ? -3.307 -16.266 -16.172 1 98.88 162 TRP B CA 1
ATOM 3684 C C . TRP B 1 162 ? -3.844 -15.234 -17.156 1 98.88 162 TRP B C 1
ATOM 3686 O O . TRP B 1 162 ? -3.129 -14.305 -17.547 1 98.88 162 TRP B O 1
ATOM 3696 N N . GLU B 1 163 ? -5.145 -15.266 -17.5 1 98.94 163 GLU B N 1
ATOM 3697 C CA . GLU B 1 163 ? -5.746 -14.289 -18.406 1 98.94 163 GLU B CA 1
ATOM 3698 C C . GLU B 1 163 ? -5.719 -12.891 -17.781 1 98.94 163 GLU B C 1
ATOM 3700 O O . GLU B 1 163 ? -5.539 -11.898 -18.5 1 98.94 163 GLU B O 1
ATOM 3705 N N . ALA B 1 164 ? -5.965 -12.836 -16.453 1 98.94 164 ALA B N 1
ATOM 3706 C CA . ALA B 1 164 ? -5.914 -11.555 -15.742 1 98.94 164 ALA B CA 1
ATOM 3707 C C . ALA B 1 164 ? -4.59 -10.844 -16 1 98.94 164 ALA B C 1
ATOM 3709 O O . ALA B 1 164 ? -4.551 -9.617 -16.125 1 98.94 164 ALA B O 1
ATOM 3710 N N . HIS B 1 165 ? -3.52 -11.594 -16.094 1 98.94 165 HIS B N 1
ATOM 3711 C CA . HIS B 1 165 ? -2.186 -11.023 -16.25 1 98.94 165 HIS B CA 1
ATOM 3712 C C . HIS B 1 165 ? -1.838 -10.852 -17.734 1 98.94 165 HIS B C 1
ATOM 3714 O O . HIS B 1 165 ? -1.113 -9.922 -18.094 1 98.94 165 HIS B O 1
ATOM 3720 N N . TYR B 1 166 ? -2.404 -11.711 -18.578 1 98.94 166 TYR B N 1
ATOM 3721 C CA . TYR B 1 166 ? -2.266 -11.508 -20.016 1 98.94 166 TYR B CA 1
ATOM 3722 C C . TYR B 1 166 ? -2.877 -10.18 -20.438 1 98.94 166 TYR B C 1
ATOM 3724 O O . TYR B 1 166 ? -2.229 -9.383 -21.125 1 98.94 166 TYR B O 1
ATOM 3732 N N . HIS B 1 167 ? -4.078 -9.906 -19.969 1 98.81 167 HIS B N 1
ATOM 3733 C CA . HIS B 1 167 ? -4.816 -8.711 -20.359 1 98.81 167 HIS B CA 1
ATOM 3734 C C . HIS B 1 167 ? -4.48 -7.531 -19.453 1 98.81 167 HIS B C 1
ATOM 3736 O O . HIS B 1 167 ? -4.816 -6.387 -19.781 1 98.81 167 HIS B O 1
ATOM 3742 N N . GLY B 1 168 ? -3.854 -7.793 -18.297 1 98.62 168 GLY B N 1
ATOM 3743 C CA . GLY B 1 168 ? -3.518 -6.77 -17.328 1 98.62 168 GLY B CA 1
ATOM 3744 C C . GLY B 1 168 ? -2.031 -6.469 -17.266 1 98.62 168 GLY B C 1
ATOM 3745 O O . GLY B 1 168 ? -1.526 -5.66 -18.047 1 98.62 168 GLY B O 1
ATOM 3746 N N . THR B 1 169 ? -1.336 -7.16 -16.406 1 98.88 169 THR B N 1
ATOM 3747 C CA . THR B 1 169 ? 0.069 -6.898 -16.109 1 98.88 169 THR B CA 1
ATOM 3748 C C . THR B 1 169 ? 0.912 -6.996 -17.375 1 98.88 169 THR B C 1
ATOM 3750 O O . THR B 1 169 ? 1.724 -6.113 -17.656 1 98.88 169 THR B O 1
ATOM 3753 N N . GLY B 1 170 ? 0.735 -8.086 -18.141 1 98.88 170 GLY B N 1
ATOM 3754 C CA . GLY B 1 170 ? 1.485 -8.281 -19.359 1 98.88 170 GLY B CA 1
ATOM 3755 C C . GLY B 1 170 ? 1.19 -7.227 -20.422 1 98.88 170 GLY B C 1
ATOM 3756 O O . GLY B 1 170 ? 2.104 -6.734 -21.078 1 98.88 170 GLY B O 1
ATOM 3757 N N . ALA B 1 171 ? -0.05 -6.879 -20.594 1 98.81 171 ALA B N 1
ATOM 3758 C CA . ALA B 1 171 ? -0.443 -5.855 -21.547 1 98.81 171 ALA B CA 1
ATOM 3759 C C . ALA B 1 171 ? 0.143 -4.496 -21.188 1 98.81 171 ALA B C 1
ATOM 3761 O O . ALA B 1 171 ? 0.619 -3.76 -22.047 1 98.81 171 ALA B O 1
ATOM 3762 N N . GLU B 1 172 ? 0.043 -4.156 -19.922 1 98.75 172 GLU B N 1
ATOM 3763 C CA . GLU B 1 172 ? 0.633 -2.898 -19.469 1 98.75 172 GLU B CA 1
ATOM 3764 C C . GLU B 1 172 ? 2.133 -2.861 -19.734 1 98.75 172 GLU B C 1
ATOM 3766 O O . GLU B 1 172 ? 2.652 -1.86 -20.234 1 98.75 172 GLU B O 1
ATOM 3771 N N . LEU B 1 173 ? 2.811 -3.949 -19.422 1 98.75 173 LEU B N 1
ATOM 3772 C CA . LEU B 1 173 ? 4.25 -4.023 -19.656 1 98.75 173 LEU B CA 1
ATOM 3773 C C . LEU B 1 173 ? 4.566 -3.867 -21.141 1 98.75 173 LEU B C 1
ATOM 3775 O O . LEU B 1 173 ? 5.52 -3.176 -21.5 1 98.75 173 LEU B O 1
ATOM 3779 N N . ALA B 1 174 ? 3.811 -4.523 -21.969 1 98.44 174 ALA B N 1
ATOM 3780 C CA . ALA B 1 174 ? 4.02 -4.445 -23.406 1 98.44 174 ALA B CA 1
ATOM 3781 C C . ALA B 1 174 ? 3.9 -3.008 -23.906 1 98.44 174 ALA B C 1
ATOM 3783 O O . ALA B 1 174 ? 4.59 -2.611 -24.844 1 98.44 174 ALA B O 1
ATOM 3784 N N . GLU B 1 175 ? 2.992 -2.268 -23.266 1 97.62 175 GLU B N 1
ATOM 3785 C CA . GLU B 1 175 ? 2.812 -0.864 -23.625 1 97.62 175 GLU B CA 1
ATOM 3786 C C . GLU B 1 175 ? 3.916 0.005 -23.031 1 97.62 175 GLU B C 1
ATOM 3788 O O . GLU B 1 175 ? 4.379 0.952 -23.672 1 97.62 175 GLU B O 1
ATOM 3793 N N . GLN B 1 176 ? 4.34 -0.302 -21.891 1 98.06 176 GLN B N 1
ATOM 3794 C CA . GLN B 1 176 ? 5.277 0.525 -21.141 1 98.06 176 GLN B CA 1
ATOM 3795 C C . GLN B 1 176 ? 6.703 0.351 -21.656 1 98.06 176 GLN B C 1
ATOM 3797 O O . GLN B 1 176 ? 7.535 1.249 -21.516 1 98.06 176 GLN B O 1
ATOM 3802 N N . LEU B 1 177 ? 6.961 -0.807 -22.234 1 98 177 LEU B N 1
ATOM 3803 C CA . LEU B 1 177 ? 8.32 -1.098 -22.688 1 98 177 LEU B CA 1
ATOM 3804 C C . LEU B 1 177 ? 8.461 -0.883 -24.188 1 98 177 LEU B C 1
ATOM 3806 O O . LEU B 1 177 ? 7.57 -1.256 -24.953 1 98 177 LEU B O 1
ATOM 3810 N N . ILE B 1 178 ? 9.531 -0.22 -24.531 1 96.75 178 ILE B N 1
ATOM 3811 C CA . ILE B 1 178 ? 9.875 -0.051 -25.938 1 96.75 178 ILE B CA 1
ATOM 3812 C C . ILE B 1 178 ? 11.055 -0.95 -26.297 1 96.75 178 ILE B C 1
ATOM 3814 O O . ILE B 1 178 ? 10.992 -1.708 -27.266 1 96.75 178 ILE B O 1
ATOM 3818 N N . ARG B 1 179 ? 12.156 -0.875 -25.516 1 96.31 179 ARG B N 1
ATOM 3819 C CA . ARG B 1 179 ? 13.32 -1.732 -25.719 1 96.31 179 ARG B CA 1
ATOM 3820 C C . ARG B 1 179 ? 13.023 -3.164 -25.281 1 96.31 179 ARG B C 1
ATOM 3822 O O . ARG B 1 179 ? 12.391 -3.385 -24.25 1 96.31 179 ARG B O 1
ATOM 3829 N N . PRO B 1 180 ? 13.445 -4.094 -25.984 1 97.56 180 PRO B N 1
ATOM 3830 C CA . PRO B 1 180 ? 13.156 -5.492 -25.672 1 97.56 180 PRO B CA 1
ATOM 3831 C C . PRO B 1 180 ? 13.883 -5.973 -24.422 1 97.56 180 PRO B C 1
ATOM 3833 O O . PRO B 1 180 ? 15.086 -5.758 -24.281 1 97.56 180 PRO B O 1
ATOM 3836 N N . PRO B 1 181 ? 13.172 -6.621 -23.578 1 98.25 181 PRO B N 1
ATOM 3837 C CA . PRO B 1 181 ? 13.859 -7.312 -22.469 1 98.25 181 PRO B CA 1
ATOM 3838 C C . PRO B 1 181 ? 14.438 -8.664 -22.906 1 98.25 181 PRO B C 1
ATOM 3840 O O . PRO B 1 181 ? 13.914 -9.305 -23.812 1 98.25 181 PRO B O 1
ATOM 3843 N N . SER B 1 182 ? 15.531 -9.047 -22.172 1 98.44 182 SER B N 1
ATOM 3844 C CA . SER B 1 182 ? 16.125 -10.367 -22.359 1 98.44 182 SER B CA 1
ATOM 3845 C C . SER B 1 182 ? 15.414 -11.422 -21.531 1 98.44 182 SER B C 1
ATOM 3847 O O . SER B 1 182 ? 15.219 -12.555 -21.969 1 98.44 182 SER B O 1
ATOM 3849 N N . TYR B 1 183 ? 15.016 -11.039 -20.328 1 98.75 183 TYR B N 1
ATOM 3850 C CA . TYR B 1 183 ? 14.445 -11.992 -19.375 1 98.75 183 TYR B CA 1
ATOM 3851 C C . TYR B 1 183 ? 13.258 -11.383 -18.641 1 98.75 183 TYR B C 1
ATOM 3853 O O . TYR B 1 183 ? 13.242 -10.188 -18.359 1 98.75 183 TYR B O 1
ATOM 3861 N N . LEU B 1 184 ? 12.344 -12.219 -18.375 1 98.94 184 LEU B N 1
ATOM 3862 C CA . LEU B 1 184 ? 11.289 -11.984 -17.391 1 98.94 184 LEU B CA 1
ATOM 3863 C C . LEU B 1 184 ? 11.469 -12.883 -16.172 1 98.94 184 LEU B C 1
ATOM 3865 O O . LEU B 1 184 ? 11.539 -14.109 -16.312 1 98.94 184 LEU B O 1
ATOM 3869 N N . PHE B 1 185 ? 11.609 -12.258 -15.016 1 98.94 185 PHE B N 1
ATOM 3870 C CA . PHE B 1 185 ? 11.656 -13.008 -13.766 1 98.94 185 PHE B CA 1
ATOM 3871 C C . PHE B 1 185 ? 10.344 -12.852 -13 1 98.94 185 PHE B C 1
ATOM 3873 O O . PHE B 1 185 ? 9.836 -11.742 -12.852 1 98.94 185 PHE B O 1
ATOM 3880 N N . GLY B 1 186 ? 9.781 -13.898 -12.523 1 98.94 186 GLY B N 1
ATOM 3881 C CA . GLY B 1 186 ? 8.586 -13.859 -11.695 1 98.94 186 GLY B CA 1
ATOM 3882 C C . GLY B 1 186 ? 8.492 -15.016 -10.719 1 98.94 186 GLY B C 1
ATOM 3883 O O . GLY B 1 186 ? 8.852 -16.141 -11.055 1 98.94 186 GLY B O 1
ATOM 3884 N N . ALA B 1 187 ? 7.992 -14.727 -9.547 1 98.88 187 ALA B N 1
ATOM 3885 C CA . ALA B 1 187 ? 7.742 -15.766 -8.555 1 98.88 187 ALA B CA 1
ATOM 3886 C C . ALA B 1 187 ? 6.551 -16.625 -8.953 1 98.88 187 ALA B C 1
ATOM 3888 O O . ALA B 1 187 ? 5.609 -16.156 -9.586 1 98.88 187 ALA B O 1
ATOM 3889 N N . VAL B 1 188 ? 6.609 -17.922 -8.523 1 98.62 188 VAL B N 1
ATOM 3890 C CA . VAL B 1 188 ? 5.523 -18.797 -8.938 1 98.62 188 VAL B CA 1
ATOM 3891 C C . VAL B 1 188 ? 4.914 -19.484 -7.715 1 98.62 188 VAL B C 1
ATOM 3893 O O . VAL B 1 188 ? 5.602 -19.703 -6.715 1 98.62 188 VAL B O 1
ATOM 3896 N N . SER B 1 189 ? 3.689 -19.703 -7.812 1 97 189 SER B N 1
ATOM 3897 C CA . SER B 1 189 ? 2.838 -20.594 -7.031 1 97 189 SER B CA 1
ATOM 3898 C C . SER B 1 189 ? 1.829 -21.328 -7.922 1 97 189 SER B C 1
ATOM 3900 O O . SER B 1 189 ? 2.174 -22.297 -8.594 1 97 189 SER B O 1
ATOM 3902 N N . THR B 1 190 ? 0.82 -20.547 -8.414 1 97.5 190 THR B N 1
ATOM 3903 C CA . THR B 1 190 ? -0.121 -21.078 -9.383 1 97.5 190 THR B CA 1
ATOM 3904 C C . THR B 1 190 ? 0.478 -21.062 -10.789 1 97.5 190 THR B C 1
ATOM 3906 O O . THR B 1 190 ? -0.031 -21.719 -11.695 1 97.5 190 THR B O 1
ATOM 3909 N N . THR B 1 191 ? 1.474 -20.297 -11.031 1 98.62 191 THR B N 1
ATOM 3910 C CA . THR B 1 191 ? 2.17 -20 -12.273 1 98.62 191 THR B CA 1
ATOM 3911 C C . THR B 1 191 ? 1.351 -19.047 -13.141 1 98.62 191 THR B C 1
ATOM 3913 O O . THR B 1 191 ? 1.779 -18.672 -14.234 1 98.62 191 THR B O 1
ATOM 3916 N N . GLY B 1 192 ? 0.202 -18.578 -12.648 1 98.69 192 GLY B N 1
ATOM 3917 C CA . GLY B 1 192 ? -0.716 -17.75 -13.422 1 98.69 192 GLY B CA 1
ATOM 3918 C C . GLY B 1 192 ? -0.109 -16.438 -13.867 1 98.69 192 GLY B C 1
ATOM 3919 O O . GLY B 1 192 ? -0.168 -16.094 -15.047 1 98.69 192 GLY B O 1
ATOM 3920 N N . SER B 1 193 ? 0.528 -15.734 -12.945 1 98.81 193 SER B N 1
ATOM 3921 C CA . SER B 1 193 ? 1.065 -14.422 -13.266 1 98.81 193 SER B CA 1
ATOM 3922 C C . SER B 1 193 ? 2.213 -14.523 -14.266 1 98.81 193 SER B C 1
ATOM 3924 O O . SER B 1 193 ? 2.279 -13.75 -15.227 1 98.81 193 SER B O 1
ATOM 3926 N N . LEU B 1 194 ? 3.107 -15.508 -14.062 1 98.88 194 LEU B N 1
ATOM 3927 C CA . LEU B 1 194 ? 4.262 -15.656 -14.945 1 98.88 194 LEU B CA 1
ATOM 3928 C C . LEU B 1 194 ? 3.82 -16.031 -16.359 1 98.88 194 LEU B C 1
ATOM 3930 O O . LEU B 1 194 ? 4.309 -15.469 -17.344 1 98.88 194 LEU B O 1
ATOM 3934 N N . LEU B 1 195 ? 2.891 -16.953 -16.438 1 98.88 195 LEU B N 1
ATOM 3935 C CA . LEU B 1 195 ? 2.396 -17.406 -17.734 1 98.88 195 LEU B CA 1
ATOM 3936 C C . LEU B 1 195 ? 1.672 -16.281 -18.469 1 98.88 195 LEU B C 1
ATOM 3938 O O . LEU B 1 195 ? 1.934 -16.031 -19.641 1 98.88 195 LEU B O 1
ATOM 3942 N N . GLY B 1 196 ? 0.757 -15.609 -17.734 1 98.94 196 GLY B N 1
ATOM 3943 C CA . GLY B 1 196 ? 0.029 -14.523 -18.359 1 98.94 196 GLY B CA 1
ATOM 3944 C C . GLY B 1 196 ? 0.934 -13.422 -18.891 1 98.94 196 GLY B C 1
ATOM 3945 O O . GLY B 1 196 ? 0.78 -12.977 -20.031 1 98.94 196 GLY B O 1
ATOM 3946 N N . CYS B 1 197 ? 1.877 -12.992 -18.094 1 98.94 197 CYS B N 1
ATOM 3947 C CA . CYS B 1 197 ? 2.799 -11.93 -18.484 1 98.94 197 CYS B CA 1
ATOM 3948 C C . CYS B 1 197 ? 3.67 -12.367 -19.656 1 98.94 197 CYS B C 1
ATOM 3950 O O . CYS B 1 197 ? 3.834 -11.617 -20.625 1 98.94 197 CYS B O 1
ATOM 3952 N N . SER B 1 198 ? 4.242 -13.578 -19.594 1 98.94 198 SER B N 1
ATOM 3953 C CA . SER B 1 198 ? 5.164 -14.031 -20.641 1 98.94 198 SER B CA 1
ATOM 3954 C C . SER B 1 198 ? 4.449 -14.219 -21.969 1 98.94 198 SER B C 1
ATOM 3956 O O . SER B 1 198 ? 4.984 -13.867 -23.016 1 98.94 198 SER B O 1
ATOM 3958 N N . ARG B 1 199 ? 3.242 -14.82 -21.922 1 98.94 199 ARG B N 1
ATOM 3959 C CA . ARG B 1 199 ? 2.469 -15.023 -23.141 1 98.94 199 ARG B CA 1
ATOM 3960 C C . ARG B 1 199 ? 2.215 -13.695 -23.859 1 98.94 199 ARG B C 1
ATOM 3962 O O . ARG B 1 199 ? 2.402 -13.586 -25.062 1 98.94 199 ARG B O 1
ATOM 3969 N N . ARG B 1 200 ? 1.825 -12.68 -23.094 1 98.94 200 ARG B N 1
ATOM 3970 C CA . ARG B 1 200 ? 1.537 -11.375 -23.688 1 98.94 200 ARG B CA 1
ATOM 3971 C C . ARG B 1 200 ? 2.812 -10.703 -24.172 1 98.94 200 ARG B C 1
ATOM 3973 O O . ARG B 1 200 ? 2.855 -10.188 -25.297 1 98.94 200 ARG B O 1
ATOM 3980 N N . LEU B 1 201 ? 3.863 -10.711 -23.391 1 98.88 201 LEU B N 1
ATOM 3981 C CA . LEU B 1 201 ? 5.105 -10.023 -23.734 1 98.88 201 LEU B CA 1
ATOM 3982 C C . LEU B 1 201 ? 5.762 -10.648 -24.953 1 98.88 201 LEU B C 1
ATOM 3984 O O . LEU B 1 201 ? 6.371 -9.938 -25.766 1 98.88 201 LEU B O 1
ATOM 3988 N N . ARG B 1 202 ? 5.652 -11.945 -25.141 1 98.81 202 ARG B N 1
ATOM 3989 C CA . ARG B 1 202 ? 6.285 -12.633 -26.25 1 98.81 202 ARG B CA 1
ATOM 3990 C C . ARG B 1 202 ? 5.629 -12.25 -27.578 1 98.81 202 ARG B C 1
ATOM 3992 O O . ARG B 1 202 ? 6.215 -12.453 -28.641 1 98.81 202 ARG B O 1
ATOM 3999 N N . GLU B 1 203 ? 4.383 -11.773 -27.516 1 98.75 203 GLU B N 1
ATOM 4000 C CA . GLU B 1 203 ? 3.764 -11.25 -28.734 1 98.75 203 GLU B CA 1
ATOM 4001 C C . GLU B 1 203 ? 4.539 -10.047 -29.266 1 98.75 203 GLU B C 1
ATOM 4003 O O . GLU B 1 203 ? 4.625 -9.852 -30.484 1 98.75 203 GLU B O 1
ATOM 4008 N N . ARG B 1 204 ? 5.09 -9.273 -28.422 1 97.81 204 ARG B N 1
ATOM 4009 C CA . ARG B 1 204 ? 5.852 -8.086 -28.797 1 97.81 204 ARG B CA 1
ATOM 4010 C C . ARG B 1 204 ? 7.348 -8.375 -28.828 1 97.81 204 ARG B C 1
ATOM 4012 O O . ARG B 1 204 ? 8.078 -7.824 -29.656 1 97.81 204 ARG B O 1
ATOM 4019 N N . PHE B 1 205 ? 7.75 -9.211 -27.969 1 98.44 205 PHE B N 1
ATOM 4020 C CA . PHE B 1 205 ? 9.148 -9.57 -27.812 1 98.44 205 PHE B CA 1
ATOM 4021 C C . PHE B 1 205 ? 9.336 -11.086 -27.906 1 98.44 205 PHE B C 1
ATOM 4023 O O . PHE B 1 205 ? 9.594 -11.742 -26.891 1 98.44 205 PHE B O 1
ATOM 4030 N N . PRO B 1 206 ? 9.375 -11.648 -29.031 1 98.5 206 PRO B N 1
ATOM 4031 C CA . PRO B 1 206 ? 9.312 -13.102 -29.219 1 98.5 206 PRO B CA 1
ATOM 4032 C C . PRO B 1 206 ? 10.531 -13.828 -28.641 1 98.5 206 PRO B C 1
ATOM 4034 O O . PRO B 1 206 ? 10.453 -15.016 -28.328 1 98.5 206 PRO B O 1
ATOM 4037 N N . ASP B 1 207 ? 11.648 -13.203 -28.438 1 98.19 207 ASP B N 1
ATOM 4038 C CA . ASP B 1 207 ? 12.875 -13.844 -27.969 1 98.19 207 ASP B CA 1
ATOM 4039 C C . ASP B 1 207 ? 12.977 -13.789 -26.438 1 98.19 207 ASP B C 1
ATOM 4041 O O . ASP B 1 207 ? 13.992 -14.203 -25.875 1 98.19 207 ASP B O 1
ATOM 4045 N N . LEU B 1 208 ? 11.953 -13.281 -25.797 1 98.75 208 LEU B N 1
ATOM 4046 C CA . LEU B 1 208 ? 11.945 -13.141 -24.344 1 98.75 208 LEU B CA 1
ATOM 4047 C C . LEU B 1 208 ? 12.133 -14.492 -23.672 1 98.75 208 LEU B C 1
ATOM 4049 O O . LEU B 1 208 ? 11.398 -15.445 -23.953 1 98.75 208 LEU B O 1
ATOM 4053 N N . ARG B 1 209 ? 13.117 -14.586 -22.812 1 98.75 209 ARG B N 1
ATOM 4054 C CA . ARG B 1 209 ? 13.289 -15.758 -21.969 1 98.75 209 ARG B CA 1
ATOM 4055 C C . ARG B 1 209 ? 12.562 -15.578 -20.641 1 98.75 209 ARG B C 1
ATOM 4057 O O . ARG B 1 209 ? 12.469 -14.469 -20.125 1 98.75 209 ARG B O 1
ATOM 4064 N N . VAL B 1 210 ? 12.094 -16.656 -20.109 1 98.88 210 VAL B N 1
ATOM 4065 C CA . VAL B 1 210 ? 11.273 -16.609 -18.906 1 98.88 210 VAL B CA 1
ATOM 4066 C C . VAL B 1 210 ? 11.938 -17.422 -17.797 1 98.88 210 VAL B C 1
ATOM 4068 O O . VAL B 1 210 ? 12.234 -18.609 -17.984 1 98.88 210 VAL B O 1
ATOM 4071 N N . ALA B 1 211 ? 12.188 -16.797 -16.688 1 98.88 211 ALA B N 1
ATOM 4072 C CA . ALA B 1 211 ? 12.766 -17.453 -15.516 1 98.88 211 ALA B CA 1
ATOM 4073 C C . ALA B 1 211 ? 11.758 -17.516 -14.375 1 98.88 211 ALA B C 1
ATOM 4075 O O . ALA B 1 211 ? 11.344 -16.469 -13.844 1 98.88 211 ALA B O 1
ATOM 4076 N N . ALA B 1 212 ? 11.375 -18.703 -13.984 1 98.94 212 ALA B N 1
ATOM 4077 C CA . ALA B 1 212 ? 10.516 -18.906 -12.828 1 98.94 212 ALA B CA 1
ATOM 4078 C C . ALA B 1 212 ? 11.32 -18.906 -11.531 1 98.94 212 ALA B C 1
ATOM 4080 O O . ALA B 1 212 ? 12.367 -19.547 -11.445 1 98.94 212 ALA B O 1
ATOM 4081 N N . VAL B 1 213 ? 10.859 -18.141 -10.609 1 98.88 213 VAL B N 1
ATOM 4082 C CA . VAL B 1 213 ? 11.445 -18.141 -9.273 1 98.88 213 VAL B CA 1
ATOM 4083 C C . VAL B 1 213 ? 10.562 -18.969 -8.328 1 98.88 213 VAL B C 1
ATOM 4085 O O . VAL B 1 213 ? 9.406 -18.609 -8.078 1 98.88 213 VAL B O 1
ATOM 4088 N N . ASP B 1 214 ? 11.07 -20.016 -7.809 1 98.69 214 ASP B N 1
ATOM 4089 C CA . ASP B 1 214 ? 10.336 -20.922 -6.934 1 98.69 214 ASP B CA 1
ATOM 4090 C C . ASP B 1 214 ? 11.031 -21.062 -5.582 1 98.69 214 ASP B C 1
ATOM 4092 O O . ASP B 1 214 ? 12.188 -20.656 -5.43 1 98.69 214 ASP B O 1
ATOM 4096 N N . ALA B 1 215 ? 10.273 -21.5 -4.605 1 97.88 215 ALA B N 1
ATOM 4097 C CA . ALA B 1 215 ? 10.828 -21.672 -3.264 1 97.88 215 ALA B CA 1
ATOM 4098 C C . ALA B 1 215 ? 11.477 -23.047 -3.102 1 97.88 215 ALA B C 1
ATOM 4100 O O . ALA B 1 215 ? 10.953 -24.047 -3.598 1 97.88 215 ALA B O 1
ATOM 4101 N N . VAL B 1 216 ? 12.625 -23.047 -2.432 1 96.94 216 VAL B N 1
ATOM 4102 C CA . VAL B 1 216 ? 13.125 -24.328 -1.971 1 96.94 216 VAL B CA 1
ATOM 4103 C C . VAL B 1 216 ? 12.062 -25.031 -1.138 1 96.94 216 VAL B C 1
ATOM 4105 O O . VAL B 1 216 ? 11.461 -24.438 -0.247 1 96.94 216 VAL B O 1
ATOM 4108 N N . GLY B 1 217 ? 11.805 -26.297 -1.473 1 95.19 217 GLY B N 1
ATOM 4109 C CA . GLY B 1 217 ? 10.75 -27.047 -0.808 1 95.19 217 GLY B CA 1
ATOM 4110 C C . GLY B 1 217 ? 9.477 -27.141 -1.625 1 95.19 217 GLY B C 1
ATOM 4111 O O . GLY B 1 217 ? 8.57 -27.906 -1.294 1 95.19 217 GLY B O 1
ATOM 4112 N N . SER B 1 218 ? 9.367 -26.297 -2.672 1 96 218 SER B N 1
ATOM 4113 C CA . SER B 1 218 ? 8.25 -26.359 -3.604 1 96 218 SER B CA 1
ATOM 4114 C C . SER B 1 218 ? 8.367 -27.547 -4.535 1 96 218 SER B C 1
ATOM 4116 O O . SER B 1 218 ? 9.469 -27.922 -4.953 1 96 218 SER B O 1
ATOM 4118 N N . VAL B 1 219 ? 7.262 -28.125 -5.008 1 96.12 219 VAL B N 1
ATOM 4119 C CA . VAL B 1 219 ? 7.316 -29.328 -5.828 1 96.12 219 VAL B CA 1
ATOM 4120 C C . VAL B 1 219 ? 6.91 -29 -7.262 1 96.12 219 VAL B C 1
ATOM 4122 O O . VAL B 1 219 ? 6.832 -29.891 -8.109 1 96.12 219 VAL B O 1
ATOM 4125 N N . ILE B 1 220 ? 6.633 -27.734 -7.551 1 97.69 220 ILE B N 1
ATOM 4126 C CA . ILE B 1 220 ? 6.086 -27.312 -8.836 1 97.69 220 ILE B CA 1
ATOM 4127 C C . ILE B 1 220 ? 6.961 -27.844 -9.969 1 97.69 220 ILE B C 1
ATOM 4129 O O . ILE B 1 220 ? 6.445 -28.359 -10.961 1 97.69 220 ILE B O 1
ATOM 4133 N N . PHE B 1 221 ? 8.242 -27.797 -9.781 1 97.81 221 PHE B N 1
ATOM 4134 C CA . PHE B 1 221 ? 9.156 -28.172 -10.844 1 97.81 221 PHE B CA 1
ATOM 4135 C C . PHE B 1 221 ? 9.844 -29.5 -10.516 1 97.81 221 PHE B C 1
ATOM 4137 O O . PHE B 1 221 ? 10.961 -29.75 -10.977 1 97.81 221 PHE B O 1
ATOM 4144 N N . GLY B 1 222 ? 9.25 -30.281 -9.648 1 93.88 222 GLY B N 1
ATOM 4145 C CA . GLY B 1 222 ? 9.711 -31.641 -9.391 1 93.88 222 GLY B CA 1
ATOM 4146 C C . GLY B 1 222 ? 10.719 -31.719 -8.266 1 93.88 222 GLY B C 1
ATOM 4147 O O . GLY B 1 222 ? 11.32 -32.781 -8.039 1 93.88 222 GLY B O 1
ATOM 4148 N N . GLY B 1 223 ? 10.984 -30.641 -7.59 1 88.62 223 GLY B N 1
ATOM 4149 C CA . GLY B 1 223 ? 11.891 -30.688 -6.449 1 88.62 223 GLY B CA 1
ATOM 4150 C C . GLY B 1 223 ? 11.281 -31.359 -5.234 1 88.62 223 GLY B C 1
ATOM 4151 O O . GLY B 1 223 ? 10.078 -31.594 -5.188 1 88.62 223 GLY B O 1
ATOM 4152 N N . PRO B 1 224 ? 12.141 -31.781 -4.32 1 91.31 224 PRO B N 1
ATOM 4153 C CA . PRO B 1 224 ? 11.648 -32.406 -3.098 1 91.31 224 PRO B CA 1
ATOM 4154 C C . PRO B 1 224 ? 10.789 -31.484 -2.25 1 91.31 224 PRO B C 1
ATOM 4156 O O . PRO B 1 224 ? 11.117 -30.312 -2.098 1 91.31 224 PRO B O 1
ATOM 4159 N N . ALA B 1 225 ? 9.695 -32.031 -1.755 1 91.69 225 ALA B N 1
ATOM 4160 C CA . ALA B 1 225 ? 8.859 -31.266 -0.844 1 91.69 225 ALA B CA 1
ATOM 4161 C C . ALA B 1 225 ? 9.633 -30.875 0.417 1 91.69 225 ALA B C 1
ATOM 4163 O O . ALA B 1 225 ? 10.43 -31.672 0.927 1 91.69 225 ALA B O 1
ATOM 4164 N N . GLY B 1 226 ? 9.5 -29.734 0.894 1 90.25 226 GLY B N 1
ATOM 4165 C CA . GLY B 1 226 ? 10.117 -29.266 2.123 1 90.25 226 GLY B CA 1
ATOM 4166 C C . GLY B 1 226 ? 9.383 -28.094 2.752 1 90.25 226 GLY B C 1
ATOM 4167 O O . GLY B 1 226 ? 8.453 -27.547 2.156 1 90.25 226 GLY B O 1
ATOM 4168 N N . PRO B 1 227 ? 9.773 -27.766 3.934 1 89.12 227 PRO B N 1
ATOM 4169 C CA . PRO B 1 227 ? 9.133 -26.641 4.617 1 89.12 227 PRO B CA 1
ATOM 4170 C C . PRO B 1 227 ? 9.391 -25.312 3.932 1 89.12 227 PRO B C 1
ATOM 4172 O O . PRO B 1 227 ? 10.477 -25.078 3.393 1 89.12 227 PRO B O 1
ATOM 4175 N N . ARG B 1 228 ? 8.422 -24.5 3.934 1 91 228 ARG B N 1
ATOM 4176 C CA . ARG B 1 228 ? 8.453 -23.141 3.43 1 91 228 ARG B CA 1
ATOM 4177 C C . ARG B 1 228 ? 7.816 -22.172 4.422 1 91 228 ARG B C 1
ATOM 4179 O O . ARG B 1 228 ? 6.621 -22.25 4.699 1 91 228 ARG B O 1
ATOM 4186 N N . ASP B 1 229 ? 8.562 -21.203 4.879 1 92.06 229 ASP B N 1
ATOM 4187 C CA . ASP B 1 229 ? 8.055 -20.312 5.918 1 92.06 229 ASP B CA 1
ATOM 4188 C C . ASP B 1 229 ? 7.492 -19.031 5.312 1 92.06 229 ASP B C 1
ATOM 4190 O O . ASP B 1 229 ? 6.711 -18.312 5.953 1 92.06 229 ASP B O 1
ATOM 4194 N N . VAL B 1 230 ? 7.941 -18.641 4.164 1 92.94 230 VAL B N 1
ATOM 4195 C CA . VAL B 1 230 ? 7.445 -17.438 3.498 1 92.94 230 VAL B CA 1
ATOM 4196 C C . VAL B 1 230 ? 6.191 -17.766 2.691 1 92.94 230 VAL B C 1
ATOM 4198 O O . VAL B 1 230 ? 6.234 -18.609 1.787 1 92.94 230 VAL B O 1
ATOM 4201 N N . PRO B 1 231 ? 5.098 -17.109 2.988 1 90.19 231 PRO B N 1
ATOM 4202 C CA . PRO B 1 231 ? 3.855 -17.422 2.273 1 90.19 231 PRO B CA 1
ATOM 4203 C C . PRO B 1 231 ? 3.828 -16.828 0.865 1 90.19 231 PRO B C 1
ATOM 4205 O O . PRO B 1 231 ? 4.566 -15.883 0.573 1 90.19 231 PRO B O 1
ATOM 4208 N N . GLY B 1 232 ? 3.047 -17.406 -0.013 1 91.25 232 GLY B N 1
ATOM 4209 C CA . GLY B 1 232 ? 2.713 -16.797 -1.291 1 91.25 232 GLY B CA 1
ATOM 4210 C C . GLY B 1 232 ? 3.586 -17.297 -2.432 1 91.25 232 GLY B C 1
ATOM 4211 O O . GLY B 1 232 ? 3.305 -17.016 -3.598 1 91.25 232 GLY B O 1
ATOM 4212 N N . ILE B 1 233 ? 4.656 -18.031 -2.092 1 96.56 233 ILE B N 1
ATOM 4213 C CA . ILE B 1 233 ? 5.547 -18.547 -3.131 1 96.56 233 ILE B CA 1
ATOM 4214 C C . ILE B 1 233 ? 5.73 -20.047 -2.959 1 96.56 233 ILE B C 1
ATOM 4216 O O . ILE B 1 233 ? 5.801 -20.547 -1.833 1 96.56 233 ILE B O 1
ATOM 4220 N N . GLY B 1 234 ? 5.805 -20.719 -4.07 1 95.62 234 GLY B N 1
ATOM 4221 C CA . GLY B 1 234 ? 5.918 -22.172 -4.055 1 95.62 234 GLY B CA 1
ATOM 4222 C C . GLY B 1 234 ? 4.594 -22.859 -3.812 1 95.62 234 GLY B C 1
ATOM 4223 O O . GLY B 1 234 ? 3.576 -22.219 -3.578 1 95.62 234 GLY B O 1
ATOM 4224 N N . ALA B 1 235 ? 4.625 -24.141 -3.969 1 93.31 235 ALA B N 1
ATOM 4225 C CA . ALA B 1 235 ? 3.43 -24.953 -3.74 1 93.31 235 ALA B CA 1
ATOM 4226 C C . ALA B 1 235 ? 3.795 -26.391 -3.371 1 93.31 235 ALA B C 1
ATOM 4228 O O . ALA B 1 235 ? 4.883 -26.859 -3.707 1 93.31 235 ALA B O 1
ATOM 4229 N N . SER B 1 236 ? 2.875 -27 -2.707 1 90.44 236 SER B N 1
ATOM 4230 C CA . SER B 1 236 ? 3.045 -28.391 -2.318 1 90.44 236 SER B CA 1
ATOM 4231 C C . SER B 1 236 ? 2.389 -29.328 -3.328 1 90.44 236 SER B C 1
ATOM 4233 O O . SER B 1 236 ? 2.236 -30.531 -3.064 1 90.44 236 SER B O 1
ATOM 4235 N N . ARG B 1 237 ? 1.962 -28.797 -4.402 1 90.62 237 ARG B N 1
ATOM 4236 C CA . ARG B 1 237 ? 1.424 -29.531 -5.543 1 90.62 237 ARG B CA 1
ATOM 4237 C C . ARG B 1 237 ? 1.715 -28.797 -6.852 1 90.62 237 ARG B C 1
ATOM 4239 O O . ARG B 1 237 ? 1.944 -27.594 -6.855 1 90.62 237 ARG B O 1
ATOM 4246 N N . VAL B 1 238 ? 1.644 -29.562 -7.848 1 96.69 238 VAL B N 1
ATOM 4247 C CA . VAL B 1 238 ? 1.791 -28.938 -9.164 1 96.69 238 VAL B CA 1
ATOM 4248 C C . VAL B 1 238 ? 0.456 -28.344 -9.609 1 96.69 238 VAL B C 1
ATOM 4250 O O . VAL B 1 238 ? -0.54 -29.062 -9.727 1 96.69 238 VAL B O 1
ATOM 4253 N N . PRO B 1 239 ? 0.395 -27.047 -9.844 1 97.19 239 PRO B N 1
ATOM 4254 C CA . PRO B 1 239 ? -0.882 -26.453 -10.242 1 97.19 239 PRO B CA 1
ATOM 4255 C C . PRO B 1 239 ? -1.319 -26.875 -11.641 1 97.19 239 PRO B C 1
ATOM 4257 O O . PRO B 1 239 ? -0.476 -27.172 -12.492 1 97.19 239 PRO B O 1
ATOM 4260 N N . GLU B 1 240 ? -2.592 -26.906 -11.883 1 98.19 240 GLU B N 1
ATOM 4261 C CA . GLU B 1 240 ? -3.146 -27.297 -13.18 1 98.19 240 GLU B CA 1
ATOM 4262 C C . GLU B 1 240 ? -2.727 -26.328 -14.281 1 98.19 240 GLU B C 1
ATOM 4264 O O . GLU B 1 240 ? -2.605 -26.719 -15.445 1 98.19 240 GLU B O 1
ATOM 4269 N N . LEU B 1 241 ? -2.445 -25.109 -13.906 1 98.62 241 LEU B N 1
ATOM 4270 C CA . LEU B 1 241 ? -2.098 -24.078 -14.875 1 98.62 241 LEU B CA 1
ATOM 4271 C C . LEU B 1 241 ? -0.658 -24.25 -15.352 1 98.62 241 LEU B C 1
ATOM 4273 O O . LEU B 1 241 ? -0.252 -23.625 -16.344 1 98.62 241 LEU B O 1
ATOM 4277 N N . PHE B 1 242 ? 0.087 -25.141 -14.727 1 98.44 242 PHE B N 1
ATOM 4278 C CA . PHE B 1 242 ? 1.518 -25.281 -14.961 1 98.44 242 PHE B CA 1
ATOM 4279 C C . PHE B 1 242 ? 1.789 -25.656 -16.422 1 98.44 242 PHE B C 1
ATOM 4281 O O . PHE B 1 242 ? 1.215 -26.625 -16.922 1 98.44 242 PHE B O 1
ATOM 4288 N N . ALA B 1 243 ? 2.65 -24.859 -17.031 1 98.5 243 ALA B N 1
ATOM 4289 C CA . ALA B 1 243 ? 3.078 -25.094 -18.406 1 98.5 243 ALA B CA 1
ATOM 4290 C C . ALA B 1 243 ? 4.598 -25.031 -18.531 1 98.5 243 ALA B C 1
ATOM 4292 O O . ALA B 1 243 ? 5.148 -24.031 -19 1 98.5 243 ALA B O 1
ATOM 4293 N N . PRO B 1 244 ? 5.273 -26.125 -18.25 1 97.44 244 PRO B N 1
ATOM 4294 C CA . PRO B 1 244 ? 6.734 -26.094 -18.156 1 97.44 244 PRO B CA 1
ATOM 4295 C C . PRO B 1 244 ? 7.395 -25.734 -19.484 1 97.44 244 PRO B C 1
ATOM 4297 O O . PRO B 1 244 ? 8.469 -25.125 -19.5 1 97.44 244 PRO B O 1
ATOM 4300 N N . ALA B 1 245 ? 6.773 -26 -20.641 1 98.19 245 ALA B N 1
ATOM 4301 C CA . ALA B 1 245 ? 7.348 -25.719 -21.953 1 98.19 245 ALA B CA 1
ATOM 4302 C C . ALA B 1 245 ? 7.461 -24.219 -22.188 1 98.19 245 ALA B C 1
ATOM 4304 O O . ALA B 1 245 ? 8.203 -23.781 -23.078 1 98.19 245 ALA B O 1
ATOM 4305 N N . GLU B 1 246 ? 6.73 -23.422 -21.391 1 98.62 246 GLU B N 1
ATOM 4306 C CA . GLU B 1 246 ? 6.707 -21.984 -21.578 1 98.62 246 GLU B CA 1
ATOM 4307 C C . GLU B 1 246 ? 7.707 -21.281 -20.656 1 98.62 246 GLU B C 1
ATOM 4309 O O . GLU B 1 246 ? 7.82 -20.062 -20.656 1 98.62 246 GLU B O 1
ATOM 4314 N N . ILE B 1 247 ? 8.406 -22.047 -19.922 1 98.75 247 ILE B N 1
ATOM 4315 C CA . ILE B 1 247 ? 9.367 -21.547 -18.953 1 98.75 247 ILE B CA 1
ATOM 4316 C C . ILE B 1 247 ? 10.781 -21.969 -19.359 1 98.75 247 ILE B C 1
ATOM 4318 O O . ILE B 1 247 ? 11.031 -23.156 -19.578 1 98.75 247 ILE B O 1
ATOM 4322 N N . ASP B 1 248 ? 11.688 -21.062 -19.391 1 98.56 248 ASP B N 1
ATOM 4323 C CA . ASP B 1 248 ? 13.023 -21.344 -19.906 1 98.56 248 ASP B CA 1
ATOM 4324 C C . ASP B 1 248 ? 13.984 -21.719 -18.781 1 98.56 248 ASP B C 1
ATOM 4326 O O . ASP B 1 248 ? 14.891 -22.531 -18.969 1 98.56 248 ASP B O 1
ATOM 4330 N N . ASP B 1 249 ? 13.852 -21.094 -17.656 1 98.12 249 ASP B N 1
ATOM 4331 C CA . ASP B 1 249 ? 14.742 -21.312 -16.516 1 98.12 249 ASP B CA 1
ATOM 4332 C C . ASP B 1 249 ? 13.969 -21.328 -15.203 1 98.12 249 ASP B C 1
ATOM 4334 O O . ASP B 1 249 ? 12.867 -20.781 -15.125 1 98.12 249 ASP B O 1
ATOM 4338 N N . VAL B 1 250 ? 14.531 -22 -14.234 1 98.5 250 VAL B N 1
ATOM 4339 C CA . VAL B 1 250 ? 13.961 -22.031 -12.891 1 98.5 250 VAL B CA 1
ATOM 4340 C C . VAL B 1 250 ? 15.055 -21.766 -11.859 1 98.5 250 VAL B C 1
ATOM 4342 O O . VAL B 1 250 ? 16.156 -22.281 -11.969 1 98.5 250 VAL B O 1
ATOM 4345 N N . VAL B 1 251 ? 14.828 -20.875 -10.969 1 98.44 251 VAL B N 1
ATOM 4346 C CA . VAL B 1 251 ? 15.727 -20.578 -9.852 1 98.44 251 VAL B CA 1
ATOM 4347 C C . VAL B 1 251 ? 15.008 -20.859 -8.531 1 98.44 251 VAL B C 1
ATOM 4349 O O . VAL B 1 251 ? 13.938 -20.297 -8.273 1 98.44 251 VAL B O 1
ATOM 4352 N N . HIS B 1 252 ? 15.539 -21.734 -7.707 1 98.25 252 HIS B N 1
ATOM 4353 C CA . HIS B 1 252 ? 14.992 -21.984 -6.375 1 98.25 252 HIS B CA 1
ATOM 4354 C C . HIS B 1 252 ? 15.68 -21.125 -5.324 1 98.25 252 HIS B C 1
ATOM 4356 O O . HIS B 1 252 ? 16.906 -21.047 -5.289 1 98.25 252 HIS B O 1
ATOM 4362 N N . VAL B 1 253 ? 14.891 -20.469 -4.543 1 97.94 253 VAL B N 1
ATOM 4363 C CA . VAL B 1 253 ? 15.406 -19.594 -3.496 1 97.94 253 VAL B CA 1
ATOM 4364 C C . VAL B 1 253 ? 14.859 -20.031 -2.139 1 97.94 253 VAL B C 1
ATOM 4366 O O . VAL B 1 253 ? 13.688 -20.406 -2.027 1 97.94 253 VAL B O 1
ATOM 4369 N N . ASN B 1 254 ? 15.688 -20.047 -1.096 1 97.5 254 ASN B N 1
ATOM 4370 C CA . ASN B 1 254 ? 15.203 -20.422 0.233 1 97.5 254 ASN B CA 1
ATOM 4371 C C . ASN B 1 254 ? 14.734 -19.188 1.017 1 97.5 254 ASN B C 1
ATOM 4373 O O . ASN B 1 254 ? 14.852 -18.062 0.54 1 97.5 254 ASN B O 1
ATOM 4377 N N . ASP B 1 255 ? 14.242 -19.438 2.217 1 97.81 255 ASP B N 1
ATOM 4378 C CA . ASP B 1 255 ? 13.609 -18.391 3.02 1 97.81 255 ASP B CA 1
ATOM 4379 C C . ASP B 1 255 ? 14.609 -17.297 3.395 1 97.81 255 ASP B C 1
ATOM 4381 O O . ASP B 1 255 ? 14.266 -16.125 3.426 1 97.81 255 ASP B O 1
ATOM 4385 N N . PHE B 1 256 ? 15.836 -17.734 3.697 1 98.25 256 PHE B N 1
ATOM 4386 C CA . PHE B 1 256 ? 16.844 -16.766 4.098 1 98.25 256 PHE B CA 1
ATOM 4387 C C . PHE B 1 256 ? 17.234 -15.852 2.934 1 98.25 256 PHE B C 1
ATOM 4389 O O . PHE B 1 256 ? 17.312 -14.633 3.09 1 98.25 256 PHE B O 1
ATOM 4396 N N . GLU B 1 257 ? 17.438 -16.438 1.76 1 98.38 257 GLU B N 1
ATOM 4397 C CA . GLU B 1 257 ? 17.734 -15.672 0.556 1 98.38 257 GLU B CA 1
ATOM 4398 C C . GLU B 1 257 ? 16.609 -14.688 0.236 1 98.38 257 GLU B C 1
ATOM 4400 O O . GLU B 1 257 ? 16.859 -13.555 -0.169 1 98.38 257 GLU B O 1
ATOM 4405 N N . THR B 1 258 ? 15.383 -15.18 0.414 1 98.62 258 THR B N 1
ATOM 4406 C CA . THR B 1 258 ? 14.203 -14.352 0.222 1 98.62 258 THR B CA 1
ATOM 4407 C C . THR B 1 258 ? 14.242 -13.133 1.138 1 98.62 258 THR B C 1
ATOM 4409 O O . THR B 1 258 ? 14.039 -12 0.686 1 98.62 258 THR B O 1
ATOM 4412 N N . ALA B 1 259 ? 14.523 -13.336 2.412 1 98.44 259 ALA B N 1
ATOM 4413 C CA . ALA B 1 259 ? 14.555 -12.258 3.398 1 98.44 259 ALA B CA 1
ATOM 4414 C C . ALA B 1 259 ? 15.664 -11.258 3.082 1 98.44 259 ALA B C 1
ATOM 4416 O O . ALA B 1 259 ? 15.461 -10.047 3.184 1 98.44 259 ALA B O 1
ATOM 4417 N N . VAL B 1 260 ? 16.828 -11.758 2.66 1 98.56 260 VAL B N 1
ATOM 4418 C CA . VAL B 1 260 ? 17.938 -10.891 2.275 1 98.56 260 VAL B CA 1
ATOM 4419 C C . VAL B 1 260 ? 17.531 -10.039 1.071 1 98.56 260 VAL B C 1
ATOM 4421 O O . VAL B 1 260 ? 17.812 -8.844 1.032 1 98.56 260 VAL B O 1
ATOM 4424 N N . GLY B 1 261 ? 16.859 -10.656 0.119 1 98.75 261 GLY B N 1
ATOM 4425 C CA . GLY B 1 261 ? 16.391 -9.93 -1.044 1 98.75 261 GLY B CA 1
ATOM 4426 C C . GLY B 1 261 ? 15.453 -8.781 -0.69 1 98.75 261 GLY B C 1
ATOM 4427 O O . GLY B 1 261 ? 15.586 -7.684 -1.227 1 98.75 261 GLY B O 1
ATOM 4428 N N . CYS B 1 262 ? 14.523 -9.031 0.211 1 98.69 262 CYS B N 1
ATOM 4429 C CA . CYS B 1 262 ? 13.594 -8 0.654 1 98.69 262 CYS B CA 1
ATOM 4430 C C . CYS B 1 262 ? 14.328 -6.859 1.343 1 98.69 262 CYS B C 1
ATOM 4432 O O . CYS B 1 262 ? 14.094 -5.691 1.031 1 98.69 262 CYS B O 1
ATOM 4434 N N . ARG B 1 263 ? 15.164 -7.219 2.275 1 98.38 263 ARG B N 1
ATOM 4435 C CA . ARG B 1 263 ? 15.867 -6.238 3.098 1 98.38 263 ARG B CA 1
ATOM 4436 C C . ARG B 1 263 ? 16.812 -5.395 2.252 1 98.38 263 ARG B C 1
ATOM 4438 O O . ARG B 1 263 ? 16.891 -4.176 2.422 1 98.38 263 ARG B O 1
ATOM 4445 N N . ASP B 1 264 ? 17.5 -6.023 1.269 1 98.5 264 ASP B N 1
ATOM 4446 C CA . ASP B 1 264 ? 18.391 -5.293 0.372 1 98.5 264 ASP B CA 1
ATOM 4447 C C . ASP B 1 264 ? 17.609 -4.34 -0.527 1 98.5 264 ASP B C 1
ATOM 4449 O O . ASP B 1 264 ? 18.062 -3.227 -0.806 1 98.5 264 ASP B O 1
ATOM 4453 N N . LEU B 1 265 ? 16.5 -4.848 -1.02 1 98.81 265 LEU B N 1
ATOM 4454 C CA . LEU B 1 265 ? 15.641 -4.023 -1.865 1 98.81 265 LEU B CA 1
ATOM 4455 C C . LEU B 1 265 ? 15.195 -2.77 -1.124 1 98.81 265 LEU B C 1
ATOM 4457 O O . LEU B 1 265 ? 15.211 -1.672 -1.687 1 98.81 265 LEU B O 1
ATOM 4461 N N . LEU B 1 266 ? 14.758 -2.906 0.111 1 98.5 266 LEU B N 1
ATOM 4462 C CA . LEU B 1 266 ? 14.344 -1.777 0.938 1 98.5 266 LEU B CA 1
ATOM 4463 C C . LEU B 1 266 ? 15.516 -0.836 1.195 1 98.5 266 LEU B C 1
ATOM 4465 O O . LEU B 1 266 ? 15.398 0.377 1.006 1 98.5 266 LEU B O 1
ATOM 4469 N N . ALA B 1 267 ? 16.625 -1.38 1.534 1 97.81 267 ALA B N 1
ATOM 4470 C CA . ALA B 1 267 ? 17.812 -0.614 1.903 1 97.81 267 ALA B CA 1
ATOM 4471 C C . ALA B 1 267 ? 18.359 0.165 0.709 1 97.81 267 ALA B C 1
ATOM 4473 O O . ALA B 1 267 ? 18.844 1.291 0.862 1 97.81 267 ALA B O 1
ATOM 4474 N N . ALA B 1 268 ? 18.297 -0.429 -0.453 1 98.19 268 ALA B N 1
ATOM 4475 C CA . ALA B 1 268 ? 18.953 0.178 -1.608 1 98.19 268 ALA B CA 1
ATOM 4476 C C . ALA B 1 268 ? 17.984 1.07 -2.381 1 98.19 268 ALA B C 1
ATOM 4478 O O . ALA B 1 268 ? 18.375 2.146 -2.85 1 98.19 268 ALA B O 1
ATOM 4479 N N . GLU B 1 269 ? 16.734 0.614 -2.547 1 98.5 269 GLU B N 1
ATOM 4480 C CA . GLU B 1 269 ? 15.836 1.253 -3.498 1 98.5 269 GLU B CA 1
ATOM 4481 C C . GLU B 1 269 ? 14.672 1.942 -2.779 1 98.5 269 GLU B C 1
ATOM 4483 O O . GLU B 1 269 ? 13.906 2.68 -3.398 1 98.5 269 GLU B O 1
ATOM 4488 N N . GLY B 1 270 ? 14.5 1.724 -1.44 1 98.25 270 GLY B N 1
ATOM 4489 C CA . GLY B 1 270 ? 13.375 2.273 -0.704 1 98.25 270 GLY B CA 1
ATOM 4490 C C . GLY B 1 270 ? 12.062 1.57 -1.005 1 98.25 270 GLY B C 1
ATOM 4491 O O . GLY B 1 270 ? 10.984 2.125 -0.771 1 98.25 270 GLY B O 1
ATOM 4492 N N . ILE B 1 271 ? 12.148 0.385 -1.589 1 98.62 271 ILE B N 1
ATOM 4493 C CA . ILE B 1 271 ? 10.945 -0.365 -1.919 1 98.62 271 ILE B CA 1
ATOM 4494 C C . ILE B 1 271 ? 10.656 -1.39 -0.824 1 98.62 271 ILE B C 1
ATOM 4496 O O . ILE B 1 271 ? 11.438 -2.318 -0.614 1 98.62 271 ILE B O 1
ATOM 4500 N N . PHE B 1 272 ? 9.617 -1.181 -0.051 1 98.12 272 PHE B N 1
ATOM 4501 C CA . PHE B 1 272 ? 9.18 -2.057 1.029 1 98.12 272 PHE B CA 1
ATOM 4502 C C . PHE B 1 272 ? 8.281 -3.164 0.495 1 98.12 272 PHE B C 1
ATOM 4504 O O . PHE B 1 272 ? 7.074 -2.959 0.314 1 98.12 272 PHE B O 1
ATOM 4511 N N . ALA B 1 273 ? 8.852 -4.371 0.292 1 98.44 273 ALA B N 1
ATOM 4512 C CA . ALA B 1 273 ? 8.156 -5.41 -0.458 1 98.44 273 ALA B CA 1
ATOM 4513 C C . ALA B 1 273 ? 8.055 -6.699 0.355 1 98.44 273 ALA B C 1
ATOM 4515 O O . ALA B 1 273 ? 8.625 -6.801 1.444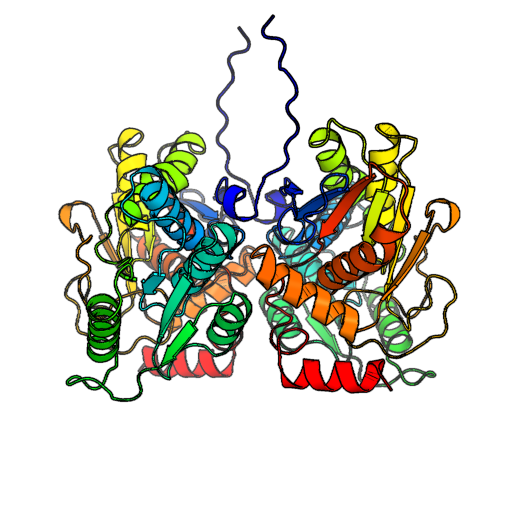 1 98.44 273 ALA B O 1
ATOM 4516 N N . GLY B 1 274 ? 7.242 -7.625 -0.142 1 97.81 274 GLY B N 1
ATOM 4517 C CA . GLY B 1 274 ? 6.996 -8.898 0.517 1 97.81 274 GLY B CA 1
ATOM 4518 C C . GLY B 1 274 ? 7.906 -10.008 0.024 1 97.81 274 GLY B C 1
ATOM 4519 O O . GLY B 1 274 ? 8.836 -9.766 -0.75 1 97.81 274 GLY B O 1
ATOM 4520 N N . GLY B 1 275 ? 7.625 -11.211 0.5 1 97.94 275 GLY B N 1
ATOM 4521 C CA . GLY B 1 275 ? 8.492 -12.367 0.3 1 97.94 275 GLY B CA 1
ATOM 4522 C C . GLY B 1 275 ? 8.648 -12.75 -1.159 1 97.94 275 GLY B C 1
ATOM 4523 O O . GLY B 1 275 ? 9.758 -13.031 -1.615 1 97.94 275 GLY B O 1
ATOM 4524 N N . SER B 1 276 ? 7.508 -12.797 -1.912 1 98.38 276 SER B N 1
ATOM 4525 C CA . SER B 1 276 ? 7.594 -13.141 -3.328 1 98.38 276 SER B CA 1
ATOM 4526 C C . SER B 1 276 ? 8.516 -12.188 -4.074 1 98.38 276 SER B C 1
ATOM 4528 O O . SER B 1 276 ? 9.312 -12.609 -4.91 1 98.38 276 SER B O 1
ATOM 4530 N N . THR B 1 277 ? 8.438 -10.914 -3.742 1 98.88 277 THR B N 1
ATOM 4531 C CA . THR B 1 277 ? 9.297 -9.906 -4.352 1 98.88 277 THR B CA 1
ATOM 4532 C C . THR B 1 277 ? 10.758 -10.133 -3.959 1 98.88 277 THR B C 1
ATOM 4534 O O . THR B 1 277 ? 11.648 -10.094 -4.809 1 98.88 277 THR B O 1
ATOM 4537 N N . GLY B 1 278 ? 10.984 -10.383 -2.658 1 98.81 278 GLY B N 1
ATOM 4538 C CA . GLY B 1 278 ? 12.336 -10.656 -2.205 1 98.81 278 GLY B CA 1
ATOM 4539 C C . GLY B 1 278 ? 12.953 -11.867 -2.883 1 98.81 278 GLY B C 1
ATOM 4540 O O . GLY B 1 278 ? 14.156 -11.875 -3.164 1 98.81 278 GLY B O 1
ATOM 4541 N N . SER B 1 279 ? 12.141 -12.875 -3.152 1 98.88 279 SER B N 1
ATOM 4542 C CA . SER B 1 279 ? 12.609 -14.07 -3.857 1 98.88 279 SER B CA 1
ATOM 4543 C C . SER B 1 279 ? 13.07 -13.727 -5.27 1 98.88 279 SER B C 1
ATOM 4545 O O . SER B 1 279 ? 14.086 -14.242 -5.738 1 98.88 279 SER B O 1
ATOM 4547 N N . VAL B 1 280 ? 12.352 -12.891 -5.93 1 98.94 280 VAL B N 1
ATOM 4548 C CA . VAL B 1 280 ? 12.688 -12.484 -7.289 1 98.94 280 VAL B CA 1
ATOM 4549 C C . VAL B 1 280 ? 14.016 -11.727 -7.289 1 98.94 280 VAL B C 1
ATOM 4551 O O . VAL B 1 280 ? 14.875 -11.969 -8.133 1 98.94 280 VAL B O 1
ATOM 4554 N N . VAL B 1 281 ? 14.195 -10.836 -6.328 1 98.94 281 VAL B N 1
ATOM 4555 C CA . VAL B 1 281 ? 15.438 -10.078 -6.203 1 98.94 281 VAL B CA 1
ATOM 4556 C C . VAL B 1 281 ? 16.609 -11.039 -5.992 1 98.94 281 VAL B C 1
ATOM 4558 O O . VAL B 1 281 ? 17.641 -10.922 -6.652 1 98.94 281 VAL B O 1
ATOM 4561 N N . ALA B 1 282 ? 16.422 -11.992 -5.098 1 98.88 282 ALA B N 1
ATOM 4562 C CA . ALA B 1 282 ? 17.469 -12.969 -4.812 1 98.88 282 ALA B CA 1
ATOM 4563 C C . ALA B 1 282 ? 17.812 -13.781 -6.055 1 98.88 282 ALA B C 1
ATOM 4565 O O . ALA B 1 282 ? 18.984 -14.039 -6.332 1 98.88 282 ALA B O 1
ATOM 4566 N N . ALA B 1 283 ? 16.812 -14.203 -6.773 1 98.88 283 ALA B N 1
ATOM 4567 C CA . ALA B 1 283 ? 17 -15 -7.984 1 98.88 283 ALA B CA 1
ATOM 4568 C C . ALA B 1 283 ? 17.781 -14.219 -9.039 1 98.88 283 ALA B C 1
ATOM 4570 O O . ALA B 1 283 ? 18.688 -14.758 -9.672 1 98.88 283 ALA B O 1
ATOM 4571 N N . ILE B 1 284 ? 17.438 -12.969 -9.227 1 98.81 284 ILE B N 1
ATOM 4572 C CA . ILE B 1 284 ? 18.109 -12.125 -10.203 1 98.81 284 ILE B CA 1
ATOM 4573 C C . ILE B 1 284 ? 19.578 -11.969 -9.812 1 98.81 284 ILE B C 1
ATOM 4575 O O . ILE B 1 284 ? 20.484 -12.125 -10.648 1 98.81 284 ILE B O 1
ATOM 4579 N N . ARG B 1 285 ? 19.797 -11.695 -8.547 1 98.12 285 ARG B N 1
ATOM 4580 C CA . ARG B 1 285 ? 21.172 -11.516 -8.062 1 98.12 285 ARG B CA 1
ATOM 4581 C C . ARG B 1 285 ? 22.016 -12.758 -8.336 1 98.12 285 ARG B C 1
ATOM 4583 O O . ARG B 1 285 ? 23.172 -12.648 -8.734 1 98.12 285 ARG B O 1
ATOM 4590 N N . ARG B 1 286 ? 21.422 -13.875 -8.164 1 97.75 286 ARG B N 1
ATOM 4591 C CA . ARG B 1 286 ? 22.125 -15.141 -8.344 1 97.75 286 ARG B CA 1
ATOM 4592 C C . ARG B 1 286 ? 22.391 -15.422 -9.82 1 97.75 286 ARG B C 1
ATOM 4594 O O . ARG B 1 286 ? 23.422 -15.992 -10.18 1 97.75 286 ARG B O 1
ATOM 4601 N N . THR B 1 287 ? 21.516 -15.062 -10.664 1 97.69 287 THR B N 1
ATOM 4602 C CA . THR B 1 287 ? 21.531 -15.461 -12.07 1 97.69 287 THR B CA 1
ATOM 4603 C C . THR B 1 287 ? 22.328 -14.461 -12.906 1 97.69 287 THR B C 1
ATOM 4605 O O . THR B 1 287 ? 22.953 -14.828 -13.898 1 97.69 287 THR B O 1
ATOM 4608 N N . LEU B 1 288 ? 22.359 -13.242 -12.523 1 96.44 288 LEU B N 1
ATOM 4609 C CA . LEU B 1 288 ? 22.844 -12.125 -13.328 1 96.44 288 LEU B CA 1
ATOM 4610 C C . LEU B 1 288 ? 24.281 -12.352 -13.766 1 96.44 288 LEU B C 1
ATOM 4612 O O . LEU B 1 288 ? 24.625 -12.109 -14.93 1 96.44 288 LEU B O 1
ATOM 4616 N N . PRO B 1 289 ? 25.203 -12.875 -12.898 1 95.12 289 PRO B N 1
ATOM 4617 C CA . PRO B 1 289 ? 26.609 -13.062 -13.297 1 95.12 289 PRO B CA 1
ATOM 4618 C C . PRO B 1 289 ? 26.766 -14.031 -14.469 1 95.12 289 PRO B C 1
ATOM 4620 O O . PRO B 1 289 ? 27.781 -14.008 -15.164 1 95.12 289 PRO B O 1
ATOM 4623 N N . HIS B 1 290 ? 25.766 -14.836 -14.75 1 95.06 290 HIS B N 1
ATOM 4624 C CA . HIS B 1 290 ? 25.875 -15.883 -15.758 1 95.06 290 HIS B CA 1
ATOM 4625 C C . HIS B 1 290 ? 25.094 -15.531 -17.016 1 95.06 290 HIS B C 1
ATOM 4627 O O . HIS B 1 290 ? 25.125 -16.266 -18 1 95.06 290 HIS B O 1
ATOM 4633 N N . LEU B 1 291 ? 24.422 -14.438 -16.984 1 95.56 291 LEU B N 1
ATOM 4634 C CA . LEU B 1 291 ? 23.625 -14.047 -18.141 1 95.56 291 LEU B CA 1
ATOM 4635 C C . LEU B 1 291 ? 24.453 -13.297 -19.156 1 95.56 291 LEU B C 1
ATOM 4637 O O . LEU B 1 291 ? 25.359 -12.531 -18.797 1 95.56 291 LEU B O 1
ATOM 4641 N N . PRO B 1 292 ? 24.188 -13.555 -20.453 1 94.38 292 PRO B N 1
ATOM 4642 C CA . PRO B 1 292 ? 24.891 -12.789 -21.469 1 94.38 292 PRO B CA 1
ATOM 4643 C C . PRO B 1 292 ? 24.672 -11.281 -21.328 1 94.38 292 PRO B C 1
ATOM 4645 O O . PRO B 1 292 ? 23.594 -10.844 -20.922 1 94.38 292 PRO B O 1
ATOM 4648 N N . ARG B 1 293 ? 25.703 -10.477 -21.719 1 94.75 293 ARG B N 1
ATOM 4649 C CA . ARG B 1 293 ? 25.641 -9.023 -21.641 1 94.75 293 ARG B CA 1
ATOM 4650 C C . ARG B 1 293 ? 25.625 -8.398 -23.031 1 94.75 293 ARG B C 1
ATOM 4652 O O . ARG B 1 293 ? 26.234 -8.93 -23.969 1 94.75 293 ARG B O 1
ATOM 4659 N N . PRO B 1 294 ? 25.016 -7.27 -23.312 1 96.5 294 PRO B N 1
ATOM 4660 C CA . PRO B 1 294 ? 24.172 -6.57 -22.344 1 96.5 294 PRO B CA 1
ATOM 4661 C C . PRO B 1 294 ? 22.875 -7.332 -22.031 1 96.5 294 PRO B C 1
ATOM 4663 O O . PRO B 1 294 ? 22.422 -8.148 -22.844 1 96.5 294 PRO B O 1
ATOM 4666 N N . CYS B 1 295 ? 22.359 -7.137 -20.891 1 96.88 295 CYS B N 1
ATOM 4667 C CA . CYS B 1 295 ? 21.188 -7.871 -20.438 1 96.88 295 CYS B CA 1
ATOM 4668 C C . CYS B 1 295 ? 20.156 -6.93 -19.828 1 96.88 295 CYS B C 1
ATOM 4670 O O . CYS B 1 295 ? 20.5 -6.09 -19 1 96.88 295 CYS B O 1
ATOM 4672 N N . ARG B 1 296 ? 18.969 -6.992 -20.281 1 98.25 296 ARG B N 1
ATOM 4673 C CA . ARG B 1 296 ? 17.844 -6.262 -19.703 1 98.25 296 ARG B CA 1
ATOM 4674 C C . ARG B 1 296 ? 16.844 -7.215 -19.062 1 98.25 296 ARG B C 1
ATOM 4676 O O . ARG B 1 296 ? 16.234 -8.039 -19.766 1 98.25 296 ARG B O 1
ATOM 4683 N N . VAL B 1 297 ? 16.656 -7.082 -17.766 1 98.75 297 VAL B N 1
ATOM 4684 C CA . VAL B 1 297 ? 15.789 -7.965 -16.984 1 98.75 297 VAL B CA 1
ATOM 4685 C C . VAL B 1 297 ? 14.531 -7.211 -16.562 1 98.75 297 VAL B C 1
ATOM 4687 O O . VAL B 1 297 ? 14.609 -6.09 -16.062 1 98.75 297 VAL B O 1
ATOM 4690 N N . VAL B 1 298 ? 13.375 -7.805 -16.812 1 98.88 298 VAL B N 1
ATOM 4691 C CA . VAL B 1 298 ? 12.109 -7.344 -16.234 1 98.88 298 VAL B CA 1
ATOM 4692 C C . VAL B 1 298 ? 11.688 -8.266 -15.094 1 98.88 298 VAL B C 1
ATOM 4694 O O . VAL B 1 298 ? 11.664 -9.492 -15.258 1 98.88 298 VAL B O 1
ATOM 4697 N N . ALA B 1 299 ? 11.43 -7.672 -13.977 1 98.94 299 ALA B N 1
ATOM 4698 C CA . ALA B 1 299 ? 11 -8.414 -12.797 1 98.94 299 ALA B CA 1
ATOM 4699 C C . ALA B 1 299 ? 9.57 -8.047 -12.406 1 98.94 299 ALA B C 1
ATOM 4701 O O . ALA B 1 299 ? 9.18 -6.879 -12.492 1 98.94 299 ALA B O 1
ATOM 4702 N N . ILE B 1 300 ? 8.789 -9.023 -11.992 1 98.94 300 ILE B N 1
ATOM 4703 C CA . ILE B 1 300 ? 7.477 -8.758 -11.406 1 98.94 300 ILE B CA 1
ATOM 4704 C C . ILE B 1 300 ? 7.586 -8.727 -9.883 1 98.94 300 ILE B C 1
ATOM 4706 O O . ILE B 1 300 ? 8.047 -9.688 -9.266 1 98.94 300 ILE B O 1
ATOM 4710 N N . PHE B 1 301 ? 7.195 -7.617 -9.258 1 98.88 301 PHE B N 1
ATOM 4711 C CA . PHE B 1 301 ? 7.16 -7.457 -7.809 1 98.88 301 PHE B CA 1
ATOM 4712 C C . PHE B 1 301 ? 5.734 -7.562 -7.281 1 98.88 301 PHE B C 1
ATOM 4714 O O . PHE B 1 301 ? 4.992 -6.582 -7.285 1 98.88 301 PHE B O 1
ATOM 4721 N N . PRO B 1 302 ? 5.352 -8.703 -6.75 1 98.56 302 PRO B N 1
ATOM 4722 C CA . PRO B 1 302 ? 3.941 -9.062 -6.586 1 98.56 302 PRO B CA 1
ATOM 4723 C C . PRO B 1 302 ? 3.299 -8.391 -5.375 1 98.56 302 PRO B C 1
ATOM 4725 O O . PRO B 1 302 ? 2.08 -8.195 -5.348 1 98.56 302 PRO B O 1
ATOM 4728 N N . ASP B 1 303 ? 4.098 -8.047 -4.32 1 97.75 303 ASP B N 1
ATOM 4729 C CA . ASP B 1 303 ? 3.369 -7.734 -3.094 1 97.75 303 ASP B CA 1
ATOM 4730 C C . ASP B 1 303 ? 4.184 -6.801 -2.197 1 97.75 303 ASP B C 1
ATOM 4732 O O . ASP B 1 303 ? 5.402 -6.711 -2.33 1 97.75 303 ASP B O 1
ATOM 4736 N N . ARG B 1 304 ? 3.445 -6.156 -1.253 1 96.94 304 ARG B N 1
ATOM 4737 C CA . ARG B 1 304 ? 4.066 -5.18 -0.365 1 96.94 304 ARG B CA 1
ATOM 4738 C C . ARG B 1 304 ? 4.578 -5.844 0.909 1 96.94 304 ARG B C 1
ATOM 4740 O O . ARG B 1 304 ? 4.223 -6.984 1.204 1 96.94 304 ARG B O 1
ATOM 4747 N N . GLY B 1 305 ? 5.344 -5.125 1.68 1 96.44 305 GLY B N 1
ATOM 4748 C CA . GLY B 1 305 ? 6.074 -5.688 2.805 1 96.44 305 GLY B CA 1
ATOM 4749 C C . GLY B 1 305 ? 5.316 -5.594 4.117 1 96.44 305 GLY B C 1
ATOM 4750 O O . GLY B 1 305 ? 5.676 -6.25 5.094 1 96.44 305 GLY B O 1
ATOM 4751 N N . ASP B 1 306 ? 4.203 -4.879 4.176 1 92.94 306 ASP B N 1
ATOM 4752 C CA . ASP B 1 306 ? 3.533 -4.52 5.422 1 92.94 306 ASP B CA 1
ATOM 4753 C C . ASP B 1 306 ? 3.064 -5.762 6.172 1 92.94 306 ASP B C 1
ATOM 4755 O O . ASP B 1 306 ? 3.01 -5.766 7.406 1 92.94 306 ASP B O 1
ATOM 4759 N N . ARG B 1 307 ? 2.854 -6.809 5.477 1 89.38 307 ARG B N 1
ATOM 4760 C CA . ARG B 1 307 ? 2.279 -8 6.09 1 89.38 307 ARG B CA 1
ATOM 4761 C C . ARG B 1 307 ? 3.373 -8.977 6.516 1 89.38 307 ARG B C 1
ATOM 4763 O O . ARG B 1 307 ? 3.082 -10.102 6.938 1 89.38 307 ARG B O 1
ATOM 4770 N N . TYR B 1 308 ? 4.613 -8.516 6.402 1 93.56 308 TYR B N 1
ATOM 4771 C CA . TYR B 1 308 ? 5.734 -9.414 6.676 1 93.56 308 TYR B CA 1
ATOM 4772 C C . TYR B 1 308 ? 6.605 -8.875 7.805 1 93.56 308 TYR B C 1
ATOM 4774 O O . TYR B 1 308 ? 7.746 -9.297 7.973 1 93.56 308 TYR B O 1
ATOM 4782 N N . LEU B 1 309 ? 6.074 -7.91 8.547 1 92 309 LEU B N 1
ATOM 4783 C CA . LEU B 1 309 ? 6.848 -7.25 9.594 1 92 309 LEU B CA 1
ATOM 4784 C C . LEU B 1 309 ? 7.266 -8.25 10.672 1 92 309 LEU B C 1
ATOM 4786 O O . LEU B 1 309 ? 8.344 -8.125 11.25 1 92 309 LEU B O 1
ATOM 4790 N N . ASP B 1 310 ? 6.477 -9.25 10.953 1 90.5 310 ASP B N 1
ATOM 4791 C CA . ASP B 1 310 ? 6.777 -10.234 11.992 1 90.5 310 ASP B CA 1
ATOM 4792 C C . ASP B 1 310 ? 7.465 -11.461 11.398 1 90.5 310 ASP B C 1
ATOM 4794 O O . ASP B 1 310 ? 7.656 -12.469 12.094 1 90.5 310 ASP B O 1
ATOM 4798 N N . LEU B 1 311 ? 7.812 -11.469 10.188 1 93.62 311 LEU B N 1
ATOM 4799 C CA . LEU B 1 311 ? 8.516 -12.516 9.469 1 93.62 311 LEU B CA 1
ATOM 4800 C C . LEU B 1 311 ? 9.836 -12 8.898 1 93.62 311 LEU B C 1
ATOM 4802 O O . LEU B 1 311 ? 10.773 -11.727 9.648 1 93.62 311 LEU B O 1
ATOM 4806 N N . ILE B 1 312 ? 9.773 -11.633 7.684 1 95.69 312 ILE B N 1
ATOM 4807 C CA . ILE B 1 312 ? 10.914 -11.25 6.859 1 95.69 312 ILE B CA 1
ATOM 4808 C C . ILE B 1 312 ? 11.664 -10.094 7.52 1 95.69 312 ILE B C 1
ATOM 4810 O O . ILE B 1 312 ? 12.898 -10.07 7.523 1 95.69 312 ILE B O 1
ATOM 4814 N N . TYR B 1 313 ? 10.961 -9.195 8.172 1 96.25 313 TYR B N 1
ATOM 4815 C CA . TYR B 1 313 ? 11.578 -7.965 8.664 1 96.25 313 TYR B CA 1
ATOM 4816 C C . TYR B 1 313 ? 11.805 -8.039 10.172 1 96.25 313 TYR B C 1
ATOM 4818 O O . TYR B 1 313 ? 12.297 -7.086 10.781 1 96.25 313 TYR B O 1
ATOM 4826 N N . ASP B 1 314 ? 11.398 -9.133 10.766 1 95.44 314 ASP B N 1
ATOM 4827 C CA . ASP B 1 314 ? 11.664 -9.391 12.18 1 95.44 314 ASP B CA 1
ATOM 4828 C C . ASP B 1 314 ? 13.062 -9.977 12.375 1 95.44 314 ASP B C 1
ATOM 4830 O O . ASP B 1 314 ? 13.438 -10.938 11.703 1 95.44 314 ASP B O 1
ATOM 4834 N N . GLU B 1 315 ? 13.812 -9.445 13.336 1 95.81 315 GLU B N 1
ATOM 4835 C CA . GLU B 1 315 ? 15.195 -9.867 13.539 1 95.81 315 GLU B CA 1
ATOM 4836 C C . GLU B 1 315 ? 15.273 -11.305 14.023 1 95.81 315 GLU B C 1
ATOM 4838 O O . GLU B 1 315 ? 16.188 -12.047 13.641 1 95.81 315 GLU B O 1
ATOM 4843 N N . GLY B 1 316 ? 14.391 -11.617 14.938 1 96.69 316 GLY B N 1
A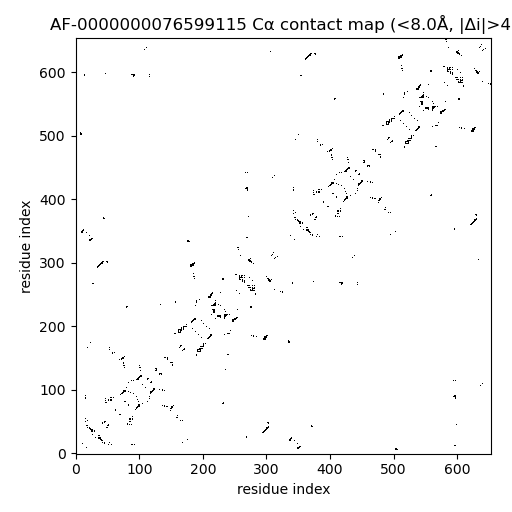TOM 4844 C CA . GLY B 1 316 ? 14.359 -12.992 15.406 1 96.69 316 GLY B CA 1
ATOM 4845 C C . GLY B 1 316 ? 14.055 -13.992 14.312 1 96.69 316 GLY B C 1
ATOM 4846 O O . GLY B 1 316 ? 14.742 -15.016 14.188 1 96.69 316 GLY B O 1
ATOM 4847 N N . TRP B 1 317 ? 13.039 -13.75 13.531 1 96.25 317 TRP B N 1
ATOM 4848 C CA . TRP B 1 317 ? 12.695 -14.617 12.406 1 96.25 317 TRP B CA 1
ATOM 4849 C C . TRP B 1 317 ? 13.852 -14.727 11.43 1 96.25 317 TRP B C 1
ATOM 4851 O O . TRP B 1 317 ? 14.156 -15.812 10.93 1 96.25 317 TRP B O 1
ATOM 4861 N N . PHE B 1 318 ? 14.516 -13.578 11.156 1 97.12 318 PHE B N 1
ATOM 4862 C CA . PHE B 1 318 ? 15.625 -13.523 10.219 1 97.12 318 PHE B CA 1
ATOM 4863 C C . PHE B 1 318 ? 16.766 -14.414 10.672 1 97.12 318 PHE B C 1
ATOM 4865 O O . PHE B 1 318 ? 17.312 -15.188 9.883 1 97.12 318 PHE B O 1
ATOM 4872 N N . ALA B 1 319 ? 17.094 -14.336 11.922 1 97.25 319 ALA B N 1
ATOM 4873 C CA . ALA B 1 319 ? 18.172 -15.148 12.492 1 97.25 319 ALA B CA 1
ATOM 4874 C C . ALA B 1 319 ? 17.828 -16.625 12.422 1 97.25 319 ALA B C 1
ATOM 4876 O O . ALA B 1 319 ? 18.688 -17.469 12.125 1 97.25 319 ALA B O 1
ATOM 4877 N N . ALA B 1 320 ? 16.641 -16.938 12.672 1 96.62 320 ALA B N 1
ATOM 4878 C CA . ALA B 1 320 ? 16.188 -18.328 12.617 1 96.62 320 ALA B CA 1
ATOM 4879 C C . ALA B 1 320 ? 16.266 -18.875 11.195 1 96.62 320 ALA B C 1
ATOM 4881 O O . ALA B 1 320 ? 16.641 -20.016 10.977 1 96.62 320 ALA B O 1
ATOM 4882 N N . ALA B 1 321 ? 15.82 -18.047 10.242 1 96.44 321 ALA B N 1
ATOM 4883 C CA . ALA B 1 321 ? 15.875 -18.438 8.844 1 96.44 321 ALA B CA 1
ATOM 4884 C C . ALA B 1 321 ? 17.312 -18.688 8.398 1 96.44 321 ALA B C 1
ATOM 4886 O O . ALA B 1 321 ? 17.594 -19.641 7.664 1 96.44 321 ALA B O 1
ATOM 4887 N N . ARG B 1 322 ? 18.203 -17.828 8.828 1 96.19 322 ARG B N 1
ATOM 4888 C CA . ARG B 1 322 ? 19.609 -17.984 8.508 1 96.19 322 ARG B CA 1
ATOM 4889 C C . ARG B 1 322 ? 20.141 -19.328 9.016 1 96.19 322 ARG B C 1
ATOM 4891 O O . ARG B 1 322 ? 20.828 -20.047 8.297 1 96.19 322 ARG B O 1
ATOM 4898 N N . GLN B 1 323 ? 19.781 -19.625 10.211 1 95.12 323 GLN B N 1
ATOM 4899 C CA . GLN B 1 323 ? 20.234 -20.859 10.828 1 95.12 323 GLN B CA 1
ATOM 4900 C C . GLN B 1 323 ? 19.656 -22.078 10.094 1 95.12 323 GLN B C 1
ATOM 4902 O O . GLN B 1 323 ? 20.375 -23.047 9.859 1 95.12 323 GLN B O 1
ATOM 4907 N N . ARG B 1 324 ? 18.422 -22.031 9.734 1 92.12 324 ARG B N 1
ATOM 4908 C CA . ARG B 1 324 ? 17.734 -23.141 9.094 1 92.12 324 ARG B CA 1
ATOM 4909 C C . ARG B 1 324 ? 18.281 -23.391 7.691 1 92.12 324 ARG B C 1
ATOM 4911 O O . ARG B 1 324 ? 18.359 -24.531 7.238 1 92.12 324 ARG B O 1
ATOM 4918 N N . CYS B 1 325 ? 18.656 -22.344 6.996 1 87.75 325 CYS B N 1
ATOM 4919 C CA . CYS B 1 325 ? 19 -22.469 5.582 1 87.75 325 CYS B CA 1
ATOM 4920 C C . CYS B 1 325 ? 20.516 -22.625 5.395 1 87.75 325 CYS B C 1
ATOM 4922 O O . CYS B 1 325 ? 20.969 -22.984 4.312 1 87.75 325 CYS B O 1
ATOM 4924 N N . THR B 1 326 ? 21.344 -22.25 6.348 1 81.31 326 THR B N 1
ATOM 4925 C CA . THR B 1 326 ? 22.797 -22.406 6.242 1 81.31 326 THR B CA 1
ATOM 4926 C C . THR B 1 326 ? 23.219 -23.766 6.797 1 81.31 326 THR B C 1
ATOM 4928 O O . THR B 1 326 ? 24.297 -24.266 6.461 1 81.31 326 THR B O 1
ATOM 4931 N N . ASN B 1 327 ? 22.453 -24.312 7.652 1 67.69 327 ASN B N 1
ATOM 4932 C CA . ASN B 1 327 ? 22.797 -25.625 8.164 1 67.69 327 ASN B CA 1
ATOM 4933 C C . ASN B 1 327 ? 22.359 -26.734 7.199 1 67.69 327 ASN B C 1
ATOM 4935 O O . ASN B 1 327 ? 21.266 -26.688 6.652 1 67.69 327 ASN B O 1
#

Sequence (654 aa):
MAVDTLTESVAESVFECVGNTPVVALNRLFPEPDVEVIAKLELMNPGGSMKDRSARHIVECGLREGSIRPGSHLVESSSGNFGIALAIAARIHGLRFTCVLDPKAAPANVAILRHLGAEVDVVTEPDEMGGYLHTRIRRVQKIVAGAPGAIWINQYANDRNWEAHYHGTGAELAEQLIRPPSYLFGAVSTTGSLLGCSRRLRERFPDLRVAAVDAVGSVIFGGPAGPRDVPGIGASRVPELFAPAEIDDVVHVNDFETAVGCRDLLAAEGIFAGGSTGSVVAAIRRTLPHLPRPCRVVAIFPDRGDRYLDLIYDEGWFAAARQRCTNMAVDTLTESVAESVFECVGNTPVVALNRLFPEPDVEVIAKLELMNPGGSMKDRSARHIVECGLREGSIRPGSHLVESSSGNFGIALAIAARIHGLRFTCVLDPKAAPANVAILRHLGAEVDVVTEPDEMGGYLHTRIRRVQKIVAGAPGAIWINQYANDRNWEAHYHGTGAELAEQLIRPPSYLFGAVSTTGSLLGCSRRLRERFPDLRVAAVDAVGSVIFGGPAGPRDVPGIGASRVPELFAPAEIDDVVHVNDFETAVGCRDLLAAEGIFAGGSTGSVVAAIRRTLPHLPRPCRVVAIFPDRGDRYLDLIYDEGWFAAARQRCTN

InterPro domains:
  IPR001216 Cysteine synthase/cystathionine beta-synthase, pyridoxal-phosphate attachment site [PS00901] (40-58)
  IPR001926 Tryptophan synthase beta chain-like, PALP domain [PF00291] (16-303)
  IPR023927 2,3-diaminopropionate biosynthesis protein SbnA [TIGR03945] (16-317)
  IPR036052 Tryptophan synthase beta chain-like, PALP domain superfamily [G3DSA:3.40.50.1100] (16-309)
  IPR036052 Tryptophan synthase beta chain-like, PALP domain superfamily [G3DSA:3.40.50.1100] (52-157)
  IPR036052 Tryptophan synthase beta chain-like, PALP domain superfamily [SSF53686] (11-318)
  IPR050214 Cysteine synthase/Cystathionine beta-synthase [PTHR10314] (11-315)

pLDDT: mean 95.31, std 8.72, range [23.69, 98.94]

Radius of gyration: 24.44 Å; Cα contacts (8 Å, |Δi|>4): 1477; chains: 2; bounding box: 57×70×69 Å

Secondary structure (DSSP, 8-state):
----------BSSGGGG-----EEE-TTTS--TTEEEEEE-GGGSTTSBTHHHHHHHHHHHHHHHTSS-TT-EEEE---SHHHHHHHHHHHHTT-EEEEEE-TTS-HHHHHHHHHTT-EEEE--S--TTSSSHHHHHHHHHHHHHHSTTEEE--TTT-HHHHHHHHHTHHHHHHHH--SPPSEEEEE-SSSHHHHHHHHHHHHH-TT-EEEEEEETT--TTSPPP----STTS--SS--TT--GGG--EEEEE-HHHHHHHHHHHHHHH---B-HHHHHHHHHHHHHGGGS-SSEEEEEE--BBSGGGTTTTT-HHHHHHHHHHHH-/----------BSSGGGG-----EEE-TTTS--TTEEEEEE-GGGSTTSBTHHHHHHHHHHHHHHHTSS-TT-EEEE---SHHHHHHHHHHHHTT-EEEEEE-TTS-HHHHHHHHHTT-EEEE--S--TTSSSHHHHHHHHHHHHHHSTTEEE--TTT-HHHHHHHHHTHHHHHHHH--SPPSEEEEE-SSSHHHHHHHHHHHHH-TT-EEEEEEETT--TTSPPP----STTS--SS--TT--GGG--EEEEE-HHHHHHHHHHHHHHH---B-HHHHHHHHHHHHHGGGS-SSEEEEEE--BBSGGGTTTTT-HHHHHHHHHHHH-

Foldseek 3Di:
DPPPPPDDPDDPDLLVVQAPFDKAWQCQLPVDPFETEIEGPQCPRPLRFVLLLLLQQLLVVCPVVVVADQQFEEEEADLPSNLLSNLQNCLVRVYAYEYEYEPLRQPVSVVSSVVSVHHYHYDYDADPVRHCVVVSVVVRVVVPVVDPRYDYSQLLAHLSLLVSQLVGVLVSCCVVDDDAAQEEEFFDDSCSNQNSNLVNSCVNVVNYAYEYQAEQQACQPHHHHDDADFPDGGDVDHGNSDDVVSHHYYHYDYQLQLLVQQVSCCVRPVAAAGSRQSSRSSRCVVCVVPDDTSGYYYYYGTGGNPSQCVASVDPVNNVVRCVVVVD/DPPPPPDDDDDPDLLVVQAPFDKAWQCQLPVDPQETEIEGPQCPRPLRFVLLLLLQQLLVVCPVVVVADQQFEEEEADLPSNLLSNLQNCLVRVYAYEYEYEPLRQPVSVVSSVVSVHHYHYDYDADPVRHCVVVSVVVRVVVPVPDPRYDYSQLLAHLSLLVSQLVGVLVSCCVVDDDAAQEEEFFDDSCSNQNSNLVNSCVVVVNYAYEYQAEQQACQPHHHHDDADFPDGGDVDHGNSDDVVSHHYYDYDYQLQLLVQQVSCCVRVVAAAGSRQSSRSSRCVVCVVPDDTSGYYYYYGTGGNPSQCVASVNPVNNVVRCVVVVD

Organism: Saccharopolyspora spinosa (NCBI:txid60894)

Nearest PDB structures (foldseek):
  5d84-assembly1_A  TM=9.888E-01  e=1.231E-45  Staphylococcus aureus subsp. aureus str. Newman
  5d87-assembly1_A-2  TM=9.869E-01  e=5.107E-45  Staphylococcus aureus subsp. aureus str. Newman
  5d86-assembly1_A-2  TM=9.878E-01  e=1.881E-44  Staphylococcus aureus subsp. aureus str. Newman
  6vju-assembly1_B  TM=9.306E-01  e=7.871E-30  Legionella pneumophila
  8if7-assembly1_A  TM=8.444E-01  e=3.496E-28  Saccharothrix mutabilis subsp. capreolus

Solvent-accessible surface area (backbone atoms only — not comparable to full-atom values): 32942 Å² total; per-residue (Å²): 126,86,73,77,73,84,69,63,54,64,32,77,35,58,74,69,58,53,61,93,55,56,32,26,35,42,53,71,73,46,65,52,86,57,42,45,46,33,33,38,37,28,26,57,21,81,78,32,19,46,33,38,45,28,30,43,40,39,53,52,51,22,45,74,72,54,84,34,52,90,60,26,33,40,36,42,76,37,59,51,64,50,32,47,21,37,30,34,44,22,41,70,63,56,34,41,37,37,34,34,34,47,88,79,54,54,64,70,43,53,50,52,34,47,51,34,64,29,44,78,43,69,52,84,63,60,28,98,83,70,44,46,66,64,39,41,51,52,51,52,50,50,51,36,73,72,32,94,63,37,38,71,64,45,72,34,63,34,69,43,31,20,45,24,18,26,74,36,60,11,41,51,47,52,66,31,46,72,75,75,52,47,33,38,39,23,48,26,45,37,37,27,58,46,50,10,24,48,60,39,32,33,75,80,33,70,79,50,36,31,34,41,26,35,31,46,25,19,26,62,85,70,44,66,73,48,81,69,88,53,69,85,41,27,31,92,51,64,33,72,57,58,55,69,92,75,46,72,42,77,40,72,36,43,63,37,49,14,31,49,21,22,51,48,40,19,40,41,51,53,45,65,38,16,52,42,22,5,30,34,47,35,45,48,65,70,46,54,88,76,51,72,77,73,35,33,37,38,33,49,28,40,27,36,22,68,86,28,52,82,37,60,67,20,68,68,46,41,53,50,32,43,54,64,68,72,99,124,87,72,76,75,84,69,63,55,63,33,77,35,58,73,70,56,53,60,94,55,56,32,26,37,42,53,71,74,45,64,53,84,57,42,44,47,34,32,37,38,30,27,55,23,80,79,32,18,46,34,40,44,28,29,44,39,40,52,53,50,24,47,74,72,55,84,35,51,91,60,25,33,39,33,41,76,38,60,52,63,52,32,46,22,37,30,36,43,20,42,70,66,55,33,41,37,37,35,35,36,48,87,80,55,55,65,70,42,52,50,53,33,48,52,33,63,30,42,79,45,70,52,84,62,62,28,99,82,70,44,46,64,65,39,40,52,52,51,52,50,51,52,35,74,72,32,94,62,37,37,73,64,46,73,34,62,35,66,42,30,21,46,25,18,27,72,37,61,11,41,51,47,52,66,30,47,72,73,75,52,47,33,39,38,24,47,26,44,37,37,26,57,45,50,9,24,50,60,37,33,33,76,81,32,72,80,48,37,31,33,40,26,35,30,45,25,19,27,62,85,71,44,66,75,48,82,69,88,53,70,85,40,27,30,92,50,64,34,72,56,57,53,70,89,74,46,73,41,76,42,71,37,45,64,37,49,13,31,50,21,23,52,47,40,20,40,41,51,52,45,67,38,17,51,43,22,4,30,32,47,34,44,48,66,68,45,54,88,75,51,70,78,73,33,33,36,38,33,48,28,39,26,37,23,69,88,29,51,83,35,61,67,19,69,69,47,41,53,50,32,42,53,63,68,73,99